Protein AF-0000000074765176 (afdb_homodimer)

Radius of gyration: 28.84 Å; Cα contacts (8 Å, |Δi|>4): 692; chains: 2; bounding box: 67×84×58 Å

Nearest PDB structures (foldseek):
  4tql-assembly1_A  TM=1.916E-01  e=2.208E+00  synthetic construct
  4tql-assembly1_A  TM=1.916E-01  e=2.209E+00  synthetic construct

Organism: Mortierella alpina (NCBI:txid64518)

Sequence (528 aa):
MPLHPTLLKTLNLVTYIVTVSTIAFYRDFITDALEGHPNFLTNSSIGFVIPAVNWLLLAGFTLTQWQDSAHDVVVEAINWRLFVSNLIVAAWVVTWRYNWLIVGQILLVINAVLIWRLYVKMRVFTATNLLDYVFVHISFSLYTGLVWLDVFQNFFAAFTNKEGGAQSWAAIGAAAAIFILLAIGNYHAEFSRDPDSWSGAAIALMILSISVEQGDVPVIQITGLVSFGWMIGALVRRALRNVAVWHERAQDEISVGERRGLLGMPLHPTLLKTLNLVTYIVTVSTIAFYRDFITDALEGHPNFLTNSSIGFVIPAVNWLLLAGFTLTQWQDSAHDVVVEAINWRLFVSNLIVAAWVVTWRYNWLIVGQILLVINAVLIWRLYVKMRVFTATNLLDYVFVHISFSLYTGLVWLDVFQNFFAAFTNKEGGAQSWAAIGAAAAIFILLAIGNYHAEFSRDPDSWSGAAIALMILSISVEQGDVPVIQITGLVSFGWMIGALVRRALRNVAVWHERAQDEISVGERRGLLG

pLDDT: mean 90.87, std 8.49, range [44.67, 98.75]

Foldseek 3Di:
DQPDLVVLLVLLLVLLVLLVVLCVVCVVVVVVLCVVQAALLDFAPLLVVLVVLLSVLLNLCSVCCPPPQNSCLSRPQLGNLNSLLSVLNSVLSVCSVVVVLVVSLVSLVVNLVSLVSSLVRNVVDDQPDDSCCRSPVLSSLSVNLVSLSVNVSSVCSNPHGCPPHLPDPRNVVSLVSLVVLLVVLCCQQPVDPHHDLSNNVSSLSSLCRSLVVNVVRVSSVVSSVVSSVVSVVSNVVSVVVVVVVVVVVVVVVVVVVVVVVVVD/DQPDLVVLLVLLLVLLVLLVVLCVVCVVVVVVLCVVQAALLDFAPLLVVLVVLLSVLLNLCSVCCPPPQNSCLSRPQLGNLNSLLSVLNSVLSVCSVVVVLVVSLVSLVVNLVSLVSSLVRNVVDDDPDDSCCRSPVLSSLSVNLVSLSVNVSSVCSNPHGCPPHLPDPRNVVSLVSLVVLLVVLCCQQPVDPHHDLSNNVSSLSSLCRSLVVNVVRVSSVVSSVVSSVVSVVSNVVSVVVVVVVVVVVVVVVVVVVVVVVVVD

Structure (mmCIF, N/CA/C/O backbone):
data_AF-0000000074765176-model_v1
#
loop_
_entity.id
_entity.type
_entity.pdbx_description
1 polymer 'Uncharacterized protein'
#
loop_
_atom_site.group_PDB
_atom_site.id
_atom_site.type_symbol
_atom_site.label_atom_id
_atom_site.label_alt_id
_atom_site.label_comp_id
_atom_site.label_asym_id
_atom_site.label_entity_id
_atom_site.label_seq_id
_atom_site.pdbx_PDB_ins_code
_atom_site.Cartn_x
_atom_site.Cartn_y
_atom_site.Cartn_z
_atom_site.occupancy
_atom_site.B_iso_or_equiv
_atom_site.auth_seq_id
_atom_site.auth_comp_id
_atom_site.auth_asym_id
_atom_site.auth_atom_id
_atom_site.pdbx_PDB_model_num
ATOM 1 N N . MET A 1 1 ? 19.83 -43.229 -11.782 1 45.7 1 MET A N 1
ATOM 2 C CA . MET A 1 1 ? 20.561 -42.691 -12.926 1 45.7 1 MET A CA 1
ATOM 3 C C . MET A 1 1 ? 19.929 -41.391 -13.413 1 45.7 1 MET A C 1
ATOM 5 O O . MET A 1 1 ? 18.703 -41.277 -13.476 1 45.7 1 MET A O 1
ATOM 9 N N . PRO A 1 2 ? 20.69 -40.358 -13.424 1 67.65 2 PRO A N 1
ATOM 10 C CA . PRO A 1 2 ? 20.111 -39.134 -13.984 1 67.65 2 PRO A CA 1
ATOM 11 C C . PRO A 1 2 ? 19.507 -39.349 -15.371 1 67.65 2 PRO A C 1
ATOM 13 O O . PRO A 1 2 ? 20.009 -40.165 -16.147 1 67.65 2 PRO A O 1
ATOM 16 N N . LEU A 1 3 ? 18.197 -39.069 -15.521 1 73.61 3 LEU A N 1
ATOM 17 C CA . LEU A 1 3 ? 17.526 -39.215 -16.808 1 73.61 3 LEU A CA 1
ATOM 18 C C . LEU A 1 3 ? 18.306 -38.507 -17.911 1 73.61 3 LEU A C 1
ATOM 20 O O . LEU A 1 3 ? 18.923 -37.466 -17.671 1 73.61 3 LEU A O 1
ATOM 24 N N . HIS A 1 4 ? 18.393 -39.225 -18.997 1 85.92 4 HIS A N 1
ATOM 25 C CA . HIS A 1 4 ? 19.034 -38.625 -20.161 1 85.92 4 HIS A CA 1
ATOM 26 C C . HIS A 1 4 ? 18.398 -37.284 -20.511 1 85.92 4 HIS A C 1
ATOM 28 O O . HIS A 1 4 ? 17.176 -37.135 -20.443 1 85.92 4 HIS A O 1
ATOM 34 N N . PRO A 1 5 ? 19.14 -36.32 -20.855 1 87.99 5 PRO A N 1
ATOM 35 C CA . PRO A 1 5 ? 18.631 -34.975 -21.133 1 87.99 5 PRO A CA 1
ATOM 36 C C . PRO A 1 5 ? 17.551 -34.964 -22.212 1 87.99 5 PRO A C 1
ATOM 38 O O . PRO A 1 5 ? 16.572 -34.22 -22.103 1 87.99 5 PRO A O 1
ATOM 41 N N . THR A 1 6 ? 17.712 -35.745 -23.212 1 91.25 6 THR A N 1
ATOM 42 C CA . THR A 1 6 ? 16.718 -35.813 -24.278 1 91.25 6 THR A CA 1
ATOM 43 C C . THR A 1 6 ? 15.395 -36.359 -23.748 1 91.25 6 THR A C 1
ATOM 45 O O . THR A 1 6 ? 14.323 -35.925 -24.176 1 91.25 6 THR A O 1
ATOM 48 N N . LEU A 1 7 ? 15.5 -37.313 -22.91 1 92.85 7 LEU A N 1
ATOM 49 C CA . LEU A 1 7 ? 14.297 -37.87 -22.301 1 92.85 7 LEU A CA 1
ATOM 50 C C . LEU A 1 7 ? 13.585 -36.825 -21.449 1 92.85 7 LEU A C 1
ATOM 52 O O . LEU A 1 7 ? 12.358 -36.711 -21.494 1 92.85 7 LEU A O 1
ATOM 56 N N . LEU A 1 8 ? 14.331 -36.107 -20.71 1 94.21 8 LEU A N 1
ATOM 57 C CA . LEU A 1 8 ? 13.761 -35.064 -19.865 1 94.21 8 LEU A CA 1
ATOM 58 C C . LEU A 1 8 ? 13.019 -34.029 -20.705 1 94.21 8 LEU A C 1
ATOM 60 O O . LEU A 1 8 ? 11.892 -33.651 -20.379 1 94.21 8 LEU A O 1
ATOM 64 N N . LYS A 1 9 ? 13.606 -33.6 -21.778 1 95.25 9 LYS A N 1
ATOM 65 C CA . LYS A 1 9 ? 13.018 -32.6 -22.664 1 95.25 9 LYS A CA 1
ATOM 66 C C . LYS A 1 9 ? 11.756 -33.134 -23.336 1 95.25 9 LYS A C 1
ATOM 68 O O . LYS A 1 9 ? 10.77 -32.409 -23.483 1 95.25 9 LYS A O 1
ATOM 73 N N . THR A 1 10 ? 11.858 -34.392 -23.712 1 95.85 10 THR A N 1
ATOM 74 C CA . THR A 1 10 ? 10.705 -35.023 -24.345 1 95.85 10 THR A CA 1
ATOM 75 C C . THR A 1 10 ? 9.551 -35.159 -23.357 1 95.85 10 THR A C 1
ATOM 77 O O . THR A 1 10 ? 8.402 -34.865 -23.692 1 95.85 10 THR A O 1
ATOM 80 N N . LEU A 1 11 ? 9.853 -35.567 -22.156 1 95.83 11 LEU A N 1
ATOM 81 C CA . LEU A 1 11 ? 8.826 -35.721 -21.131 1 95.83 11 LEU A CA 1
ATOM 82 C C . LEU A 1 11 ? 8.197 -34.375 -20.786 1 95.83 11 LEU A C 1
ATOM 84 O O . LEU A 1 11 ? 6.983 -34.285 -20.589 1 95.83 11 LEU A O 1
ATOM 88 N N . ASN A 1 12 ? 8.992 -33.369 -20.712 1 96.55 12 ASN A N 1
ATOM 89 C CA . ASN A 1 12 ? 8.456 -32.033 -20.478 1 96.55 12 ASN A CA 1
ATOM 90 C C . ASN A 1 12 ? 7.462 -31.628 -21.563 1 96.55 12 ASN A C 1
ATOM 92 O O . ASN A 1 12 ? 6.384 -31.113 -21.263 1 96.55 12 ASN A O 1
ATOM 96 N N . LEU A 1 13 ? 7.851 -31.837 -22.775 1 96.84 13 LEU A N 1
ATOM 97 C CA . LEU A 1 13 ? 7.013 -31.465 -23.91 1 96.84 13 LEU A CA 1
ATOM 98 C C . LEU A 1 13 ? 5.721 -32.276 -23.92 1 96.84 13 LEU A C 1
ATOM 100 O O . LEU A 1 13 ? 4.631 -31.713 -24.045 1 96.84 13 LEU A O 1
ATOM 104 N N . VAL A 1 14 ? 5.836 -33.579 -23.776 1 97.67 14 VAL A N 1
ATOM 105 C CA . VAL A 1 14 ? 4.683 -34.471 -23.84 1 97.67 14 VAL A CA 1
ATOM 106 C C . VAL A 1 14 ? 3.727 -34.164 -22.69 1 97.67 14 VAL A C 1
ATOM 108 O O . VAL A 1 14 ? 2.516 -34.047 -22.895 1 97.67 14 VAL A O 1
ATOM 111 N N . THR A 1 15 ? 4.231 -34.057 -21.511 1 97.99 15 THR A N 1
ATOM 112 C CA . THR A 1 15 ? 3.369 -33.827 -20.356 1 97.99 15 THR A CA 1
ATOM 113 C C . THR A 1 15 ? 2.763 -32.427 -20.405 1 97.99 15 THR A C 1
ATOM 115 O O . THR A 1 15 ? 1.654 -32.208 -19.913 1 97.99 15 THR A O 1
ATOM 118 N N . TYR A 1 16 ? 3.465 -31.483 -20.952 1 97.89 16 TYR A N 1
ATOM 119 C CA . TYR A 1 16 ? 2.874 -30.172 -21.194 1 97.89 16 TYR A CA 1
ATOM 120 C C . TYR A 1 16 ? 1.649 -30.283 -22.094 1 97.89 16 TYR A C 1
ATOM 122 O O . TYR A 1 16 ? 0.594 -29.723 -21.788 1 97.89 16 TYR A O 1
ATOM 130 N N . ILE A 1 17 ? 1.799 -30.997 -23.219 1 97.91 17 ILE A N 1
ATOM 131 C CA . ILE A 1 17 ? 0.705 -31.176 -24.168 1 97.91 17 ILE A CA 1
ATOM 132 C C . ILE A 1 17 ? -0.468 -31.868 -23.479 1 97.91 17 ILE A C 1
ATOM 134 O O . ILE A 1 17 ? -1.621 -31.462 -23.644 1 97.91 17 ILE A O 1
ATOM 138 N N . VAL A 1 18 ? -0.207 -32.864 -22.731 1 97.53 18 VAL A N 1
ATOM 139 C CA . VAL A 1 18 ? -1.239 -33.605 -22.013 1 97.53 18 VAL A CA 1
ATOM 140 C C . VAL A 1 18 ? -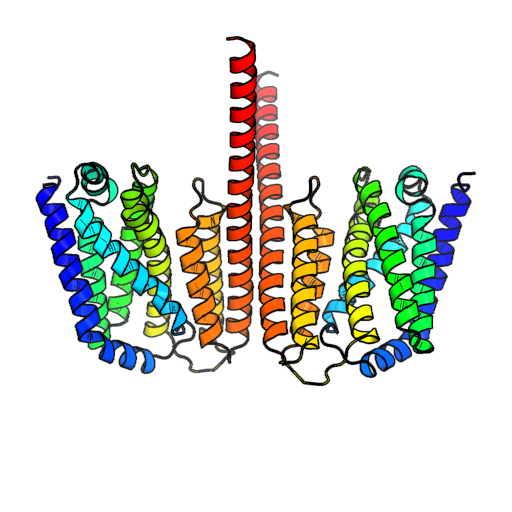1.97 -32.671 -21.05 1 97.53 18 VAL A C 1
ATOM 142 O O . VAL A 1 18 ? -3.201 -32.675 -20.986 1 97.53 18 VAL A O 1
ATOM 145 N N . THR A 1 19 ? -1.249 -31.899 -20.317 1 97.54 19 THR A N 1
ATOM 146 C CA . THR A 1 19 ? -1.832 -31.02 -19.31 1 97.54 19 THR A CA 1
ATOM 147 C C . THR A 1 19 ? -2.711 -29.957 -19.964 1 97.54 19 THR A C 1
ATOM 149 O O . THR A 1 19 ? -3.864 -29.77 -19.571 1 97.54 19 THR A O 1
ATOM 152 N N . VAL A 1 20 ? -2.202 -29.23 -20.956 1 96.64 20 VAL A N 1
ATOM 153 C CA . VAL A 1 20 ? -2.944 -28.163 -21.618 1 96.64 20 VAL A CA 1
ATOM 154 C C . VAL A 1 20 ? -4.183 -28.739 -22.299 1 96.64 20 VAL A C 1
ATOM 156 O O . VAL A 1 20 ? -5.25 -28.121 -22.287 1 96.64 20 VAL A O 1
ATOM 159 N N . SER A 1 21 ? -4.026 -29.947 -22.912 1 96.72 21 SER A N 1
ATOM 160 C CA . SER A 1 21 ? -5.171 -30.61 -23.528 1 96.72 21 SER A CA 1
ATOM 161 C C . SER A 1 21 ? -6.227 -30.97 -22.488 1 96.72 21 SER A C 1
ATOM 163 O O . SER A 1 21 ? -7.426 -30.832 -22.739 1 96.72 21 SER A O 1
ATOM 165 N N . THR A 1 22 ? -5.787 -31.472 -21.361 1 95.84 22 THR A N 1
ATOM 166 C CA . THR A 1 22 ? -6.701 -31.812 -20.275 1 95.84 22 THR A CA 1
ATOM 167 C C . THR A 1 22 ? -7.45 -30.574 -19.792 1 95.84 22 THR A C 1
ATOM 169 O O . THR A 1 22 ? -8.669 -30.611 -19.613 1 95.84 22 THR A O 1
ATOM 172 N N . ILE A 1 23 ? -6.773 -29.463 -19.607 1 93.35 23 ILE A N 1
ATOM 173 C CA . ILE A 1 23 ? -7.377 -28.209 -19.169 1 93.35 23 ILE A CA 1
ATOM 174 C C . ILE A 1 23 ? -8.397 -27.739 -20.205 1 93.35 23 ILE A C 1
ATOM 176 O O . ILE A 1 23 ? -9.515 -27.355 -19.854 1 93.35 23 ILE A O 1
ATOM 180 N N . ALA A 1 24 ? -8.017 -27.781 -21.468 1 91.63 24 ALA A N 1
ATOM 181 C CA . ALA A 1 24 ? -8.889 -27.33 -22.55 1 91.63 24 ALA A CA 1
ATOM 182 C C . ALA A 1 24 ? -10.125 -28.217 -22.663 1 91.63 24 ALA A C 1
ATOM 184 O O . ALA A 1 24 ? -11.238 -27.72 -22.856 1 91.63 24 ALA A O 1
ATOM 185 N N . PHE A 1 25 ? -9.93 -29.511 -22.486 1 91.1 25 PHE A N 1
ATOM 186 C CA . PHE A 1 25 ? -11.011 -30.479 -22.63 1 91.1 25 PHE A CA 1
ATOM 187 C C . PHE A 1 25 ? -12.027 -30.328 -21.504 1 91.1 25 PHE A C 1
ATOM 189 O O . PHE A 1 25 ? -13.233 -30.449 -21.729 1 91.1 25 PHE A O 1
ATOM 196 N N . TYR A 1 26 ? -11.545 -30.016 -20.365 1 87.9 26 TYR A N 1
ATOM 197 C CA . TYR A 1 26 ? -12.427 -29.954 -19.205 1 87.9 26 TYR A CA 1
ATOM 198 C C . TYR A 1 26 ? -12.788 -28.512 -18.87 1 87.9 26 TYR A C 1
ATOM 200 O O . TYR A 1 26 ? -13.324 -28.233 -17.795 1 87.9 26 TYR A O 1
ATOM 208 N N . ARG A 1 27 ? -12.553 -27.544 -19.652 1 83.81 27 ARG A N 1
ATOM 209 C CA . ARG A 1 27 ? -12.698 -26.117 -19.383 1 83.81 27 ARG A CA 1
ATOM 210 C C . ARG A 1 27 ? -14.121 -25.785 -18.947 1 83.81 27 ARG A C 1
ATOM 212 O O . ARG A 1 27 ? -14.325 -25.137 -17.917 1 83.81 27 ARG A O 1
ATOM 219 N N . ASP A 1 28 ? -15.156 -26.165 -19.72 1 84.22 28 ASP A N 1
ATOM 220 C CA . ASP A 1 28 ? -16.554 -25.88 -19.413 1 84.22 28 ASP A CA 1
ATOM 221 C C . ASP A 1 28 ? -16.966 -26.518 -18.088 1 84.22 28 ASP A C 1
ATOM 223 O O . ASP A 1 28 ? -17.654 -25.893 -17.279 1 84.22 28 ASP A O 1
ATOM 227 N N . PHE A 1 29 ? -16.427 -27.635 -17.943 1 80.24 29 PHE A N 1
ATOM 228 C CA . PHE A 1 29 ? -16.742 -28.338 -16.705 1 80.24 29 PHE A CA 1
ATOM 229 C C . PHE A 1 29 ? -16.143 -27.614 -15.505 1 80.24 29 PHE A C 1
ATOM 231 O O . PHE A 1 29 ? -16.802 -27.461 -14.474 1 80.24 29 PHE A O 1
ATOM 238 N N . ILE A 1 30 ? -14.955 -27.244 -15.666 1 79.2 30 ILE A N 1
ATOM 239 C CA . ILE A 1 30 ? -14.255 -26.577 -14.574 1 79.2 30 ILE A CA 1
ATOM 240 C C . ILE A 1 30 ? -14.991 -25.292 -14.199 1 79.2 30 ILE A C 1
ATOM 242 O O . ILE A 1 30 ? -15.161 -24.99 -13.015 1 79.2 30 ILE A O 1
ATOM 246 N N . THR A 1 31 ? -15.372 -24.56 -15.187 1 79.01 31 THR A N 1
ATOM 247 C CA . THR A 1 31 ? -16.122 -23.332 -14.946 1 79.01 31 THR A CA 1
ATOM 248 C C . THR A 1 31 ? -17.398 -23.623 -14.161 1 79.01 31 THR A C 1
ATOM 250 O O . THR A 1 31 ? -17.7 -22.937 -13.182 1 79.01 31 THR A O 1
ATOM 253 N N . ASP A 1 32 ? -18.101 -24.708 -14.495 1 82.25 32 ASP A N 1
ATOM 254 C CA . ASP A 1 32 ? -19.324 -25.121 -13.813 1 82.25 32 ASP A CA 1
ATOM 255 C C . ASP A 1 32 ? -19.027 -25.604 -12.395 1 82.25 32 ASP A C 1
ATOM 257 O O . ASP A 1 32 ? -19.779 -25.311 -11.464 1 82.25 32 ASP A O 1
ATOM 261 N N . ALA A 1 33 ? -17.976 -26.327 -12.34 1 82.03 33 ALA A N 1
ATOM 262 C CA . ALA A 1 33 ? -17.599 -26.894 -11.049 1 82.03 33 ALA A CA 1
ATOM 263 C C . ALA A 1 33 ? -17.229 -25.797 -10.054 1 82.03 33 ALA A C 1
ATOM 265 O O . ALA A 1 33 ? -17.56 -25.887 -8.87 1 82.03 33 ALA A O 1
ATOM 266 N N . LEU A 1 34 ? -16.546 -24.826 -10.528 1 80.18 34 LEU A N 1
ATOM 267 C CA . LEU A 1 34 ? -16.185 -23.693 -9.683 1 80.18 34 LEU A CA 1
ATOM 268 C C . LEU A 1 34 ? -17.43 -22.976 -9.173 1 80.18 34 LEU A C 1
ATOM 270 O O . LEU A 1 34 ? -17.479 -22.556 -8.015 1 80.18 34 LEU A O 1
ATOM 274 N N . GLU A 1 35 ? -18.43 -22.875 -9.983 1 81.85 35 GLU A N 1
ATOM 275 C CA . GLU A 1 35 ? -19.694 -22.259 -9.591 1 81.85 35 GLU A CA 1
ATOM 276 C C . GLU A 1 35 ? -20.42 -23.105 -8.548 1 81.85 35 GLU A C 1
ATOM 278 O O . GLU A 1 35 ? -21.154 -22.574 -7.713 1 81.85 35 GLU A O 1
ATOM 283 N N . GLY A 1 36 ? -20.186 -24.403 -8.606 1 84.27 36 GLY A N 1
ATOM 284 C CA . GLY A 1 36 ? -20.833 -25.326 -7.687 1 84.27 36 GLY A CA 1
ATOM 285 C C . GLY A 1 36 ? -20.169 -25.374 -6.324 1 84.27 36 GLY A C 1
ATOM 286 O O . GLY A 1 36 ? -20.72 -25.945 -5.38 1 84.27 36 GLY A O 1
ATOM 287 N N . HIS A 1 37 ? -18.986 -24.813 -6.179 1 89.08 37 HIS A N 1
ATOM 288 C CA . HIS A 1 37 ? -18.251 -24.778 -4.92 1 89.08 37 HIS A CA 1
ATOM 289 C C . HIS A 1 37 ? -17.834 -23.355 -4.564 1 89.08 37 HIS A C 1
ATOM 291 O O . HIS A 1 37 ? -16.641 -23.055 -4.484 1 89.08 37 HIS A O 1
ATOM 297 N N . PRO A 1 38 ? -18.853 -22.602 -4.352 1 87.73 38 PRO A N 1
ATOM 298 C CA . PRO A 1 38 ? -18.522 -21.206 -4.057 1 87.73 38 PRO A CA 1
ATOM 299 C C . PRO A 1 38 ? -17.705 -21.05 -2.776 1 87.73 38 PRO A C 1
ATOM 301 O O . PRO A 1 38 ? -17.936 -21.771 -1.802 1 87.73 38 PRO A O 1
ATOM 304 N N . ASN A 1 39 ? -16.661 -20.282 -2.833 1 93.94 39 ASN A N 1
ATOM 305 C CA . ASN A 1 39 ? -15.854 -19.99 -1.653 1 93.94 39 ASN A CA 1
ATOM 306 C C . ASN A 1 39 ? -15.302 -18.568 -1.689 1 93.94 39 ASN A C 1
ATOM 308 O O . ASN A 1 39 ? -15.393 -17.887 -2.712 1 93.94 39 ASN A O 1
ATOM 312 N N . PHE A 1 40 ? -14.721 -18.076 -0.691 1 96.04 40 PHE A N 1
ATOM 313 C CA . PHE A 1 40 ? -14.39 -16.667 -0.511 1 96.04 40 PHE A CA 1
ATOM 314 C C . PHE A 1 40 ? -13.034 -16.347 -1.13 1 96.04 40 PHE A C 1
ATOM 316 O O . PHE A 1 40 ? -12.59 -15.197 -1.105 1 96.04 40 PHE A O 1
ATOM 323 N N . LEU A 1 41 ? -12.372 -17.374 -1.792 1 96.07 41 LEU A N 1
ATOM 324 C CA . LEU A 1 41 ? -11.096 -17.121 -2.452 1 96.07 41 LEU A CA 1
ATOM 325 C C . LEU A 1 41 ? -11.223 -17.284 -3.963 1 96.07 41 LEU A C 1
ATOM 327 O O . LEU A 1 41 ? -10.223 -17.243 -4.683 1 96.07 41 LEU A O 1
ATOM 331 N N . THR A 1 42 ? -12.483 -17.403 -4.385 1 92.85 42 THR A N 1
ATOM 332 C CA . THR A 1 42 ? -12.704 -17.455 -5.826 1 92.85 42 THR A CA 1
ATOM 333 C C . THR A 1 42 ? -12.242 -16.162 -6.491 1 92.85 42 THR A C 1
ATOM 335 O O . THR A 1 42 ? -12.495 -15.07 -5.98 1 92.85 42 THR A O 1
ATOM 338 N N . ASN A 1 43 ? -11.491 -16.282 -7.523 1 89.64 43 ASN A N 1
ATOM 339 C CA . ASN A 1 43 ? -10.955 -15.1 -8.19 1 89.64 43 ASN A CA 1
ATOM 340 C C . ASN A 1 43 ? -11.838 -14.667 -9.356 1 89.64 43 ASN A C 1
ATOM 342 O O . ASN A 1 43 ? -12.624 -15.462 -9.875 1 89.64 43 ASN A O 1
ATOM 346 N N . SER A 1 44 ? -11.836 -13.412 -9.684 1 92.22 44 SER A N 1
ATOM 347 C CA . SER A 1 44 ? -12.527 -12.864 -10.847 1 92.22 44 SER A CA 1
ATOM 348 C C . SER A 1 44 ? -11.822 -13.252 -12.142 1 92.22 44 SER A C 1
ATOM 350 O O . SER A 1 44 ? -10.807 -13.95 -12.118 1 92.22 44 SER A O 1
ATOM 352 N N . SER A 1 45 ? -12.31 -12.842 -13.334 1 90.96 45 SER A N 1
ATOM 353 C CA . SER A 1 45 ? -11.751 -13.164 -14.643 1 90.96 45 SER A CA 1
ATOM 354 C C . SER A 1 45 ? -10.338 -12.608 -14.792 1 90.96 45 SER A C 1
ATOM 356 O O . SER A 1 45 ? -9.513 -13.18 -15.507 1 90.96 45 SER A O 1
ATOM 358 N N . ILE A 1 46 ? -10.005 -11.556 -14.025 1 92.09 46 ILE A N 1
ATOM 359 C CA . ILE A 1 46 ? -8.687 -10.935 -14.097 1 92.09 46 ILE A CA 1
ATOM 360 C C . ILE A 1 46 ? -7.627 -11.912 -13.592 1 92.09 46 ILE A C 1
ATOM 362 O O . ILE A 1 46 ? -6.486 -11.897 -14.06 1 92.09 46 ILE A O 1
ATOM 366 N N . GLY A 1 47 ? -8.074 -12.754 -12.705 1 91.05 47 GLY A N 1
ATOM 367 C CA . GLY A 1 47 ? -7.143 -13.708 -12.122 1 91.05 47 GLY A CA 1
ATOM 368 C C . GLY A 1 47 ? -6.689 -14.774 -13.102 1 91.05 47 GLY A C 1
ATOM 369 O O . GLY A 1 47 ? -5.639 -15.391 -12.913 1 91.05 47 GLY A O 1
ATOM 370 N N . PHE A 1 48 ? -7.376 -14.966 -14.226 1 91.06 48 PHE A N 1
ATOM 371 C CA . PHE A 1 48 ? -7.073 -16.028 -15.178 1 91.06 48 PHE A CA 1
ATOM 372 C C . PHE A 1 48 ? -6 -15.581 -16.163 1 91.06 48 PHE A C 1
ATOM 374 O O . PHE A 1 48 ? -5.487 -16.391 -16.939 1 91.06 48 PHE A O 1
ATOM 381 N N . VAL A 1 49 ? -5.581 -14.322 -16.019 1 94.02 49 VAL A N 1
ATOM 382 C CA . VAL A 1 49 ? -4.484 -13.814 -16.835 1 94.02 49 VAL A CA 1
ATOM 383 C C . VAL A 1 49 ? -3.183 -14.513 -16.446 1 94.02 49 VAL A C 1
ATOM 385 O O . VAL A 1 49 ? -2.378 -14.866 -17.311 1 94.02 49 VAL A O 1
ATOM 388 N N . ILE A 1 50 ? -3.023 -14.806 -15.146 1 94.41 50 ILE A N 1
ATOM 389 C CA . ILE A 1 50 ? -1.764 -15.351 -14.65 1 94.41 50 ILE A CA 1
ATOM 390 C C . ILE A 1 50 ? -1.586 -16.781 -15.157 1 94.41 50 ILE A C 1
ATOM 392 O O . ILE A 1 50 ? -0.576 -17.101 -15.788 1 94.41 50 ILE A O 1
ATOM 396 N N . PRO A 1 51 ? -2.565 -17.658 -14.995 1 94.53 51 PRO A N 1
ATOM 397 C CA . PRO A 1 51 ? -2.38 -19.002 -15.549 1 94.53 51 PRO A CA 1
ATOM 398 C C . PRO A 1 51 ? -2.298 -19.005 -17.074 1 94.53 51 PRO A C 1
ATOM 400 O O . PRO A 1 51 ? -1.533 -19.781 -17.653 1 94.53 51 PRO A O 1
ATOM 403 N N . ALA A 1 52 ? -3.02 -18.135 -17.742 1 94.53 52 ALA A N 1
ATOM 404 C CA . ALA A 1 52 ? -2.973 -18.079 -19.201 1 94.53 52 ALA A CA 1
ATOM 405 C C . ALA A 1 52 ? -1.581 -17.689 -19.69 1 94.53 52 ALA A C 1
ATOM 407 O O . ALA A 1 52 ? -1.02 -18.343 -20.572 1 94.53 52 ALA A O 1
ATOM 408 N N . VAL A 1 53 ? -1.039 -16.645 -19.134 1 96.75 53 VAL A N 1
ATOM 409 C CA . VAL A 1 53 ? 0.289 -16.176 -19.513 1 96.75 53 VAL A CA 1
ATOM 410 C C . VAL A 1 53 ? 1.334 -17.227 -19.144 1 96.75 53 VAL A C 1
ATOM 412 O O . VAL A 1 53 ? 2.268 -17.478 -19.909 1 96.75 53 VAL A O 1
ATOM 415 N N . ASN A 1 54 ? 1.136 -17.838 -17.97 1 96.63 54 ASN A N 1
ATOM 416 C CA . ASN A 1 54 ? 2.104 -18.834 -17.523 1 96.63 54 ASN A CA 1
ATOM 417 C C . ASN A 1 54 ? 2.153 -20.032 -18.467 1 96.63 54 ASN A C 1
ATOM 419 O O . ASN A 1 54 ? 3.234 -20.48 -18.851 1 96.63 54 ASN A O 1
ATOM 423 N N . TRP A 1 55 ? 1.034 -20.552 -18.886 1 96.83 55 TRP A N 1
ATOM 424 C CA . TRP A 1 55 ? 1.007 -21.711 -19.771 1 96.83 55 TRP A CA 1
ATOM 425 C C . TRP A 1 55 ? 1.533 -21.35 -21.157 1 96.83 55 TRP A C 1
ATOM 427 O O . TRP A 1 55 ? 2.154 -22.179 -21.827 1 96.83 55 TRP A O 1
ATOM 437 N N . LEU A 1 56 ? 1.305 -20.099 -21.565 1 97.15 56 LEU A N 1
ATOM 438 C CA . LEU A 1 56 ? 1.866 -19.629 -22.827 1 97.15 56 LEU A CA 1
ATOM 439 C C . LEU A 1 56 ? 3.389 -19.572 -22.757 1 97.15 56 LEU A C 1
ATOM 441 O O . LEU A 1 56 ? 4.074 -20.006 -23.686 1 97.15 56 LEU A O 1
ATOM 445 N N . LEU A 1 57 ? 3.886 -19.068 -21.644 1 97.45 57 LEU A N 1
ATOM 446 C CA . LEU A 1 57 ? 5.332 -18.964 -21.475 1 97.45 57 LEU A CA 1
ATOM 447 C C . LEU A 1 57 ? 5.968 -20.345 -21.368 1 97.45 57 LEU A C 1
ATOM 449 O O . LEU A 1 57 ? 7.069 -20.567 -21.877 1 97.45 57 LEU A O 1
ATOM 453 N N . LEU A 1 58 ? 5.273 -21.245 -20.705 1 96.4 58 LEU A N 1
ATOM 454 C CA . LEU A 1 58 ? 5.785 -22.606 -20.599 1 96.4 58 LEU A CA 1
ATOM 455 C C . LEU A 1 58 ? 5.809 -23.287 -21.964 1 96.4 58 LEU A C 1
ATOM 457 O O . LEU A 1 58 ? 6.68 -24.117 -22.233 1 96.4 58 LEU A O 1
ATOM 461 N N . ALA A 1 59 ? 4.868 -22.92 -22.836 1 96.48 59 ALA A N 1
ATOM 462 C CA . ALA A 1 59 ? 4.937 -23.395 -24.215 1 96.48 59 ALA A CA 1
ATOM 463 C C . ALA A 1 59 ? 6.237 -22.956 -24.883 1 96.48 59 ALA A C 1
ATOM 465 O O . ALA A 1 59 ? 6.915 -23.761 -25.525 1 96.48 59 ALA A O 1
ATOM 466 N N . GLY A 1 60 ? 6.512 -21.679 -24.7 1 95.01 60 GLY A N 1
ATOM 467 C CA . GLY A 1 60 ? 7.771 -21.169 -25.22 1 95.01 60 GLY A CA 1
ATOM 468 C C . GLY A 1 60 ? 8.983 -21.89 -24.661 1 95.01 60 GLY A C 1
ATOM 469 O O . GLY A 1 60 ? 9.931 -22.182 -25.393 1 95.01 60 GLY A O 1
ATOM 470 N N . PHE A 1 61 ? 8.909 -22.199 -23.391 1 94.09 61 PHE A N 1
ATOM 471 C CA . PHE A 1 61 ? 10.013 -22.918 -22.766 1 94.09 61 PHE A CA 1
ATOM 472 C C . PHE A 1 61 ? 10.183 -24.298 -23.391 1 94.09 61 PHE A C 1
ATOM 474 O O . PHE A 1 61 ? 11.304 -24.72 -23.681 1 94.09 61 PHE A O 1
ATOM 481 N N . THR A 1 62 ? 9.096 -25.027 -23.568 1 93.64 62 THR A N 1
ATOM 482 C CA . THR A 1 62 ? 9.16 -26.381 -24.108 1 93.64 62 THR A CA 1
ATOM 483 C C . THR A 1 62 ? 9.726 -26.372 -25.525 1 93.64 62 THR A C 1
ATOM 485 O O . THR A 1 62 ? 10.3 -27.366 -25.976 1 93.64 62 THR A O 1
ATOM 488 N N . LEU A 1 63 ? 9.68 -25.237 -26.183 1 91.18 63 LEU A N 1
ATOM 489 C CA . LEU A 1 63 ? 10.225 -25.118 -27.531 1 91.18 63 LEU A CA 1
ATOM 490 C C . LEU A 1 63 ? 11.694 -24.711 -27.489 1 91.18 63 LEU A C 1
ATOM 492 O O . LEU A 1 63 ? 12.508 -25.229 -28.257 1 91.18 63 LEU A O 1
ATOM 496 N N . THR A 1 64 ? 12.025 -23.92 -26.539 1 89.85 64 THR A N 1
ATOM 497 C CA . THR A 1 64 ? 13.371 -23.359 -26.509 1 89.85 64 THR A CA 1
ATOM 498 C C . THR A 1 64 ? 14.32 -24.271 -25.736 1 89.85 64 THR A C 1
ATOM 500 O O . THR A 1 64 ? 15.541 -24.141 -25.845 1 89.85 64 THR A O 1
ATOM 503 N N . GLN A 1 65 ? 13.711 -25.2 -24.97 1 91.82 65 GLN A N 1
ATOM 504 C CA . GLN A 1 65 ? 14.559 -26.061 -24.153 1 91.82 65 GLN A CA 1
ATOM 505 C C . GLN A 1 65 ? 15.451 -26.941 -25.023 1 91.82 65 GLN A C 1
ATOM 507 O O . GLN A 1 65 ? 16.442 -27.496 -24.544 1 91.82 65 GLN A O 1
ATOM 512 N N . TRP A 1 66 ? 15.21 -27.032 -26.424 1 90.71 66 TRP A N 1
ATOM 513 C CA . TRP A 1 66 ? 15.979 -27.875 -27.334 1 90.71 66 TRP A CA 1
ATOM 514 C C . TRP A 1 66 ? 17.24 -27.159 -27.805 1 90.71 66 TRP A C 1
ATOM 516 O O . TRP A 1 66 ? 18.11 -27.769 -28.432 1 90.71 66 TRP A O 1
ATOM 526 N N . GLN A 1 67 ? 17.305 -25.914 -27.369 1 87.04 67 GLN A N 1
ATOM 527 C CA . GLN A 1 67 ? 18.504 -25.146 -27.687 1 87.04 67 GLN A CA 1
ATOM 528 C C . GLN A 1 67 ? 19.635 -25.463 -26.713 1 87.04 67 GLN A C 1
ATOM 530 O O . GLN A 1 67 ? 19.386 -25.805 -25.555 1 87.04 67 GLN A O 1
ATOM 535 N N . ASP A 1 68 ? 20.849 -25.314 -27.172 1 82.45 68 ASP A N 1
ATOM 536 C CA . ASP A 1 68 ? 22.026 -25.625 -26.368 1 82.45 68 ASP A CA 1
ATOM 537 C C . ASP A 1 68 ? 22.106 -24.724 -25.138 1 82.45 68 ASP A C 1
ATOM 539 O O . ASP A 1 68 ? 22.573 -25.149 -24.079 1 82.45 68 ASP A O 1
ATOM 543 N N . SER A 1 69 ? 21.578 -23.613 -25.262 1 79.07 69 SER A N 1
ATOM 544 C CA . SER A 1 69 ? 21.666 -22.649 -24.171 1 79.07 69 SER A CA 1
ATOM 545 C C . SER A 1 69 ? 20.77 -23.05 -23.005 1 79.07 69 SER A C 1
ATOM 547 O O . SER A 1 69 ? 20.989 -22.62 -21.87 1 79.07 69 SER A O 1
ATOM 549 N N . ALA A 1 70 ? 19.869 -23.903 -23.296 1 78.63 70 ALA A N 1
ATOM 550 C CA . ALA A 1 70 ? 18.903 -24.277 -22.265 1 78.63 70 ALA A CA 1
ATOM 551 C C . ALA A 1 70 ? 19.274 -25.611 -21.624 1 78.63 70 ALA A C 1
ATOM 553 O O . ALA A 1 70 ? 18.611 -26.063 -20.687 1 78.63 70 ALA A O 1
ATOM 554 N N . HIS A 1 71 ? 20.35 -26.211 -22.08 1 79.94 71 HIS A N 1
ATOM 555 C CA . HIS A 1 71 ? 20.72 -27.555 -21.651 1 79.94 71 HIS A CA 1
ATOM 556 C C . HIS A 1 71 ? 20.967 -27.605 -20.147 1 79.94 71 HIS A C 1
ATOM 558 O O . HIS A 1 71 ? 20.368 -28.42 -19.442 1 79.94 71 HIS A O 1
ATOM 564 N N . ASP A 1 72 ? 21.703 -26.703 -19.707 1 82.06 72 ASP A N 1
ATOM 565 C CA . ASP A 1 72 ? 22.096 -26.73 -18.301 1 82.06 72 ASP A CA 1
ATOM 566 C C . ASP A 1 72 ? 20.902 -26.447 -17.392 1 82.06 72 ASP A C 1
ATOM 568 O O . ASP A 1 72 ? 20.764 -27.059 -16.331 1 82.06 72 ASP A O 1
ATOM 572 N N . VAL A 1 73 ? 20.109 -25.58 -17.8 1 82.86 73 VAL A N 1
ATOM 573 C CA . VAL A 1 73 ? 18.948 -25.223 -16.991 1 82.86 73 VAL A CA 1
ATOM 574 C C . VAL A 1 73 ? 17.99 -26.409 -16.911 1 82.86 73 VAL A C 1
ATOM 576 O O . VAL A 1 73 ? 17.452 -26.709 -15.843 1 82.86 73 VAL A O 1
ATOM 579 N N . VAL A 1 74 ? 17.78 -27.145 -17.97 1 85.37 74 VAL A N 1
ATOM 580 C CA . VAL A 1 74 ? 16.854 -28.27 -18.038 1 85.37 74 VAL A CA 1
ATOM 581 C C . VAL A 1 74 ? 17.399 -29.439 -17.22 1 85.37 74 VAL A C 1
ATOM 583 O O . VAL A 1 74 ? 16.662 -30.066 -16.455 1 85.37 74 VAL A O 1
ATOM 586 N N . VAL A 1 75 ? 18.642 -29.659 -17.331 1 84.75 75 VAL A N 1
ATOM 587 C CA . VAL A 1 75 ? 19.235 -30.845 -16.72 1 84.75 75 VAL A CA 1
ATOM 588 C C . VAL A 1 75 ? 19.543 -30.57 -15.25 1 84.75 75 VAL A C 1
ATOM 590 O O . VAL A 1 75 ? 19.289 -31.414 -14.387 1 84.75 75 VAL A O 1
ATOM 593 N N . GLU A 1 76 ? 19.921 -29.392 -14.928 1 85.2 76 GLU A N 1
ATOM 594 C CA . GLU A 1 76 ? 20.441 -29.147 -13.586 1 85.2 76 GLU A CA 1
ATOM 595 C C . GLU A 1 76 ? 19.396 -28.468 -12.705 1 85.2 76 GLU A C 1
ATOM 597 O O . GLU A 1 76 ? 19.322 -28.733 -11.504 1 85.2 76 GLU A O 1
ATOM 602 N N . ALA A 1 77 ? 18.593 -27.642 -13.256 1 85.48 77 ALA A N 1
ATOM 603 C CA . ALA A 1 77 ? 17.666 -26.87 -12.433 1 85.48 77 ALA A CA 1
ATOM 604 C C . ALA A 1 77 ? 16.268 -27.481 -12.459 1 85.48 77 ALA A C 1
ATOM 606 O O . ALA A 1 77 ? 15.661 -27.703 -11.409 1 85.48 77 ALA A O 1
ATOM 607 N N . ILE A 1 78 ? 15.778 -27.707 -13.579 1 90.25 78 ILE A N 1
ATOM 608 C CA . ILE A 1 78 ? 14.408 -28.185 -13.732 1 90.25 78 ILE A CA 1
ATOM 609 C C . ILE A 1 78 ? 14.345 -29.678 -13.418 1 90.25 78 ILE A C 1
ATOM 611 O O . ILE A 1 78 ? 13.642 -30.095 -12.493 1 90.25 78 ILE A O 1
ATOM 615 N N . ASN A 1 79 ? 15.301 -30.471 -14.092 1 90.16 79 ASN A N 1
ATOM 616 C CA . ASN A 1 79 ? 15.36 -31.916 -13.904 1 90.16 79 ASN A CA 1
ATOM 617 C C . ASN A 1 79 ? 13.987 -32.56 -14.076 1 90.16 79 ASN A C 1
ATOM 619 O O . ASN A 1 79 ? 13.27 -32.258 -15.031 1 90.16 79 ASN A O 1
ATOM 623 N N . TRP A 1 80 ? 13.553 -33.488 -13.222 1 94.3 80 TRP A N 1
ATOM 624 C CA . TRP A 1 80 ? 12.318 -34.247 -13.388 1 94.3 80 TRP A CA 1
ATOM 625 C C . TRP A 1 80 ? 11.132 -33.494 -12.796 1 94.3 80 TRP A C 1
ATOM 627 O O . TRP A 1 80 ? 9.983 -33.916 -12.947 1 94.3 80 TRP A O 1
ATOM 637 N N . ARG A 1 81 ? 11.229 -32.35 -12.27 1 96.18 81 ARG A N 1
ATOM 638 C CA . ARG A 1 81 ? 10.219 -31.658 -11.476 1 96.18 81 ARG A CA 1
ATOM 639 C C . ARG A 1 81 ? 9.126 -31.077 -12.367 1 96.18 81 ARG A C 1
ATOM 641 O O . ARG A 1 81 ? 7.946 -31.106 -12.01 1 96.18 81 ARG A O 1
ATOM 648 N N . LEU A 1 82 ? 9.537 -30.597 -13.492 1 96.17 82 LEU A N 1
ATOM 649 C CA . LEU A 1 82 ? 8.546 -29.937 -14.336 1 96.17 82 LEU A CA 1
ATOM 650 C C . LEU A 1 82 ? 7.571 -30.951 -14.924 1 96.17 82 LEU A C 1
ATOM 652 O O . LEU A 1 82 ? 6.359 -30.723 -14.93 1 96.17 82 LEU A O 1
ATOM 656 N N . PHE A 1 83 ? 8.071 -32.063 -15.501 1 96.63 83 PHE A N 1
ATOM 657 C CA . PHE A 1 83 ? 7.129 -32.988 -16.121 1 96.63 83 PHE A CA 1
ATOM 658 C C . PHE A 1 83 ? 6.234 -33.634 -15.07 1 96.63 83 PHE A C 1
ATOM 660 O O . PHE A 1 83 ? 5.067 -33.93 -15.338 1 96.63 83 PHE A O 1
ATOM 667 N N . VAL A 1 84 ? 6.724 -33.849 -13.794 1 97.74 84 VAL A N 1
ATOM 668 C CA . VAL A 1 84 ? 5.886 -34.361 -12.716 1 97.74 84 VAL A CA 1
ATOM 669 C C . VAL A 1 84 ? 4.835 -33.319 -12.338 1 97.74 84 VAL A C 1
ATOM 671 O O . VAL A 1 84 ? 3.675 -33.659 -12.095 1 97.74 84 VAL A O 1
ATOM 674 N N . SER A 1 85 ? 5.231 -32.091 -12.253 1 98.18 85 SER A N 1
ATOM 675 C CA . SER A 1 85 ? 4.297 -31.004 -11.979 1 98.18 85 SER A CA 1
ATOM 676 C C . SER A 1 85 ? 3.176 -30.964 -13.013 1 98.18 85 SER A C 1
ATOM 678 O O . SER A 1 85 ? 2.006 -30.805 -12.66 1 98.18 85 SER A O 1
ATOM 680 N N . ASN A 1 86 ? 3.593 -31.08 -14.278 1 98.26 86 ASN A N 1
ATOM 681 C CA . ASN A 1 86 ? 2.587 -31.113 -15.334 1 98.26 86 ASN A CA 1
ATOM 682 C C . ASN A 1 86 ? 1.564 -32.221 -15.1 1 98.26 86 ASN A C 1
ATOM 684 O O . ASN A 1 86 ? 0.359 -31.995 -15.218 1 98.26 86 ASN A O 1
ATOM 688 N N . LEU A 1 87 ? 2.048 -33.343 -14.738 1 98.19 87 LEU A N 1
ATOM 689 C CA . LEU A 1 87 ? 1.167 -34.482 -14.503 1 98.19 87 LEU A CA 1
ATOM 690 C C . LEU A 1 87 ? 0.273 -34.236 -13.292 1 98.19 87 LEU A C 1
ATOM 692 O O . LEU A 1 87 ? -0.896 -34.63 -13.288 1 98.19 87 LEU A O 1
ATOM 696 N N . ILE A 1 88 ? 0.813 -33.629 -12.312 1 98.49 88 ILE A N 1
ATOM 697 C CA . ILE A 1 88 ? 0.041 -33.322 -11.113 1 98.49 88 ILE A CA 1
ATOM 698 C C . ILE A 1 88 ? -1.093 -32.36 -11.46 1 98.49 88 ILE A C 1
ATOM 700 O O . ILE A 1 88 ? -2.225 -32.533 -11.003 1 98.49 88 ILE A O 1
ATOM 704 N N . VAL A 1 89 ? -0.854 -31.374 -12.286 1 97.87 89 VAL A N 1
ATOM 705 C CA . VAL A 1 89 ? -1.87 -30.397 -12.662 1 97.87 89 VAL A CA 1
ATOM 706 C C . VAL A 1 89 ? -2.958 -31.075 -13.491 1 97.87 89 VAL A C 1
ATOM 708 O O . VAL A 1 89 ? -4.149 -30.83 -13.284 1 97.87 89 VAL A O 1
ATOM 711 N N . ALA A 1 90 ? -2.538 -31.931 -14.367 1 97.44 90 ALA A N 1
ATOM 712 C CA . ALA A 1 90 ? -3.519 -32.694 -15.134 1 97.44 90 ALA A CA 1
ATOM 713 C C . ALA A 1 90 ? -4.393 -33.543 -14.215 1 97.44 90 ALA A C 1
ATOM 715 O O . ALA A 1 90 ? -5.617 -33.571 -14.364 1 97.44 90 ALA A O 1
ATOM 716 N N . ALA A 1 91 ? -3.747 -34.224 -13.303 1 97.75 91 ALA A N 1
ATOM 717 C CA . ALA A 1 91 ? -4.477 -35.051 -12.346 1 97.75 91 ALA A CA 1
ATOM 718 C C . ALA A 1 91 ? -5.407 -34.202 -11.485 1 97.75 91 ALA A C 1
ATOM 720 O O . ALA A 1 91 ? -6.522 -34.622 -11.165 1 97.75 91 ALA A O 1
ATOM 721 N N . TRP A 1 92 ? -4.976 -33.079 -11.076 1 97.09 92 TRP A N 1
ATOM 722 C CA . TRP A 1 92 ? -5.788 -32.171 -10.272 1 97.09 92 TRP A CA 1
ATOM 723 C C . TRP A 1 92 ? -7.063 -31.781 -11.012 1 97.09 92 TRP A C 1
ATOM 725 O O . TRP A 1 92 ? -8.147 -31.756 -10.424 1 97.09 92 TRP A O 1
ATOM 735 N N . VAL A 1 93 ? -6.946 -31.48 -12.285 1 95.01 93 VAL A N 1
ATOM 736 C CA . VAL A 1 93 ? -8.104 -31.127 -13.1 1 95.01 93 VAL A CA 1
ATOM 737 C C . VAL A 1 93 ? -9.12 -32.268 -13.076 1 95.01 93 VAL A C 1
ATOM 739 O O . VAL A 1 93 ? -10.32 -32.035 -12.914 1 95.01 93 VAL A O 1
ATOM 742 N N . VAL A 1 94 ? -8.621 -33.475 -13.139 1 94.19 94 VAL A N 1
ATOM 743 C CA . VAL A 1 94 ? -9.479 -34.655 -13.157 1 94.19 94 VAL A CA 1
ATOM 744 C C . VAL A 1 94 ? -10.174 -34.81 -11.806 1 94.19 94 VAL A C 1
ATOM 746 O O . VAL A 1 94 ? -11.325 -35.248 -11.74 1 94.19 94 VAL A O 1
ATOM 749 N N . THR A 1 95 ? -9.476 -34.415 -10.732 1 94.84 95 THR A N 1
ATOM 750 C CA . THR A 1 95 ? -10.084 -34.529 -9.411 1 94.84 95 THR A CA 1
ATOM 751 C C . THR A 1 95 ? -11.325 -33.647 -9.309 1 94.84 95 THR A C 1
ATOM 753 O O . THR A 1 95 ? -12.275 -33.982 -8.598 1 94.84 95 THR A O 1
ATOM 756 N N . TRP A 1 96 ? -11.382 -32.545 -9.958 1 92.49 96 TRP A N 1
ATOM 757 C CA . TRP A 1 96 ? -12.547 -31.668 -9.946 1 92.49 96 TRP A CA 1
ATOM 758 C C . TRP A 1 96 ? -13.723 -32.313 -10.672 1 92.49 96 TRP A C 1
ATOM 760 O O . TRP A 1 96 ? -14.878 -32.129 -10.282 1 92.49 96 TRP A O 1
ATOM 770 N N . ARG A 1 97 ? -13.419 -33.075 -11.705 1 88.37 97 ARG A N 1
ATOM 771 C CA . ARG A 1 97 ? -14.456 -33.765 -12.466 1 88.37 97 ARG A CA 1
ATOM 772 C C . ARG A 1 97 ? -15.191 -34.779 -11.596 1 88.37 97 ARG A C 1
ATOM 774 O O . ARG A 1 97 ? -16.405 -34.95 -11.723 1 88.37 97 ARG A O 1
ATOM 781 N N . TYR A 1 98 ? -14.493 -35.374 -10.716 1 90.92 98 TYR A N 1
ATOM 782 C CA . TYR A 1 98 ? -15.081 -36.44 -9.913 1 90.92 98 TYR A CA 1
ATOM 783 C C . TYR A 1 98 ? -15.361 -35.963 -8.493 1 90.92 98 TYR A C 1
ATOM 785 O O . TYR A 1 98 ? -15.668 -36.767 -7.611 1 90.92 98 TYR A O 1
ATOM 793 N N . ASN A 1 99 ? -15.128 -34.74 -8.152 1 91.45 99 ASN A N 1
ATOM 794 C CA . ASN A 1 99 ? -15.391 -34.101 -6.867 1 91.45 99 ASN A CA 1
ATOM 795 C C . ASN A 1 99 ? -14.48 -34.649 -5.772 1 91.45 99 ASN A C 1
ATOM 797 O O . ASN A 1 99 ? -14.914 -34.841 -4.635 1 91.45 99 ASN A O 1
ATOM 801 N N . TRP A 1 100 ? -13.227 -35.014 -6.206 1 95.45 100 TRP A N 1
ATOM 802 C CA . TRP A 1 100 ? -12.188 -35.426 -5.268 1 95.45 100 TRP A CA 1
ATOM 803 C C . TRP A 1 100 ? -11.332 -34.237 -4.846 1 95.45 100 TRP A C 1
ATOM 805 O O . TRP A 1 100 ? -10.114 -34.241 -5.042 1 95.45 100 TRP A O 1
ATOM 815 N N . LEU A 1 101 ? -11.959 -33.344 -4.168 1 95.92 101 LEU A N 1
ATOM 816 C CA . LEU A 1 101 ? -11.303 -32.067 -3.906 1 95.92 101 LEU A CA 1
ATOM 817 C C . LEU A 1 101 ? -10.188 -32.23 -2.879 1 95.92 101 LEU A C 1
ATOM 819 O O . LEU A 1 101 ? -9.172 -31.534 -2.943 1 95.92 101 LEU A O 1
ATOM 823 N N . ILE A 1 102 ? -10.306 -33.146 -1.908 1 97.84 102 ILE A N 1
ATOM 824 C CA . ILE A 1 102 ? -9.274 -33.369 -0.902 1 97.84 102 ILE A CA 1
ATOM 825 C C . ILE A 1 102 ? -8.033 -33.968 -1.559 1 97.84 102 ILE A C 1
ATOM 827 O O . ILE A 1 102 ? -6.907 -33.57 -1.252 1 97.84 102 ILE A O 1
ATOM 831 N N . VAL A 1 103 ? -8.249 -34.921 -2.467 1 98.12 103 VAL A N 1
ATOM 832 C CA . VAL A 1 103 ? -7.146 -35.496 -3.23 1 98.12 103 VAL A CA 1
ATOM 833 C C . VAL A 1 103 ? -6.455 -34.403 -4.042 1 98.12 103 VAL A C 1
ATOM 835 O O . VAL A 1 103 ? -5.224 -34.347 -4.099 1 98.12 103 VAL A O 1
ATOM 838 N N . GLY A 1 104 ? -7.281 -33.527 -4.64 1 97.94 104 GLY A N 1
ATOM 839 C CA . GLY A 1 104 ? -6.729 -32.393 -5.364 1 97.94 104 GLY A CA 1
ATOM 840 C C . GLY A 1 104 ? -5.859 -31.5 -4.5 1 97.94 104 GLY A C 1
ATOM 841 O O . GLY A 1 104 ? -4.806 -31.037 -4.941 1 97.94 104 GLY A O 1
ATOM 842 N N . GLN A 1 105 ? -6.294 -31.319 -3.272 1 98.35 105 GLN A N 1
ATOM 843 C CA . GLN A 1 105 ? -5.531 -30.496 -2.34 1 98.35 105 GLN A CA 1
ATOM 844 C C . GLN A 1 105 ? -4.155 -31.1 -2.072 1 98.35 105 GLN A C 1
ATOM 846 O O . GLN A 1 105 ? -3.148 -30.389 -2.073 1 98.35 105 GLN A O 1
ATOM 851 N N . ILE A 1 106 ? -4.102 -32.352 -1.812 1 98.68 106 ILE A N 1
ATOM 852 C CA . ILE A 1 106 ? -2.844 -33.043 -1.549 1 98.68 106 ILE A CA 1
ATOM 853 C C . ILE A 1 106 ? -1.919 -32.907 -2.756 1 98.68 106 ILE A C 1
ATOM 855 O O . ILE A 1 106 ? -0.735 -32.595 -2.607 1 98.68 106 ILE A O 1
ATOM 859 N N . LEU A 1 107 ? -2.424 -33.107 -3.972 1 98.66 107 LEU A N 1
ATOM 860 C CA . LEU A 1 107 ? -1.653 -32.994 -5.205 1 98.66 107 LEU A CA 1
ATOM 861 C C . LEU A 1 107 ? -1.08 -31.59 -5.361 1 98.66 107 LEU A C 1
ATOM 863 O O . LEU A 1 107 ? 0.091 -31.429 -5.714 1 98.66 107 LEU A O 1
ATOM 867 N N . LEU A 1 108 ? -1.854 -30.615 -5.019 1 98.55 108 LEU A N 1
ATOM 868 C CA . LEU A 1 108 ? -1.418 -29.235 -5.209 1 98.55 108 LEU A CA 1
ATOM 869 C C . LEU A 1 108 ? -0.344 -28.86 -4.194 1 98.55 108 LEU A C 1
ATOM 871 O O . LEU A 1 108 ? 0.557 -28.075 -4.499 1 98.55 108 LEU A O 1
ATOM 875 N N . VAL A 1 109 ? -0.446 -29.39 -2.962 1 98.64 109 VAL A N 1
ATOM 876 C CA . VAL A 1 109 ? 0.595 -29.132 -1.972 1 98.64 109 VAL A CA 1
ATOM 877 C C . VAL A 1 109 ? 1.914 -29.746 -2.437 1 98.64 109 VAL A C 1
ATOM 879 O O . VAL A 1 109 ? 2.966 -29.109 -2.35 1 98.64 109 VAL A O 1
ATOM 882 N N . ILE A 1 110 ? 1.852 -30.953 -2.98 1 98.58 110 ILE A N 1
ATOM 883 C CA . ILE A 1 110 ? 3.036 -31.599 -3.535 1 98.58 110 ILE A CA 1
ATOM 884 C C . ILE A 1 110 ? 3.591 -30.759 -4.683 1 98.58 110 ILE A C 1
ATOM 886 O O . ILE A 1 110 ? 4.802 -30.543 -4.774 1 98.58 110 ILE A O 1
ATOM 890 N N . ASN A 1 111 ? 2.725 -30.298 -5.525 1 98.6 111 ASN A N 1
ATOM 891 C CA . ASN A 1 111 ? 3.138 -29.486 -6.665 1 98.6 111 ASN A CA 1
ATOM 892 C C . ASN A 1 111 ? 3.821 -28.197 -6.217 1 98.6 111 ASN A C 1
ATOM 894 O O . ASN A 1 111 ? 4.804 -27.768 -6.823 1 98.6 111 ASN A O 1
ATOM 898 N N . ALA A 1 112 ? 3.251 -27.559 -5.179 1 98.07 112 ALA A N 1
ATOM 899 C CA . ALA A 1 112 ? 3.83 -26.322 -4.662 1 98.07 112 ALA A CA 1
ATOM 900 C C . ALA A 1 112 ? 5.259 -26.546 -4.176 1 98.07 112 ALA A C 1
ATOM 902 O O . ALA A 1 112 ? 6.142 -25.72 -4.42 1 98.07 112 ALA A O 1
ATOM 903 N N . VAL A 1 113 ? 5.486 -27.626 -3.506 1 97.31 113 VAL A N 1
ATOM 904 C CA . VAL A 1 113 ? 6.823 -27.95 -3.021 1 97.31 113 VAL A CA 1
ATOM 905 C C . VAL A 1 113 ? 7.762 -28.176 -4.204 1 97.31 113 VAL A C 1
ATOM 907 O O . VAL A 1 113 ? 8.893 -27.684 -4.21 1 97.31 113 VAL A O 1
ATOM 910 N N . LEU A 1 114 ? 7.298 -28.851 -5.26 1 97.28 114 LEU A N 1
ATOM 911 C CA . LEU A 1 114 ? 8.095 -29.141 -6.447 1 97.28 114 LEU A CA 1
ATOM 912 C C . LEU A 1 114 ? 8.494 -27.854 -7.161 1 97.28 114 LEU A C 1
ATOM 914 O O . LEU A 1 114 ? 9.665 -27.66 -7.493 1 97.28 114 LEU A O 1
ATOM 918 N N . ILE A 1 115 ? 7.555 -26.987 -7.346 1 97.15 115 ILE A N 1
ATOM 919 C CA . ILE A 1 115 ? 7.794 -25.753 -8.087 1 97.15 115 ILE A CA 1
ATOM 920 C C . ILE A 1 115 ? 8.675 -24.818 -7.262 1 97.15 115 ILE A C 1
ATOM 922 O O . ILE A 1 115 ? 9.525 -24.112 -7.81 1 97.15 115 ILE A O 1
ATOM 926 N N . TRP A 1 116 ? 8.436 -24.839 -5.956 1 94.46 116 TRP A N 1
ATOM 927 C CA . TRP A 1 116 ? 9.287 -24.028 -5.091 1 94.46 116 TRP A CA 1
ATOM 928 C C . TRP A 1 116 ? 10.742 -24.472 -5.187 1 94.46 116 TRP A C 1
ATOM 930 O O . TRP A 1 116 ? 11.646 -23.64 -5.288 1 94.46 116 TRP A O 1
ATOM 940 N N . ARG A 1 117 ? 11.014 -25.771 -5.136 1 94.26 117 ARG A N 1
ATOM 941 C CA . ARG A 1 117 ? 12.367 -26.306 -5.253 1 94.26 117 ARG A CA 1
ATOM 942 C C . ARG A 1 117 ? 12.977 -25.96 -6.608 1 94.26 117 ARG A C 1
ATOM 944 O O . ARG A 1 117 ? 14.155 -25.608 -6.692 1 94.26 117 ARG A O 1
ATOM 951 N N . LEU A 1 118 ? 12.139 -26.123 -7.598 1 93.9 118 LEU A N 1
ATOM 952 C CA . LEU A 1 118 ? 12.575 -25.755 -8.941 1 93.9 118 LEU A CA 1
ATOM 953 C C . LEU A 1 118 ? 12.925 -24.272 -9.012 1 93.9 118 LEU A C 1
ATOM 955 O O . LEU A 1 118 ? 13.952 -23.899 -9.583 1 93.9 118 LEU A O 1
ATOM 959 N N . TYR A 1 119 ? 12.156 -23.473 -8.415 1 92.23 119 TYR A N 1
ATOM 960 C CA . TYR A 1 119 ? 12.329 -22.025 -8.392 1 92.23 119 TYR A CA 1
ATOM 961 C C . TYR A 1 119 ? 13.632 -21.642 -7.7 1 92.23 119 TYR A C 1
ATOM 963 O O . TYR A 1 119 ? 14.39 -20.812 -8.206 1 92.23 119 TYR A O 1
ATOM 971 N N . VAL A 1 120 ? 13.948 -22.252 -6.612 1 90.74 120 VAL A N 1
ATOM 972 C CA . VAL A 1 120 ? 15.158 -21.957 -5.852 1 90.74 120 VAL A CA 1
ATOM 973 C C . VAL A 1 120 ? 16.389 -22.318 -6.681 1 90.74 120 VAL A C 1
ATOM 975 O O . VAL A 1 120 ? 17.348 -21.545 -6.75 1 90.74 120 VAL A O 1
ATOM 978 N N . LYS A 1 121 ? 16.36 -23.394 -7.352 1 89.81 121 LYS A N 1
ATOM 979 C CA . LYS A 1 121 ? 17.494 -23.851 -8.151 1 89.81 121 LYS A CA 1
ATOM 980 C C . LYS A 1 121 ? 17.675 -22.985 -9.394 1 89.81 121 LYS A C 1
ATOM 982 O O . LYS A 1 121 ? 18.804 -22.689 -9.792 1 89.81 121 LYS A O 1
ATOM 987 N N . MET A 1 122 ? 16.573 -22.642 -9.958 1 86.76 122 MET A N 1
ATOM 988 C CA . MET A 1 122 ? 16.614 -21.867 -11.195 1 86.76 122 MET A CA 1
ATOM 989 C C . M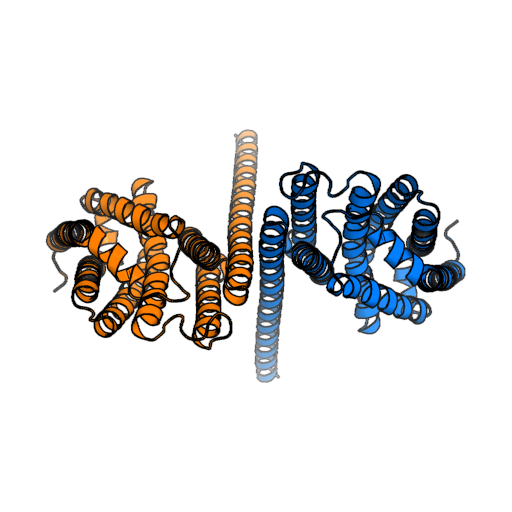ET A 1 122 ? 17.185 -20.475 -10.946 1 86.76 122 MET A C 1
ATOM 991 O O . MET A 1 122 ? 17.786 -19.877 -11.841 1 86.76 122 MET A O 1
ATOM 995 N N . ARG A 1 123 ? 17.077 -19.96 -9.771 1 85 123 ARG A N 1
ATOM 996 C CA . ARG A 1 123 ? 17.496 -18.603 -9.435 1 85 123 ARG A CA 1
ATOM 997 C C . ARG A 1 123 ? 19.016 -18.483 -9.432 1 85 123 ARG A C 1
ATOM 999 O O . ARG A 1 123 ? 19.557 -17.377 -9.491 1 85 123 ARG A O 1
ATOM 1006 N N . VAL A 1 124 ? 19.672 -19.578 -9.436 1 82.72 124 VAL A N 1
ATOM 1007 C CA . VAL A 1 124 ? 21.13 -19.584 -9.486 1 82.72 124 VAL A CA 1
ATOM 1008 C C . VAL A 1 124 ? 21.599 -19.392 -10.927 1 82.72 124 VAL A C 1
ATOM 1010 O O . VAL A 1 124 ? 22.719 -18.937 -11.166 1 82.72 124 VAL A O 1
ATOM 1013 N N . PHE A 1 125 ? 20.663 -19.682 -11.827 1 82.19 125 PHE A N 1
ATOM 1014 C CA . PHE A 1 125 ? 21.025 -19.607 -13.238 1 82.19 125 PHE A CA 1
ATOM 1015 C C . PHE A 1 125 ? 20.763 -18.21 -13.79 1 82.19 125 PHE A C 1
ATOM 1017 O O . PHE A 1 125 ? 19.699 -17.634 -13.557 1 82.19 125 PHE A O 1
ATOM 1024 N N . THR A 1 126 ? 21.748 -17.707 -14.45 1 81.77 126 THR A N 1
ATOM 1025 C CA . THR A 1 126 ? 21.615 -16.396 -15.074 1 81.77 126 THR A CA 1
ATOM 1026 C C . THR A 1 126 ? 21.171 -16.532 -16.528 1 81.77 126 THR A C 1
ATOM 1028 O O . THR A 1 126 ? 21.629 -17.426 -17.242 1 81.77 126 THR A O 1
ATOM 1031 N N . ALA A 1 127 ? 20.309 -15.674 -16.85 1 80.81 127 ALA A N 1
ATOM 1032 C CA . ALA A 1 127 ? 19.824 -15.689 -18.228 1 80.81 127 ALA A CA 1
ATOM 1033 C C . ALA A 1 127 ? 20.918 -15.254 -19.199 1 80.81 127 ALA A C 1
ATOM 1035 O O . ALA A 1 127 ? 21.609 -14.261 -18.961 1 80.81 127 ALA A O 1
ATOM 1036 N N . THR A 1 128 ? 21.077 -16.07 -20.237 1 80.29 128 THR A N 1
ATOM 1037 C CA . THR A 1 128 ? 22.123 -15.793 -21.215 1 80.29 128 THR A CA 1
ATOM 1038 C C . THR A 1 128 ? 21.586 -14.926 -22.351 1 80.29 128 THR A C 1
ATOM 1040 O O . THR A 1 128 ? 22.353 -14.244 -23.034 1 80.29 128 THR A O 1
ATOM 1043 N N . ASN A 1 129 ? 20.27 -15.043 -22.584 1 85.16 129 ASN A N 1
ATOM 1044 C CA . ASN A 1 129 ? 19.611 -14.264 -23.627 1 85.16 129 ASN A CA 1
ATOM 1045 C C . ASN A 1 129 ? 18.175 -13.918 -23.245 1 85.16 129 ASN A C 1
ATOM 1047 O O . ASN A 1 129 ? 17.704 -14.3 -22.173 1 85.16 129 ASN A O 1
ATOM 1051 N N . LEU A 1 130 ? 17.531 -13.156 -24.115 1 86.12 130 LEU A N 1
ATOM 1052 C CA . LEU A 1 130 ? 16.189 -12.663 -23.826 1 86.12 130 LEU A CA 1
ATOM 1053 C C . LEU A 1 130 ? 15.188 -13.812 -23.769 1 86.12 130 LEU A C 1
ATOM 1055 O O . LEU A 1 130 ? 14.263 -13.795 -22.954 1 86.12 130 LEU A O 1
ATOM 1059 N N . LEU A 1 131 ? 15.363 -14.725 -24.616 1 85.38 131 LEU A N 1
ATOM 1060 C CA . LEU A 1 131 ? 14.445 -15.859 -24.647 1 85.38 131 LEU A CA 1
ATOM 1061 C C . LEU A 1 131 ? 14.544 -16.673 -23.361 1 85.38 131 LEU A C 1
ATOM 1063 O O . LEU A 1 131 ? 13.527 -17.113 -22.82 1 85.38 131 LEU A O 1
ATOM 1067 N N . ASP A 1 132 ? 15.755 -16.743 -22.865 1 84.13 132 ASP A N 1
ATOM 1068 C CA . ASP A 1 132 ? 15.976 -17.421 -21.591 1 84.13 132 ASP A CA 1
ATOM 1069 C C . ASP A 1 132 ? 15.314 -16.662 -20.443 1 84.13 132 ASP A C 1
ATOM 1071 O O . ASP A 1 132 ? 14.702 -17.27 -19.562 1 84.13 132 ASP A O 1
ATOM 1075 N N . TYR A 1 133 ? 15.485 -15.471 -20.621 1 89.15 133 TYR A N 1
ATOM 1076 C CA . TYR A 1 133 ? 14.91 -14.655 -19.557 1 89.15 133 TYR A CA 1
ATOM 1077 C C . TYR A 1 133 ? 13.391 -14.774 -19.54 1 89.15 133 TYR A C 1
ATOM 1079 O O . TYR A 1 133 ? 12.791 -14.999 -18.486 1 89.15 133 TYR A O 1
ATOM 1087 N N . VAL A 1 134 ? 12.775 -14.676 -20.612 1 91.91 134 VAL A N 1
ATOM 1088 C CA . VAL A 1 134 ? 11.32 -14.648 -20.72 1 91.91 134 VAL A CA 1
ATOM 1089 C C . VAL A 1 134 ? 10.757 -16.047 -20.477 1 91.91 134 VAL A C 1
ATOM 1091 O O . VAL A 1 134 ? 9.869 -16.23 -19.641 1 91.91 134 VAL A O 1
ATOM 1094 N N . PHE A 1 135 ? 11.307 -17.065 -21.084 1 92.2 135 PHE A N 1
ATOM 1095 C CA . PHE A 1 135 ? 10.684 -18.383 -21.106 1 92.2 135 PHE A CA 1
ATOM 1096 C C . PHE A 1 135 ? 11.16 -19.227 -19.93 1 92.2 135 PHE A C 1
ATOM 1098 O O . PHE A 1 135 ? 10.534 -20.232 -19.586 1 92.2 135 PHE A O 1
ATOM 1105 N N . VAL A 1 136 ? 12.225 -18.795 -19.279 1 89.11 136 VAL A N 1
ATOM 1106 C CA . VAL A 1 136 ? 12.694 -19.557 -18.126 1 89.11 136 VAL A CA 1
ATOM 1107 C C . VAL A 1 136 ? 12.463 -18.754 -16.848 1 89.11 136 VAL A C 1
ATOM 1109 O O . VAL A 1 136 ? 11.595 -19.096 -16.041 1 89.11 136 VAL A O 1
ATOM 1112 N N . HIS A 1 137 ? 13.019 -17.603 -16.796 1 90.66 137 HIS A N 1
ATOM 1113 C CA . HIS A 1 137 ? 12.98 -16.862 -15.54 1 90.66 137 HIS A CA 1
ATOM 1114 C C . HIS A 1 137 ? 11.575 -16.346 -15.248 1 90.66 137 HIS A C 1
ATOM 1116 O O . HIS A 1 137 ? 11.022 -16.61 -14.178 1 90.66 137 HIS A O 1
ATOM 1122 N N . ILE A 1 138 ? 10.963 -15.709 -16.21 1 94.51 138 ILE A N 1
ATOM 1123 C CA . ILE A 1 138 ? 9.642 -15.134 -15.978 1 94.51 138 ILE A CA 1
ATOM 1124 C C . ILE A 1 138 ? 8.614 -16.251 -15.816 1 94.51 138 ILE A C 1
ATOM 1126 O O . ILE A 1 138 ? 7.748 -16.184 -14.94 1 94.51 138 ILE A O 1
ATOM 1130 N N . SER A 1 139 ? 8.734 -17.257 -16.618 1 94.37 139 SER A N 1
ATOM 1131 C CA . SER A 1 139 ? 7.767 -18.35 -16.608 1 94.37 139 SER A CA 1
ATOM 1132 C C . SER A 1 139 ? 7.719 -19.033 -15.246 1 94.37 139 SER A C 1
ATOM 1134 O O . SER A 1 139 ? 6.646 -19.176 -14.655 1 94.37 139 SER A O 1
ATOM 1136 N N . PHE A 1 140 ? 8.855 -19.333 -14.67 1 94.44 140 PHE A N 1
ATOM 1137 C CA . PHE A 1 140 ? 8.873 -20.084 -13.42 1 94.44 140 PHE A CA 1
ATOM 1138 C C . PHE A 1 140 ? 8.636 -19.162 -12.231 1 94.44 140 PHE A C 1
ATOM 1140 O O . PHE A 1 140 ? 8.16 -19.603 -11.182 1 94.44 140 PHE A O 1
ATOM 1147 N N . SER A 1 141 ? 8.891 -17.907 -12.442 1 95.59 141 SER A N 1
ATOM 1148 C CA . SER A 1 141 ? 8.519 -16.938 -11.417 1 95.59 141 SER A CA 1
ATOM 1149 C C . SER A 1 141 ? 7.004 -16.804 -11.305 1 95.59 141 SER A C 1
ATOM 1151 O O . SER A 1 141 ? 6.451 -16.857 -10.205 1 95.59 141 SER A O 1
ATOM 1153 N N . LEU A 1 142 ? 6.381 -16.661 -12.441 1 97.17 142 LEU A N 1
ATOM 1154 C CA . LEU A 1 142 ? 4.925 -16.574 -12.456 1 97.17 142 LEU A CA 1
ATOM 1155 C C . LEU A 1 142 ? 4.298 -17.856 -11.92 1 97.17 142 LEU A C 1
ATOM 1157 O O . LEU A 1 142 ? 3.315 -17.808 -11.177 1 97.17 142 LEU A O 1
ATOM 1161 N N . TYR A 1 143 ? 4.901 -18.975 -12.307 1 97.3 143 TYR A N 1
ATOM 1162 C CA . TYR A 1 143 ? 4.402 -20.279 -11.885 1 97.3 143 TYR A CA 1
ATOM 1163 C C . TYR A 1 143 ? 4.462 -20.421 -10.369 1 97.3 143 TYR A C 1
ATOM 1165 O O . TYR A 1 143 ? 3.556 -20.992 -9.757 1 97.3 143 TYR A O 1
ATOM 1173 N N . THR A 1 144 ? 5.496 -19.914 -9.806 1 95.97 144 THR A N 1
ATOM 1174 C CA . THR A 1 144 ? 5.666 -19.996 -8.359 1 95.97 144 THR A CA 1
ATOM 1175 C C . THR A 1 144 ? 4.577 -19.205 -7.64 1 95.97 144 THR A C 1
ATOM 1177 O O . THR A 1 144 ? 4.033 -19.662 -6.633 1 95.97 144 THR A O 1
ATOM 1180 N N . GLY A 1 145 ? 4.241 -18.055 -8.132 1 95.75 145 GLY A N 1
ATOM 1181 C CA . GLY A 1 145 ? 3.124 -17.316 -7.565 1 95.75 145 GLY A CA 1
ATOM 1182 C C . GLY A 1 145 ? 1.79 -18.013 -7.751 1 95.75 145 GLY A C 1
ATOM 1183 O O . GLY A 1 145 ? 0.988 -18.089 -6.818 1 95.75 145 GLY A O 1
ATOM 1184 N N . LEU A 1 146 ? 1.602 -18.548 -8.903 1 96.5 146 LEU A N 1
ATOM 1185 C CA . LEU A 1 146 ? 0.348 -19.174 -9.305 1 96.5 146 LEU A CA 1
ATOM 1186 C C . LEU A 1 146 ? 0.045 -20.391 -8.438 1 96.5 146 LEU A C 1
ATOM 1188 O O . LEU A 1 146 ? -1.106 -20.618 -8.058 1 96.5 146 LEU A O 1
ATOM 1192 N N . VAL A 1 147 ? 1.055 -21.183 -8.101 1 96.8 147 VAL A N 1
ATOM 1193 C CA . VAL A 1 147 ? 0.826 -22.434 -7.386 1 96.8 147 VAL A CA 1
ATOM 1194 C C . VAL A 1 147 ? 0.291 -22.14 -5.987 1 96.8 147 VAL A C 1
ATOM 1196 O O . VAL A 1 147 ? -0.517 -22.902 -5.452 1 96.8 147 VAL A O 1
ATOM 1199 N N . TRP A 1 148 ? 0.683 -21.031 -5.399 1 95.49 148 TRP A N 1
ATOM 1200 C CA . TRP A 1 148 ? 0.178 -20.678 -4.076 1 95.49 148 TRP A CA 1
ATOM 1201 C C . TRP A 1 148 ? -1.307 -20.338 -4.134 1 95.49 148 TRP A C 1
ATOM 1203 O O . TRP A 1 148 ? -2.072 -20.718 -3.244 1 95.49 148 TRP A O 1
ATOM 1213 N N . LEU A 1 149 ? -1.696 -19.65 -5.131 1 93.51 149 LEU A N 1
ATOM 1214 C CA . LEU A 1 149 ? -3.117 -19.364 -5.296 1 93.51 149 LEU A CA 1
ATOM 1215 C C . LEU A 1 149 ? -3.916 -20.653 -5.448 1 93.51 149 LEU A C 1
ATOM 1217 O O . LEU A 1 149 ? -4.975 -20.808 -4.835 1 93.51 149 LEU A O 1
ATOM 1221 N N . ASP A 1 150 ? -3.376 -21.574 -6.257 1 95.41 150 ASP A N 1
ATOM 1222 C CA . ASP A 1 150 ? -4.063 -22.841 -6.488 1 95.41 150 ASP A CA 1
ATOM 1223 C C . ASP A 1 150 ? -4.255 -23.608 -5.181 1 95.41 150 ASP A C 1
ATOM 1225 O O . ASP A 1 150 ? -5.333 -24.148 -4.925 1 95.41 150 ASP A O 1
ATOM 1229 N N . VAL A 1 151 ? -3.229 -23.613 -4.402 1 97.53 151 VAL A N 1
ATOM 1230 C CA . VAL A 1 151 ? -3.27 -24.341 -3.138 1 97.53 151 VAL A CA 1
ATOM 1231 C C . VAL A 1 151 ? -4.336 -23.736 -2.227 1 97.53 151 VAL A C 1
ATOM 1233 O O . VAL A 1 151 ? -5.167 -24.457 -1.67 1 97.53 151 VAL A O 1
ATOM 1236 N N . PHE A 1 152 ? -4.434 -22.454 -2.112 1 97.09 152 PHE A N 1
ATOM 1237 C CA . PHE A 1 152 ? -5.365 -21.808 -1.194 1 97.09 152 PHE A CA 1
ATOM 1238 C C . PHE A 1 152 ? -6.792 -21.89 -1.722 1 97.09 152 PHE A C 1
ATOM 1240 O O . PHE A 1 152 ? -7.726 -22.155 -0.963 1 97.09 152 PHE A O 1
ATOM 1247 N N . GLN A 1 153 ? -6.949 -21.661 -3.031 1 94.79 153 GLN A N 1
ATOM 1248 C CA . GLN A 1 153 ? -8.287 -21.71 -3.609 1 94.79 153 GLN A CA 1
ATOM 1249 C C . GLN A 1 153 ? -8.88 -23.112 -3.505 1 94.79 153 GLN A C 1
ATOM 1251 O O . GLN A 1 153 ? -10.053 -23.272 -3.162 1 94.79 153 GLN A O 1
ATOM 1256 N N . ASN A 1 154 ? -8.043 -24.123 -3.826 1 96.33 154 ASN A N 1
ATOM 1257 C CA . ASN A 1 154 ? -8.527 -25.495 -3.717 1 96.33 154 ASN A CA 1
ATOM 1258 C C . ASN A 1 154 ? -8.823 -25.872 -2.268 1 96.33 154 ASN A C 1
ATOM 1260 O O . ASN A 1 154 ? -9.768 -26.614 -1.996 1 96.33 154 ASN A O 1
ATOM 1264 N N . PHE A 1 155 ? -8.022 -25.384 -1.333 1 97.49 155 PHE A N 1
ATOM 1265 C CA . PHE A 1 155 ? -8.26 -25.629 0.085 1 97.49 155 PHE A CA 1
ATOM 1266 C C . PHE A 1 155 ? -9.633 -25.115 0.5 1 97.49 155 PHE A C 1
ATOM 1268 O O . PHE A 1 155 ? -10.401 -25.832 1.147 1 97.49 155 PHE A O 1
ATOM 1275 N N . PHE A 1 156 ? -10.021 -23.967 0.086 1 96.65 156 PHE A N 1
ATOM 1276 C CA . PHE A 1 156 ? -11.289 -23.367 0.486 1 96.65 156 PHE A CA 1
ATOM 1277 C C . PHE A 1 156 ? -12.454 -24.025 -0.244 1 96.65 156 PHE A C 1
ATOM 1279 O O . PHE A 1 156 ? -13.549 -24.148 0.308 1 96.65 156 PHE A O 1
ATOM 1286 N N . ALA A 1 157 ? -12.201 -24.427 -1.46 1 94.52 157 ALA A N 1
ATOM 1287 C CA . ALA A 1 157 ? -13.242 -25.158 -2.176 1 94.52 157 ALA A CA 1
ATOM 1288 C C . ALA A 1 157 ? -13.527 -26.501 -1.51 1 94.52 157 ALA A C 1
ATOM 1290 O O . ALA A 1 157 ? -14.679 -26.936 -1.443 1 94.52 157 ALA A O 1
ATOM 1291 N N . ALA A 1 158 ? -12.456 -27.141 -0.994 1 95.32 158 ALA A N 1
ATOM 1292 C CA . ALA A 1 158 ? -12.579 -28.488 -0.442 1 95.32 158 ALA A CA 1
ATOM 1293 C C . ALA A 1 158 ? -13.146 -28.45 0.974 1 95.32 158 ALA A C 1
ATOM 1295 O O . ALA A 1 158 ? -13.87 -29.36 1.384 1 95.32 158 ALA A O 1
ATOM 1296 N N . PHE A 1 159 ? -12.832 -27.329 1.731 1 95.43 159 PHE A N 1
ATOM 1297 C CA . PHE A 1 159 ? -13.073 -27.45 3.164 1 95.43 159 PHE A CA 1
ATOM 1298 C C . PHE A 1 159 ? -14.009 -26.35 3.65 1 95.43 159 PHE A C 1
ATOM 1300 O O . PHE A 1 159 ? -14.396 -26.329 4.82 1 95.43 159 PHE A O 1
ATOM 1307 N N . THR A 1 160 ? -14.404 -25.409 2.766 1 94.02 160 THR A N 1
ATOM 1308 C CA . THR A 1 160 ? -15.256 -24.317 3.222 1 94.02 160 THR A CA 1
ATOM 1309 C C . THR A 1 160 ? -16.357 -24.028 2.205 1 94.02 160 THR A C 1
ATOM 1311 O O . THR A 1 160 ? -16.385 -24.625 1.127 1 94.02 160 THR A O 1
ATOM 1314 N N . ASN A 1 161 ? -17.308 -23.197 2.532 1 91.12 161 ASN A N 1
ATOM 1315 C CA . ASN A 1 161 ? -18.353 -22.646 1.676 1 91.12 161 ASN A CA 1
ATOM 1316 C C . ASN A 1 161 ? -18.734 -21.23 2.099 1 91.12 161 ASN A C 1
ATOM 1318 O O . ASN A 1 161 ? -18.09 -20.642 2.97 1 91.12 161 ASN A O 1
ATOM 1322 N N . LYS A 1 162 ? -19.634 -20.673 1.444 1 92.53 162 LYS A N 1
ATOM 1323 C CA . LYS A 1 162 ? -20.007 -19.293 1.741 1 92.53 162 LYS A CA 1
ATOM 1324 C C . LYS A 1 162 ? -21.205 -19.238 2.683 1 92.53 162 LYS A C 1
ATOM 1326 O O . LYS A 1 162 ? -21.852 -18.197 2.814 1 92.53 162 LYS A O 1
ATOM 1331 N N . GLU A 1 163 ? -21.325 -20.431 3.331 1 88.34 163 GLU A N 1
ATOM 1332 C CA . GLU A 1 163 ? -22.409 -20.449 4.309 1 88.34 163 GLU A CA 1
ATOM 1333 C C . GLU A 1 163 ? -22.084 -19.569 5.512 1 88.34 163 GLU A C 1
ATOM 1335 O O . GLU A 1 163 ? -20.939 -19.53 5.967 1 88.34 163 GLU A O 1
ATOM 1340 N N . GLY A 1 164 ? -22.96 -18.747 6.019 1 90.02 164 GLY A N 1
ATOM 1341 C CA . GLY A 1 164 ? -22.757 -17.872 7.162 1 90.02 164 GLY A CA 1
ATOM 1342 C C . GLY A 1 164 ? -22.508 -16.428 6.771 1 90.02 164 GLY A C 1
ATOM 1343 O O . GLY A 1 164 ? -22.497 -15.54 7.627 1 90.02 164 GLY A O 1
ATOM 1344 N N . GLY A 1 165 ? -22.079 -16.333 5.563 1 89.99 165 GLY A N 1
ATOM 1345 C CA . GLY A 1 165 ? -22.036 -14.97 5.057 1 89.99 165 GLY A CA 1
ATOM 1346 C C . GLY A 1 165 ? -20.711 -14.279 5.319 1 89.99 165 GLY A C 1
ATOM 1347 O O . GLY A 1 165 ? -19.695 -14.938 5.546 1 89.99 165 GLY A O 1
ATOM 1348 N N . ALA A 1 166 ? -20.686 -12.979 5.287 1 88.5 166 ALA A N 1
ATOM 1349 C CA . ALA A 1 166 ? -19.502 -12.124 5.331 1 88.5 166 ALA A CA 1
ATOM 1350 C C . ALA A 1 166 ? -18.847 -12.166 6.709 1 88.5 166 ALA A C 1
ATOM 1352 O O . ALA A 1 166 ? -17.677 -11.806 6.858 1 88.5 166 ALA A O 1
ATOM 1353 N N . GLN A 1 167 ? -19.527 -12.546 7.689 1 89.59 167 GLN A N 1
ATOM 1354 C CA . GLN A 1 167 ? -18.989 -12.572 9.044 1 89.59 167 GLN A CA 1
ATOM 1355 C C . GLN A 1 167 ? -18.636 -13.995 9.468 1 89.59 167 GLN A C 1
ATOM 1357 O O . GLN A 1 167 ? -18.289 -14.235 10.627 1 89.59 167 GLN A O 1
ATOM 1362 N N . SER A 1 168 ? -18.642 -14.926 8.54 1 92.9 168 SER A N 1
ATOM 1363 C CA . SER A 1 168 ? -18.379 -16.332 8.83 1 92.9 168 SER A CA 1
ATOM 1364 C C . SER A 1 168 ? -16.891 -16.581 9.054 1 92.9 168 SER A C 1
ATOM 1366 O O . SER A 1 168 ? -16.056 -15.745 8.701 1 92.9 168 SER A O 1
ATOM 1368 N N . TRP A 1 169 ? -16.664 -17.674 9.703 1 94.11 169 TRP A N 1
ATOM 1369 C CA . TRP A 1 169 ? -15.28 -18.084 9.919 1 94.11 169 TRP A CA 1
ATOM 1370 C C . TRP A 1 169 ? -14.566 -18.311 8.591 1 94.11 169 TRP A C 1
ATOM 1372 O O . TRP A 1 169 ? -13.361 -18.073 8.479 1 94.11 169 TRP A O 1
ATOM 1382 N N . ALA A 1 170 ? -15.276 -18.774 7.547 1 96.07 170 ALA A N 1
ATOM 1383 C CA . ALA A 1 170 ? -14.701 -18.97 6.219 1 96.07 170 ALA A CA 1
ATOM 1384 C C . ALA A 1 170 ? -14.243 -17.645 5.618 1 96.07 170 ALA A C 1
ATOM 1386 O O . ALA A 1 170 ? -13.2 -17.581 4.963 1 96.07 170 ALA A O 1
ATOM 1387 N N . ALA A 1 171 ? -15.013 -16.635 5.89 1 96.72 171 ALA A N 1
ATOM 1388 C CA . ALA A 1 171 ? -14.652 -15.311 5.389 1 96.72 171 ALA A CA 1
ATOM 1389 C C . ALA A 1 171 ? -13.407 -14.779 6.092 1 96.72 171 ALA A C 1
ATOM 1391 O O . ALA A 1 171 ? -12.509 -14.232 5.448 1 96.72 171 ALA A O 1
ATOM 1392 N N . ILE A 1 172 ? -13.367 -14.957 7.35 1 96.29 172 ILE A N 1
ATOM 1393 C CA . ILE A 1 172 ? -12.205 -14.539 8.127 1 96.29 172 ILE A CA 1
ATOM 1394 C C . ILE A 1 172 ? -10.978 -15.334 7.688 1 96.29 172 ILE A C 1
ATOM 1396 O O . ILE A 1 172 ? -9.885 -14.778 7.553 1 96.29 172 ILE A O 1
ATOM 1400 N N . GLY A 1 173 ? -11.176 -16.638 7.561 1 97.32 173 GLY A N 1
ATOM 1401 C CA . GLY A 1 173 ? -10.103 -17.487 7.068 1 97.32 173 GLY A CA 1
ATOM 1402 C C . GLY A 1 173 ? -9.577 -17.055 5.712 1 97.32 173 GLY A C 1
ATOM 1403 O O . GLY A 1 173 ? -8.372 -17.113 5.46 1 97.32 173 GLY A O 1
ATOM 1404 N N . ALA A 1 174 ? -10.491 -16.651 4.802 1 97.71 174 ALA A N 1
ATOM 1405 C CA . ALA A 1 174 ? -10.089 -16.177 3.48 1 97.71 174 ALA A CA 1
ATOM 1406 C C . ALA A 1 174 ? -9.246 -14.909 3.585 1 97.71 174 ALA A C 1
ATOM 1408 O O . ALA A 1 174 ? -8.262 -14.749 2.859 1 97.71 174 ALA A O 1
ATOM 1409 N N . ALA A 1 175 ? -9.654 -13.997 4.486 1 97.8 175 ALA A N 1
ATOM 1410 C CA . ALA A 1 175 ? -8.856 -12.798 4.731 1 97.8 175 ALA A CA 1
ATOM 1411 C C . ALA A 1 175 ? -7.458 -13.16 5.224 1 97.8 175 ALA A C 1
ATOM 1413 O O . ALA A 1 175 ? -6.467 -12.575 4.782 1 97.8 175 ALA A O 1
ATOM 1414 N N . ALA A 1 176 ? -7.386 -14.113 6.098 1 98.06 176 ALA A N 1
ATOM 1415 C CA . ALA A 1 176 ? -6.101 -14.589 6.602 1 98.06 176 ALA A CA 1
ATOM 1416 C C . ALA A 1 176 ? -5.254 -15.177 5.476 1 98.06 176 ALA A C 1
ATOM 1418 O O . ALA A 1 176 ? -4.041 -14.962 5.426 1 98.06 176 ALA A O 1
ATOM 1419 N N . ALA A 1 177 ? -5.874 -15.926 4.587 1 98.31 177 ALA A N 1
ATOM 1420 C CA . ALA A 1 177 ? -5.172 -16.509 3.447 1 98.31 177 ALA A CA 1
ATOM 1421 C C . ALA A 1 177 ? -4.583 -15.423 2.551 1 98.31 177 ALA A C 1
ATOM 1423 O O . ALA A 1 177 ? -3.476 -15.574 2.027 1 98.31 177 ALA A O 1
ATOM 1424 N N . ILE A 1 178 ? -5.322 -14.316 2.387 1 98.46 178 ILE A N 1
ATOM 1425 C CA . ILE A 1 178 ? -4.832 -13.187 1.604 1 98.46 178 ILE A CA 1
ATOM 1426 C C . ILE A 1 178 ? -3.606 -12.581 2.283 1 98.46 178 ILE A C 1
ATOM 1428 O O . ILE A 1 178 ? -2.631 -12.227 1.617 1 98.46 178 ILE A O 1
ATOM 1432 N N . PHE A 1 179 ? -3.595 -12.516 3.572 1 97.9 179 PHE A N 1
ATOM 1433 C CA . PHE A 1 179 ? -2.446 -11.993 4.301 1 97.9 179 PHE A CA 1
ATOM 1434 C C . PHE A 1 179 ? -1.236 -12.905 4.13 1 97.9 179 PHE A C 1
ATOM 1436 O O . PHE A 1 179 ? -0.102 -12.43 4.043 1 97.9 179 PHE A O 1
ATOM 1443 N N . ILE A 1 180 ? -1.453 -14.209 4.117 1 98.37 180 ILE A N 1
ATOM 1444 C CA . ILE A 1 180 ? -0.364 -15.155 3.897 1 98.37 180 ILE A CA 1
ATOM 1445 C C . ILE A 1 180 ? 0.198 -14.977 2.489 1 98.37 180 ILE A C 1
ATOM 1447 O O . ILE A 1 180 ? 1.416 -14.979 2.295 1 98.37 180 ILE A O 1
ATOM 1451 N N . LEU A 1 181 ? -0.692 -14.794 1.491 1 98.13 181 LEU A N 1
ATOM 1452 C CA . LEU A 1 181 ? -0.251 -14.523 0.127 1 98.13 181 LEU A CA 1
ATOM 1453 C C . LEU A 1 181 ? 0.565 -13.235 0.065 1 98.13 181 LEU A C 1
ATOM 1455 O O . LEU A 1 181 ? 1.586 -13.174 -0.623 1 98.13 181 LEU A O 1
ATOM 1459 N N . LEU A 1 182 ? 0.072 -12.218 0.795 1 98.28 182 LEU A N 1
ATOM 1460 C CA . LEU A 1 182 ? 0.805 -10.96 0.885 1 98.28 182 LEU A CA 1
ATOM 1461 C C . LEU A 1 182 ? 2.209 -11.187 1.436 1 98.28 182 LEU A C 1
ATOM 1463 O O . LEU A 1 182 ? 3.184 -10.657 0.899 1 98.28 182 LEU A O 1
ATOM 1467 N N . ALA A 1 183 ? 2.318 -11.954 2.507 1 97.05 183 ALA A N 1
ATOM 1468 C CA . ALA A 1 183 ? 3.61 -12.238 3.127 1 97.05 183 ALA A CA 1
ATOM 1469 C C . ALA A 1 183 ? 4.54 -12.954 2.153 1 97.05 183 ALA A C 1
ATOM 1471 O O . ALA A 1 183 ? 5.721 -12.614 2.049 1 97.05 183 ALA A O 1
ATOM 1472 N N . ILE A 1 184 ? 4.025 -13.902 1.405 1 96.74 184 ILE A N 1
ATOM 1473 C CA . ILE A 1 184 ? 4.804 -14.651 0.424 1 96.74 184 ILE A CA 1
ATOM 1474 C C . ILE A 1 184 ? 5.247 -13.72 -0.702 1 96.74 184 ILE A C 1
ATOM 1476 O O . ILE A 1 184 ? 6.41 -13.741 -1.112 1 96.74 184 ILE A O 1
ATOM 1480 N N . GLY A 1 185 ? 4.297 -12.916 -1.2 1 96.73 185 GLY A N 1
ATOM 1481 C CA . GLY A 1 185 ? 4.619 -11.968 -2.255 1 96.73 185 GLY A CA 1
ATOM 1482 C C . GLY A 1 185 ? 5.69 -10.971 -1.855 1 96.73 185 GLY A C 1
ATOM 1483 O O . GLY A 1 185 ? 6.603 -10.687 -2.633 1 96.73 185 GLY A O 1
ATOM 1484 N N . ASN A 1 186 ? 5.569 -10.441 -0.64 1 94.87 186 ASN A N 1
ATOM 1485 C CA . ASN A 1 186 ? 6.563 -9.492 -0.151 1 94.87 186 ASN A CA 1
ATOM 1486 C C . ASN A 1 186 ? 7.925 -10.154 0.037 1 94.87 186 ASN A C 1
ATOM 1488 O O . ASN A 1 186 ? 8.961 -9.532 -0.205 1 94.87 186 ASN A O 1
ATOM 1492 N N . TYR A 1 187 ? 7.91 -11.375 0.532 1 93.02 187 TYR A N 1
ATOM 1493 C CA . TYR A 1 187 ? 9.162 -12.114 0.647 1 93.02 187 TYR A CA 1
ATOM 1494 C C . TYR A 1 187 ? 9.864 -12.21 -0.703 1 93.02 187 TYR A C 1
ATOM 1496 O O . TYR A 1 187 ? 11.062 -11.936 -0.807 1 93.02 187 TYR A O 1
ATOM 1504 N N . HIS A 1 188 ? 9.126 -12.497 -1.749 1 92.78 188 HIS A N 1
ATOM 1505 C CA . HIS A 1 188 ? 9.691 -12.633 -3.087 1 92.78 188 HIS A CA 1
ATOM 1506 C C . HIS A 1 188 ? 10.138 -11.282 -3.636 1 92.78 188 HIS A C 1
ATOM 1508 O O . HIS A 1 188 ? 11.213 -11.174 -4.23 1 92.78 188 HIS A O 1
ATOM 1514 N N . ALA A 1 189 ? 9.39 -10.291 -3.358 1 91.67 189 ALA A N 1
ATOM 1515 C CA . ALA A 1 189 ? 9.61 -9.001 -4.006 1 91.67 189 ALA A CA 1
ATOM 1516 C C . ALA A 1 189 ? 10.693 -8.203 -3.286 1 91.67 189 ALA A C 1
ATOM 1518 O O . ALA A 1 189 ? 11.391 -7.395 -3.904 1 91.67 189 ALA A O 1
ATOM 1519 N N . GLU A 1 190 ? 10.83 -8.431 -1.947 1 87.76 190 GLU A N 1
ATOM 1520 C CA . GLU A 1 190 ? 11.632 -7.426 -1.257 1 87.76 190 GLU A CA 1
ATOM 1521 C C . GLU A 1 190 ? 12.531 -8.066 -0.203 1 87.76 190 GLU A C 1
ATOM 1523 O O . GLU A 1 190 ? 13.612 -7.553 0.093 1 87.76 190 GLU A O 1
ATOM 1528 N N . PHE A 1 191 ? 12.21 -9.111 0.407 1 86.07 191 PHE A N 1
ATOM 1529 C CA . PHE A 1 191 ? 12.888 -9.52 1.631 1 86.07 191 PHE A CA 1
ATOM 1530 C C . PHE A 1 191 ? 13.802 -10.713 1.371 1 86.07 191 PHE A C 1
ATOM 1532 O O . PHE A 1 191 ? 14.655 -11.04 2.198 1 86.07 191 PHE A O 1
ATOM 1539 N N . SER A 1 192 ? 13.606 -11.224 0.167 1 84.03 192 SER A N 1
ATOM 1540 C CA . SER A 1 192 ? 14.508 -12.321 -0.166 1 84.03 192 SER A CA 1
ATOM 1541 C C . SER A 1 192 ? 15.89 -11.803 -0.551 1 84.03 192 SER A C 1
ATOM 1543 O O . SER A 1 192 ? 16.056 -10.615 -0.837 1 84.03 192 SER A O 1
ATOM 1545 N N . ARG A 1 193 ? 16.94 -12.611 -0.626 1 84.07 193 ARG A N 1
ATOM 1546 C CA . ARG A 1 193 ? 18.307 -12.274 -1.011 1 84.07 193 ARG A CA 1
ATOM 1547 C C . ARG A 1 193 ? 18.383 -11.899 -2.488 1 84.07 193 ARG A C 1
ATOM 1549 O O . ARG A 1 193 ? 19.211 -11.077 -2.883 1 84.07 193 ARG A O 1
ATOM 1556 N N . ASP A 1 194 ? 17.49 -12.513 -3.24 1 86.91 194 ASP A N 1
ATOM 1557 C CA . ASP A 1 194 ? 17.375 -12.226 -4.666 1 86.91 194 ASP A CA 1
ATOM 1558 C C . ASP A 1 194 ? 15.933 -11.893 -5.045 1 86.91 194 ASP A C 1
ATOM 1560 O O . ASP A 1 194 ? 15.186 -12.765 -5.492 1 86.91 194 ASP A O 1
ATOM 1564 N N . PRO A 1 195 ? 15.56 -10.718 -4.824 1 90.02 195 PRO A N 1
ATOM 1565 C CA . PRO A 1 195 ? 14.162 -10.333 -5.031 1 90.02 195 PRO A CA 1
ATOM 1566 C C . PRO A 1 195 ? 13.681 -10.599 -6.455 1 90.02 195 PRO A C 1
ATOM 1568 O O . PRO A 1 195 ? 14.436 -10.407 -7.412 1 90.02 195 PRO A O 1
ATOM 1571 N N . ASP A 1 196 ? 12.453 -11.016 -6.556 1 93.52 196 ASP A N 1
ATOM 1572 C CA . ASP A 1 196 ? 11.816 -11.419 -7.806 1 93.52 196 ASP A CA 1
ATOM 1573 C C . ASP A 1 196 ? 10.523 -10.642 -8.039 1 93.52 196 ASP A C 1
ATOM 1575 O O . ASP A 1 196 ? 9.479 -10.981 -7.478 1 93.52 196 ASP A O 1
ATOM 1579 N N . SER A 1 197 ? 10.476 -9.717 -8.945 1 94.2 197 SER A N 1
ATOM 1580 C CA . SER A 1 197 ? 9.339 -8.836 -9.187 1 94.2 197 SER A CA 1
ATOM 1581 C C . SER A 1 197 ? 8.215 -9.57 -9.911 1 94.2 197 SER A C 1
ATOM 1583 O O . SER A 1 197 ? 7.04 -9.236 -9.744 1 94.2 197 SER A O 1
ATOM 1585 N N . TRP A 1 198 ? 8.563 -10.592 -10.673 1 95.6 198 TRP A N 1
ATOM 1586 C CA . TRP A 1 198 ? 7.556 -11.279 -11.474 1 95.6 198 TRP A CA 1
ATOM 1587 C C . TRP A 1 198 ? 6.677 -12.168 -10.6 1 95.6 198 TRP A C 1
ATOM 1589 O O . TRP A 1 198 ? 5.458 -12.213 -10.777 1 95.6 198 TRP A O 1
ATOM 1599 N N . SER A 1 199 ? 7.311 -12.872 -9.691 1 96.07 199 SER A N 1
ATOM 1600 C CA . SER A 1 199 ? 6.522 -13.645 -8.737 1 96.07 199 SER A CA 1
ATOM 1601 C C . SER A 1 199 ? 5.64 -12.739 -7.886 1 96.07 199 SER A C 1
ATOM 1603 O O . SER A 1 199 ? 4.469 -13.046 -7.652 1 96.07 199 SER A O 1
ATOM 1605 N N . GLY A 1 200 ? 6.162 -11.629 -7.487 1 96.69 200 GLY A N 1
ATOM 1606 C CA . GLY A 1 200 ? 5.386 -10.652 -6.74 1 96.69 200 GLY A CA 1
ATOM 1607 C C . GLY A 1 200 ? 4.215 -10.092 -7.527 1 96.69 200 GLY A C 1
ATOM 1608 O O . GLY A 1 200 ? 3.119 -9.929 -6.987 1 96.69 200 GLY A O 1
ATOM 1609 N N . ALA A 1 201 ? 4.455 -9.779 -8.762 1 97.26 201 ALA A N 1
ATOM 1610 C CA . ALA A 1 201 ? 3.409 -9.236 -9.625 1 97.26 201 ALA A CA 1
ATOM 1611 C C . ALA A 1 201 ? 2.277 -10.242 -9.813 1 97.26 201 ALA A C 1
ATOM 1613 O O . ALA A 1 201 ? 1.102 -9.866 -9.844 1 97.26 201 ALA A O 1
ATOM 1614 N N . ALA A 1 202 ? 2.636 -11.5 -9.961 1 97.56 202 ALA A N 1
ATOM 1615 C CA . ALA A 1 202 ? 1.626 -12.547 -10.086 1 97.56 202 ALA A CA 1
ATOM 1616 C C . ALA A 1 202 ? 0.734 -12.599 -8.849 1 97.56 202 ALA A C 1
ATOM 1618 O O . ALA A 1 202 ? -0.494 -12.624 -8.962 1 97.56 202 ALA A O 1
ATOM 1619 N N . ILE A 1 203 ? 1.36 -12.559 -7.695 1 97.88 203 ILE A N 1
ATOM 1620 C CA . ILE A 1 203 ? 0.616 -12.643 -6.443 1 97.88 203 ILE A CA 1
ATOM 1621 C C . ILE A 1 203 ? -0.235 -11.388 -6.264 1 97.88 203 ILE A C 1
ATOM 1623 O O . ILE A 1 203 ? -1.381 -11.466 -5.815 1 97.88 203 ILE A O 1
ATOM 1627 N N . ALA A 1 204 ? 0.267 -10.241 -6.65 1 97.99 204 ALA A N 1
ATOM 1628 C CA . ALA A 1 204 ? -0.491 -8.995 -6.571 1 97.99 204 ALA A CA 1
ATOM 1629 C C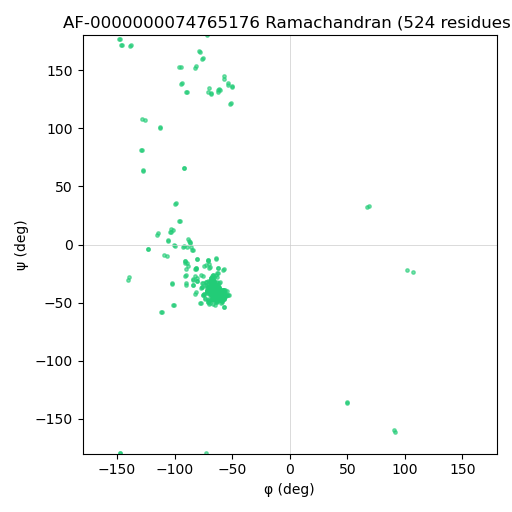 . ALA A 1 204 ? -1.763 -9.073 -7.411 1 97.99 204 ALA A C 1
ATOM 1631 O O . ALA A 1 204 ? -2.843 -8.698 -6.949 1 97.99 204 ALA A O 1
ATOM 1632 N N . LEU A 1 205 ? -1.597 -9.573 -8.621 1 97.82 205 LEU A N 1
ATOM 1633 C CA . LEU A 1 205 ? -2.743 -9.672 -9.519 1 97.82 205 LEU A CA 1
ATOM 1634 C C . LEU A 1 205 ? -3.766 -10.669 -8.987 1 97.82 205 LEU A C 1
ATOM 1636 O O . LEU A 1 205 ? -4.972 -10.48 -9.162 1 97.82 205 LEU A O 1
ATOM 1640 N N . MET A 1 206 ? -3.294 -11.688 -8.357 1 97.22 206 MET A N 1
ATOM 1641 C CA . MET A 1 206 ? -4.194 -12.679 -7.775 1 97.22 206 MET A CA 1
ATOM 1642 C C . MET A 1 206 ? -4.984 -12.083 -6.614 1 97.22 206 MET A C 1
ATOM 1644 O O . MET A 1 206 ? -6.194 -12.288 -6.511 1 97.22 206 MET A O 1
ATOM 1648 N N . ILE A 1 207 ? -4.35 -11.323 -5.806 1 98.19 207 ILE A N 1
ATOM 1649 C CA . ILE A 1 207 ? -5.01 -10.674 -4.678 1 98.19 207 ILE A CA 1
ATOM 1650 C C . ILE A 1 207 ? -6.062 -9.693 -5.191 1 98.19 207 ILE A C 1
ATOM 1652 O O . ILE A 1 207 ? -7.185 -9.657 -4.684 1 98.19 207 ILE A O 1
ATOM 1656 N N . LEU A 1 208 ? -5.684 -8.955 -6.213 1 97.89 208 LEU A N 1
ATOM 1657 C CA . LEU A 1 208 ? -6.63 -8.02 -6.81 1 97.89 208 LEU A CA 1
ATOM 1658 C C . LEU A 1 208 ? -7.854 -8.753 -7.347 1 97.89 208 LEU A C 1
ATOM 1660 O O . LEU A 1 208 ? -8.987 -8.309 -7.148 1 97.89 208 LEU A O 1
ATOM 1664 N N . SER A 1 209 ? -7.609 -9.861 -8.004 1 97.13 209 SER A N 1
ATOM 1665 C CA . SER A 1 209 ? -8.683 -10.637 -8.616 1 97.13 209 SER A CA 1
ATOM 1666 C C . SER A 1 209 ? -9.666 -11.144 -7.567 1 97.13 209 SER A C 1
ATOM 1668 O O . SER A 1 209 ? -10.879 -11.129 -7.787 1 97.13 209 SER A O 1
ATOM 1670 N N . ILE A 1 210 ? -9.174 -11.605 -6.423 1 97.04 210 ILE A N 1
ATOM 1671 C CA . ILE A 1 210 ? -10.017 -12.068 -5.326 1 97.04 210 ILE A CA 1
ATOM 1672 C C . ILE A 1 210 ? -10.84 -10.904 -4.781 1 97.04 210 ILE A C 1
ATOM 1674 O O . ILE A 1 210 ? -12.044 -11.04 -4.552 1 97.04 210 ILE A O 1
ATOM 1678 N N . SER A 1 211 ? -10.18 -9.787 -4.596 1 96.63 211 SER A N 1
ATOM 1679 C CA . SER A 1 211 ? -10.83 -8.605 -4.037 1 96.63 211 SER A CA 1
ATOM 1680 C C . SER A 1 211 ? -11.972 -8.13 -4.929 1 96.63 211 SER A C 1
ATOM 1682 O O . SER A 1 211 ? -13.032 -7.739 -4.434 1 96.63 211 SER A O 1
ATOM 1684 N N . VAL A 1 212 ? -11.744 -8.182 -6.22 1 94.77 212 VAL A N 1
ATOM 1685 C CA . VAL A 1 212 ? -12.748 -7.746 -7.185 1 94.77 212 VAL A CA 1
ATOM 1686 C C . VAL A 1 212 ? -13.932 -8.71 -7.171 1 94.77 212 VAL A C 1
ATOM 1688 O O . VAL A 1 212 ? -15.089 -8.283 -7.155 1 94.77 212 VAL A O 1
ATOM 1691 N N . GLU A 1 213 ? -13.679 -9.969 -7.087 1 94.71 213 GLU A N 1
ATOM 1692 C CA . GLU A 1 213 ? -14.729 -10.982 -7.111 1 94.71 213 GLU A CA 1
ATOM 1693 C C . GLU A 1 213 ? -15.583 -10.922 -5.848 1 94.71 213 GLU A C 1
ATOM 1695 O O . GLU A 1 213 ? -16.803 -11.09 -5.908 1 94.71 213 GLU A O 1
ATOM 1700 N N . GLN A 1 214 ? -14.89 -10.641 -4.714 1 95.47 214 GLN A N 1
ATOM 1701 C CA . GLN A 1 214 ? -15.58 -10.623 -3.429 1 95.47 214 GLN A CA 1
ATOM 1702 C C . GLN A 1 214 ? -15.936 -9.198 -3.016 1 95.47 214 GLN A C 1
ATOM 1704 O O . GLN A 1 214 ? -15.829 -8.842 -1.84 1 95.47 214 GLN A O 1
ATOM 1709 N N . GLY A 1 215 ? -16.282 -8.37 -3.933 1 92.01 215 GLY A N 1
ATOM 1710 C CA . GLY A 1 215 ? -16.574 -6.967 -3.691 1 92.01 215 GLY A CA 1
ATOM 1711 C C . GLY A 1 215 ? -17.697 -6.755 -2.693 1 92.01 215 GLY A C 1
ATOM 1712 O O . GLY A 1 215 ? -17.777 -5.703 -2.055 1 92.01 215 GLY A O 1
ATOM 1713 N N . ASP A 1 216 ? -18.579 -7.781 -2.491 1 91.8 216 ASP A N 1
ATOM 1714 C CA . ASP A 1 216 ? -19.736 -7.653 -1.611 1 91.8 216 ASP A CA 1
ATOM 1715 C C . ASP A 1 216 ? -19.401 -8.11 -0.193 1 91.8 216 ASP A C 1
ATOM 1717 O O . ASP A 1 216 ? -20.254 -8.07 0.696 1 91.8 216 ASP A O 1
ATOM 1721 N N . VAL A 1 217 ? -18.186 -8.565 0.026 1 95.06 217 VAL A N 1
ATOM 1722 C CA . VAL A 1 217 ? -17.712 -8.997 1.337 1 95.06 217 VAL A CA 1
ATOM 1723 C C . VAL A 1 217 ? -16.633 -8.041 1.838 1 95.06 217 VAL A C 1
ATOM 1725 O O . VAL A 1 217 ? -15.458 -8.186 1.494 1 95.06 217 VAL A O 1
ATOM 1728 N N . PRO A 1 218 ? -17.011 -7.131 2.721 1 93.08 218 PRO A N 1
ATOM 1729 C CA . PRO A 1 218 ? -16.125 -6.023 3.084 1 93.08 218 PRO A CA 1
ATOM 1730 C C . PRO A 1 218 ? -14.781 -6.497 3.633 1 93.08 218 PRO A C 1
ATOM 1732 O O . PRO A 1 218 ? -13.735 -5.949 3.275 1 93.08 218 PRO A O 1
ATOM 1735 N N . VAL A 1 219 ? -14.756 -7.51 4.448 1 95.51 219 VAL A N 1
ATOM 1736 C CA . VAL A 1 219 ? -13.519 -7.957 5.08 1 95.51 219 VAL A CA 1
ATOM 1737 C C . VAL A 1 219 ? -12.54 -8.441 4.013 1 95.51 219 VAL A C 1
ATOM 1739 O O . VAL A 1 219 ? -11.335 -8.194 4.108 1 95.51 219 VAL A O 1
ATOM 1742 N N . ILE A 1 220 ? -12.981 -9.07 2.967 1 97.2 220 ILE A N 1
ATOM 1743 C CA . ILE A 1 220 ? -12.125 -9.606 1.915 1 97.2 220 ILE A CA 1
ATOM 1744 C C . ILE A 1 220 ? -11.758 -8.496 0.932 1 97.2 220 ILE A C 1
ATOM 1746 O O . ILE A 1 220 ? -10.608 -8.397 0.499 1 97.2 220 ILE A O 1
ATOM 1750 N N . GLN A 1 221 ? -12.743 -7.671 0.592 1 95.86 221 GLN A N 1
ATOM 1751 C CA . GLN A 1 221 ? -12.483 -6.579 -0.34 1 95.86 221 GLN A CA 1
ATOM 1752 C C . GLN A 1 221 ? -11.431 -5.623 0.213 1 95.86 221 GLN A C 1
ATOM 1754 O O . GLN A 1 221 ? -10.475 -5.273 -0.483 1 95.86 221 GLN A O 1
ATOM 1759 N N . ILE A 1 222 ? -11.544 -5.206 1.47 1 96.08 222 ILE A N 1
ATOM 1760 C CA . ILE A 1 222 ? -10.636 -4.257 2.105 1 96.08 222 ILE A CA 1
ATOM 1761 C C . ILE A 1 222 ? -9.255 -4.89 2.262 1 96.08 222 ILE A C 1
ATOM 1763 O O . ILE A 1 222 ? -8.244 -4.288 1.893 1 96.08 222 ILE A O 1
ATOM 1767 N N . THR A 1 223 ? -9.262 -6.129 2.767 1 97.72 223 THR A N 1
ATOM 1768 C CA . THR A 1 223 ? -7.993 -6.828 2.939 1 97.72 223 THR A CA 1
ATOM 1769 C C . THR A 1 223 ? -7.282 -6.994 1.599 1 97.72 223 THR A C 1
ATOM 1771 O O . THR A 1 223 ? -6.066 -6.811 1.509 1 97.72 223 THR A O 1
ATOM 1774 N N . GLY A 1 224 ? -8.045 -7.333 0.555 1 98.24 224 GLY A N 1
ATOM 1775 C CA . GLY A 1 224 ? -7.486 -7.513 -0.775 1 98.24 224 GLY A CA 1
ATOM 1776 C C . GLY A 1 224 ? -6.913 -6.236 -1.359 1 98.24 224 GLY A C 1
ATOM 1777 O O . GLY A 1 224 ? -5.788 -6.228 -1.863 1 98.24 224 GLY A O 1
ATOM 1778 N N . LEU A 1 225 ? -7.62 -5.141 -1.261 1 97.98 225 LEU A N 1
ATOM 1779 C CA . LEU A 1 225 ? -7.19 -3.878 -1.852 1 97.98 225 LEU A CA 1
ATOM 1780 C C . LEU A 1 225 ? -5.99 -3.308 -1.103 1 97.98 225 LEU A C 1
ATOM 1782 O O . LEU A 1 225 ? -5.053 -2.796 -1.721 1 97.98 225 LEU A O 1
ATOM 1786 N N . VAL A 1 226 ? -5.992 -3.401 0.194 1 98.37 226 VAL A N 1
ATOM 1787 C CA . VAL A 1 226 ? -4.87 -2.94 1.004 1 98.37 226 VAL A CA 1
ATOM 1788 C C . VAL A 1 226 ? -3.627 -3.769 0.685 1 98.37 226 VAL A C 1
ATOM 1790 O O . VAL A 1 226 ? -2.541 -3.22 0.49 1 98.37 226 VAL A O 1
ATOM 1793 N N . SER A 1 227 ? -3.792 -5.068 0.601 1 98.74 227 SER A N 1
ATOM 1794 C CA . SER A 1 227 ? -2.681 -5.962 0.291 1 98.74 227 SER A CA 1
ATOM 1795 C C . SER A 1 227 ? -2.152 -5.718 -1.118 1 98.74 227 SER A C 1
ATOM 1797 O O . SER A 1 227 ? -0.942 -5.764 -1.349 1 98.74 227 SER A O 1
ATOM 1799 N N . PHE A 1 228 ? -3.083 -5.52 -2.057 1 98.57 228 PHE A N 1
ATOM 1800 C CA . PHE A 1 228 ? -2.691 -5.192 -3.423 1 98.57 228 PHE A CA 1
ATOM 1801 C C . PHE A 1 228 ? -1.87 -3.909 -3.458 1 98.57 228 PHE A C 1
ATOM 1803 O O . PHE A 1 228 ? -0.822 -3.854 -4.104 1 98.57 228 PHE A O 1
ATOM 1810 N N . GLY A 1 229 ? -2.324 -2.875 -2.777 1 98.51 229 GLY A N 1
ATOM 1811 C CA . GLY A 1 229 ? -1.568 -1.636 -2.683 1 98.51 229 GLY A CA 1
ATOM 1812 C C . GLY A 1 229 ? -0.178 -1.828 -2.107 1 98.51 229 GLY A C 1
ATOM 1813 O O . GLY A 1 229 ? 0.791 -1.251 -2.605 1 98.51 229 GLY A O 1
ATOM 1814 N N . TRP A 1 230 ? -0.131 -2.583 -1.015 1 98.11 230 TRP A N 1
ATOM 1815 C CA . TRP A 1 230 ? 1.138 -2.921 -0.379 1 98.11 230 TRP A CA 1
ATOM 1816 C C . TRP A 1 230 ? 2.101 -3.545 -1.383 1 98.11 230 TRP A C 1
ATOM 1818 O O . TRP A 1 230 ? 3.254 -3.122 -1.492 1 98.11 230 TRP A O 1
ATOM 1828 N N . MET A 1 231 ? 1.593 -4.447 -2.198 1 98.21 231 MET A N 1
ATOM 1829 C CA . MET A 1 231 ? 2.413 -5.146 -3.183 1 98.21 231 MET A CA 1
ATOM 1830 C C . MET A 1 231 ? 2.859 -4.198 -4.291 1 98.21 231 MET A C 1
ATOM 1832 O O . MET A 1 231 ? 4.007 -4.253 -4.736 1 98.21 231 MET A O 1
ATOM 1836 N N . ILE A 1 232 ? 1.987 -3.338 -4.755 1 97.23 232 ILE A N 1
ATOM 1837 C CA . ILE A 1 232 ? 2.33 -2.385 -5.804 1 97.23 232 ILE A CA 1
ATOM 1838 C C . ILE A 1 232 ? 3.432 -1.45 -5.311 1 97.23 232 ILE A C 1
ATOM 1840 O O . ILE A 1 232 ? 4.364 -1.132 -6.055 1 97.23 232 ILE A O 1
ATOM 1844 N N . GLY A 1 233 ? 3.295 -1.036 -4.059 1 95.65 233 GLY A N 1
ATOM 1845 C CA . GLY A 1 233 ? 4.347 -0.211 -3.485 1 95.65 233 GLY A CA 1
ATOM 1846 C C . GLY A 1 233 ? 5.706 -0.885 -3.494 1 95.65 233 GLY A C 1
ATOM 1847 O O . GLY A 1 233 ? 6.711 -0.263 -3.842 1 95.65 233 GLY A O 1
ATOM 1848 N N . ALA A 1 234 ? 5.722 -2.097 -3.089 1 94.6 234 ALA A N 1
ATOM 1849 C CA . ALA A 1 234 ? 6.964 -2.866 -3.068 1 94.6 234 ALA A CA 1
ATOM 1850 C C . ALA A 1 234 ? 7.554 -2.994 -4.469 1 94.6 234 ALA A C 1
ATOM 1852 O O . ALA A 1 234 ? 8.762 -2.836 -4.658 1 94.6 234 ALA A O 1
ATOM 1853 N N . LEU A 1 235 ? 6.696 -3.221 -5.477 1 95.66 235 LEU A N 1
ATOM 1854 C CA . LEU A 1 235 ? 7.141 -3.433 -6.85 1 95.66 235 LEU A CA 1
ATOM 1855 C C . LEU A 1 235 ? 7.642 -2.131 -7.466 1 95.66 235 LEU A C 1
ATOM 1857 O O . LEU A 1 235 ? 8.643 -2.125 -8.186 1 95.66 235 LEU A O 1
ATOM 1861 N N . VAL A 1 236 ? 6.986 -1.063 -7.199 1 93.05 236 VAL A N 1
ATOM 1862 C CA . VAL A 1 236 ? 7.389 0.241 -7.716 1 93.05 236 VAL A CA 1
ATOM 1863 C C . VAL A 1 236 ? 8.723 0.653 -7.098 1 93.05 236 VAL A C 1
ATOM 1865 O O . VAL A 1 236 ? 9.6 1.174 -7.79 1 93.05 236 VAL A O 1
ATOM 1868 N N . ARG A 1 237 ? 8.816 0.445 -5.83 1 89.89 237 ARG A N 1
ATOM 1869 C CA . ARG A 1 237 ? 10.07 0.771 -5.159 1 89.89 237 ARG A CA 1
ATOM 1870 C C . ARG A 1 237 ? 11.236 0.002 -5.772 1 89.89 237 ARG A C 1
ATOM 1872 O O . ARG A 1 237 ? 12.311 0.564 -5.991 1 89.89 237 ARG A O 1
ATOM 1879 N N . ARG A 1 238 ? 10.991 -1.198 -5.982 1 89.25 238 ARG A N 1
ATOM 1880 C CA . ARG A 1 238 ? 12.026 -2.025 -6.594 1 89.25 238 ARG A CA 1
ATOM 1881 C C . ARG A 1 238 ? 12.36 -1.534 -7.999 1 89.25 238 ARG A C 1
ATOM 1883 O O . ARG A 1 238 ? 13.531 -1.474 -8.379 1 89.25 238 ARG A O 1
ATOM 1890 N N . ALA A 1 239 ? 11.364 -1.226 -8.74 1 89.77 239 ALA A N 1
ATOM 1891 C CA . ALA A 1 239 ? 11.567 -0.711 -10.091 1 89.77 239 ALA A CA 1
ATOM 1892 C C . ALA A 1 239 ? 12.37 0.587 -10.069 1 89.77 239 ALA A C 1
ATOM 1894 O O . ALA A 1 239 ? 13.289 0.769 -10.871 1 89.77 239 ALA A O 1
ATOM 1895 N N . LEU A 1 240 ? 12.101 1.443 -9.106 1 87.17 240 LEU A N 1
ATOM 1896 C CA . LEU A 1 240 ? 12.784 2.728 -9.004 1 87.17 240 LEU A CA 1
ATOM 1897 C C . LEU A 1 240 ? 14.231 2.54 -8.561 1 87.17 240 LEU A C 1
ATOM 1899 O O . LEU A 1 240 ? 15.125 3.249 -9.03 1 87.17 240 LEU A O 1
ATOM 1903 N N . ARG A 1 241 ? 14.41 1.625 -7.68 1 82.39 241 ARG A N 1
ATOM 1904 C CA . ARG A 1 241 ? 15.772 1.333 -7.246 1 82.39 241 ARG A CA 1
ATOM 1905 C C . ARG A 1 241 ? 16.612 0.799 -8.402 1 82.39 241 ARG A C 1
ATOM 1907 O O . ARG A 1 241 ? 17.785 1.151 -8.538 1 82.39 241 ARG A O 1
ATOM 1914 N N . ASN A 1 242 ? 16.019 0.029 -9.209 1 81.32 242 ASN A N 1
ATOM 1915 C CA . ASN A 1 242 ? 16.723 -0.505 -10.369 1 81.32 242 ASN A CA 1
ATOM 1916 C C . ASN A 1 242 ? 17.059 0.591 -11.376 1 81.32 242 ASN A C 1
ATOM 1918 O O . ASN A 1 242 ? 18.14 0.587 -11.967 1 81.32 242 ASN A O 1
ATOM 1922 N N . VAL A 1 243 ? 16.141 1.508 -11.512 1 80.14 243 VAL A N 1
ATOM 1923 C CA . VAL A 1 243 ? 16.364 2.633 -12.413 1 80.14 243 VAL A CA 1
ATOM 1924 C C . VAL A 1 243 ? 17.475 3.524 -11.862 1 80.14 243 VAL A C 1
ATOM 1926 O O . VAL A 1 243 ? 18.337 3.988 -12.613 1 80.14 243 VAL A O 1
ATOM 1929 N N . ALA A 1 244 ? 17.512 3.706 -10.603 1 76.56 244 ALA A N 1
ATOM 1930 C CA . ALA A 1 244 ? 18.533 4.534 -9.966 1 76.56 244 ALA A CA 1
ATOM 1931 C C . ALA A 1 244 ? 19.917 3.909 -10.116 1 76.56 244 ALA A C 1
ATOM 1933 O O . ALA A 1 244 ? 20.892 4.607 -10.407 1 76.56 244 ALA A O 1
ATOM 1934 N N . VAL A 1 245 ? 19.981 2.651 -9.894 1 73.36 245 VAL A N 1
ATOM 1935 C CA . VAL A 1 245 ? 21.248 1.939 -10.025 1 73.36 245 VAL A CA 1
ATOM 1936 C C . VAL A 1 245 ? 21.712 1.972 -11.479 1 73.36 245 VAL A C 1
ATOM 1938 O O . VAL A 1 245 ? 22.896 2.178 -11.755 1 73.36 245 VAL A O 1
ATOM 1941 N N . TRP A 1 246 ? 20.735 1.818 -12.348 1 72.04 246 TRP A N 1
ATOM 1942 C CA . TRP A 1 246 ? 21.051 1.882 -13.771 1 72.04 246 TRP A CA 1
ATOM 1943 C C . TRP A 1 246 ? 21.593 3.257 -14.147 1 72.04 246 TRP A C 1
ATOM 1945 O O . TRP A 1 246 ? 22.587 3.363 -14.869 1 72.04 246 TRP A O 1
ATOM 1955 N N . HIS A 1 247 ? 21.011 4.308 -13.602 1 72.14 247 HIS A N 1
ATOM 1956 C CA . HIS A 1 247 ? 21.425 5.677 -13.889 1 72.14 247 HIS A CA 1
ATOM 1957 C C . HIS A 1 247 ? 22.806 5.967 -13.309 1 72.14 247 HIS A C 1
ATOM 1959 O O . HIS A 1 247 ? 23.629 6.622 -13.953 1 72.14 247 HIS A O 1
ATOM 1965 N N . GLU A 1 248 ? 23.027 5.428 -12.187 1 72.66 248 GLU A N 1
ATOM 1966 C CA . GLU A 1 248 ? 24.334 5.614 -11.563 1 72.66 248 GLU A CA 1
ATOM 1967 C C . GLU A 1 248 ? 25.426 4.885 -12.342 1 72.66 248 GLU A C 1
ATOM 1969 O O . GLU A 1 248 ? 26.508 5.433 -12.565 1 72.66 248 GLU A O 1
ATOM 1974 N N . ARG A 1 249 ? 25.095 3.684 -12.748 1 67.55 249 ARG A N 1
ATOM 1975 C CA . ARG A 1 249 ? 26.056 2.909 -13.526 1 67.55 249 ARG A CA 1
ATOM 1976 C C . ARG A 1 249 ? 26.327 3.568 -14.874 1 67.55 249 ARG A C 1
ATOM 1978 O O . ARG A 1 249 ? 27.468 3.596 -15.339 1 67.55 249 ARG A O 1
ATOM 1985 N N . ALA A 1 250 ? 25.244 4.159 -15.431 1 73 250 ALA A N 1
ATOM 1986 C CA . ALA A 1 250 ? 25.377 4.832 -16.721 1 73 250 ALA A CA 1
ATOM 1987 C C . ALA A 1 250 ? 26.223 6.096 -16.596 1 73 250 ALA A C 1
ATOM 1989 O O . ALA A 1 250 ? 27.053 6.382 -17.461 1 73 250 ALA A O 1
ATOM 1990 N N . GLN A 1 251 ? 26.193 6.813 -15.482 1 73.02 251 GLN A N 1
ATOM 1991 C CA . GLN A 1 251 ? 26.962 8.03 -15.246 1 73.02 251 GLN A CA 1
ATOM 1992 C C . GLN A 1 251 ? 28.425 7.708 -14.955 1 73.02 251 GLN A C 1
ATOM 1994 O O . GLN A 1 251 ? 29.324 8.426 -15.398 1 73.02 251 GLN A O 1
ATOM 1999 N N . ASP A 1 252 ? 28.59 6.603 -14.249 1 75.22 252 ASP A N 1
ATOM 2000 C CA . ASP A 1 252 ? 29.952 6.155 -13.978 1 75.22 252 ASP A CA 1
ATOM 2001 C C . ASP A 1 252 ? 30.659 5.734 -15.264 1 75.22 252 ASP A C 1
ATOM 2003 O O . ASP A 1 252 ? 31.84 6.028 -15.455 1 75.22 252 ASP A O 1
ATOM 2007 N N . GLU A 1 253 ? 30.012 5.064 -16.083 1 72.07 253 GLU A N 1
ATOM 2008 C CA . GLU A 1 253 ? 30.576 4.622 -17.354 1 72.07 253 GLU A CA 1
ATOM 2009 C C . GLU A 1 253 ? 30.904 5.809 -18.255 1 72.07 253 GLU A C 1
ATOM 2011 O O . GLU A 1 253 ? 31.927 5.808 -18.944 1 72.07 253 GLU A O 1
ATOM 2016 N N . ILE A 1 254 ? 29.986 6.83 -18.221 1 75.58 254 ILE A N 1
ATOM 2017 C CA . ILE A 1 254 ? 30.215 8.05 -18.988 1 75.58 254 ILE A CA 1
ATOM 2018 C C . ILE A 1 254 ? 31.428 8.791 -18.429 1 75.58 254 ILE A C 1
ATOM 2020 O O . ILE A 1 254 ? 32.264 9.287 -19.189 1 75.58 254 ILE A O 1
ATOM 2024 N N . SER A 1 255 ? 31.541 8.821 -17.16 1 74.91 255 SER A N 1
ATOM 2025 C CA . SER A 1 255 ? 32.664 9.509 -16.531 1 74.91 255 SER A CA 1
ATOM 2026 C C . SER A 1 255 ? 33.981 8.795 -16.818 1 74.91 255 SER A C 1
ATOM 2028 O O . SER A 1 255 ? 34.999 9.441 -17.075 1 74.91 255 SER A O 1
ATOM 2030 N N . VAL A 1 256 ? 33.958 7.464 -16.752 1 72.66 256 VAL A N 1
ATOM 2031 C CA . VAL A 1 256 ? 35.144 6.675 -17.066 1 72.66 256 VAL A CA 1
ATOM 2032 C C . VAL A 1 256 ? 35.481 6.816 -18.549 1 72.66 256 VAL A C 1
ATOM 2034 O O . VAL A 1 256 ? 36.651 6.939 -18.918 1 72.66 256 VAL A O 1
ATOM 2037 N N . GLY A 1 257 ? 34.429 6.785 -19.257 1 70.54 257 GLY A N 1
ATOM 2038 C CA . GLY A 1 257 ? 34.655 6.982 -20.68 1 70.54 257 GLY A CA 1
ATOM 2039 C C . GLY A 1 257 ? 35.233 8.346 -21.009 1 70.54 257 GLY A C 1
ATOM 2040 O O . GLY A 1 257 ? 36.144 8.458 -21.831 1 70.54 257 GLY A O 1
ATOM 2041 N N . GLU A 1 258 ? 34.747 9.335 -20.295 1 72.64 258 GLU A N 1
ATOM 2042 C CA . GLU A 1 258 ? 35.264 10.687 -20.487 1 72.64 258 GLU A CA 1
ATOM 2043 C C . GLU A 1 258 ? 36.712 10.796 -20.018 1 72.64 258 GLU A C 1
ATOM 2045 O O . GLU A 1 258 ? 37.529 11.459 -20.66 1 72.64 258 GLU A O 1
ATOM 2050 N N . ARG A 1 259 ? 37.046 10.278 -19.017 1 70.47 259 ARG A N 1
ATOM 2051 C CA . ARG A 1 259 ? 38.416 10.275 -18.514 1 70.47 259 ARG A CA 1
ATOM 2052 C C . ARG A 1 259 ? 39.349 9.54 -19.47 1 70.47 259 ARG A C 1
ATOM 2054 O O . ARG A 1 259 ? 40.478 9.977 -19.703 1 70.47 259 ARG A O 1
ATOM 2061 N N . ARG A 1 260 ? 38.977 8.4 -20.017 1 72.26 260 ARG A N 1
ATOM 2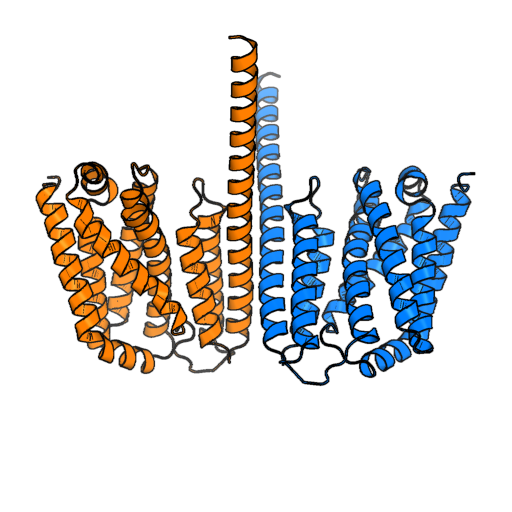062 C CA . ARG A 1 260 ? 39.77 7.638 -20.975 1 72.26 260 ARG A CA 1
ATOM 2063 C C . ARG A 1 260 ? 39.963 8.419 -22.271 1 72.26 260 ARG A C 1
ATOM 2065 O O . ARG A 1 260 ? 41.028 8.354 -22.888 1 72.26 260 ARG A O 1
ATOM 2072 N N . GLY A 1 261 ? 38.972 9.091 -22.572 1 70.66 261 GLY A N 1
ATOM 2073 C CA . GLY A 1 261 ? 39.089 9.941 -23.747 1 70.66 261 GLY A CA 1
ATOM 2074 C C . GLY A 1 261 ? 40.061 11.09 -23.557 1 70.66 261 GLY A C 1
ATOM 2075 O O . GLY A 1 261 ? 40.695 11.538 -24.515 1 70.66 261 GLY A O 1
ATOM 2076 N N . LEU A 1 262 ? 40.235 11.506 -22.393 1 72.29 262 LEU A N 1
ATOM 2077 C CA . LEU A 1 262 ? 41.169 12.59 -22.11 1 72.29 262 LEU A CA 1
ATOM 2078 C C . LEU A 1 262 ? 42.597 12.063 -22.004 1 72.29 262 LEU A C 1
ATOM 2080 O O . LEU A 1 262 ? 43.556 12.811 -22.209 1 72.29 262 LEU A O 1
ATOM 2084 N N . LEU A 1 263 ? 42.737 10.815 -21.62 1 73.24 263 LEU A N 1
ATOM 2085 C CA . LEU A 1 263 ? 44.061 10.231 -21.433 1 73.24 263 LEU A CA 1
ATOM 2086 C C . LEU A 1 263 ? 44.559 9.588 -22.722 1 73.24 263 LEU A C 1
ATOM 2088 O O . LEU A 1 263 ? 45.725 9.198 -22.816 1 73.24 263 LEU A O 1
ATOM 2092 N N . GLY A 1 264 ? 43.714 9.273 -23.602 1 54.7 264 GLY A N 1
ATOM 2093 C CA . GLY A 1 264 ? 44.162 8.765 -24.889 1 54.7 264 GLY A CA 1
ATOM 2094 C C . GLY A 1 264 ? 44.335 9.852 -25.933 1 54.7 264 GLY A C 1
ATOM 2095 O O . GLY A 1 264 ? 43.848 10.971 -25.757 1 54.7 264 GLY A O 1
ATOM 2096 N N . MET B 1 1 ? 16.163 42.28 13.51 1 44.67 1 MET B N 1
ATOM 2097 C CA . MET B 1 1 ? 16.761 41.768 14.74 1 44.67 1 MET B CA 1
ATOM 2098 C C . MET B 1 1 ? 16.131 40.436 15.137 1 44.67 1 MET B C 1
ATOM 2100 O O . MET B 1 1 ? 14.914 40.267 15.042 1 44.67 1 MET B O 1
ATOM 2104 N N . PRO B 1 2 ? 16.926 39.434 15.247 1 67.07 2 PRO B N 1
ATOM 2105 C CA . PRO B 1 2 ? 16.338 38.181 15.726 1 67.07 2 PRO B CA 1
ATOM 2106 C C . PRO B 1 2 ? 15.54 38.358 17.016 1 67.07 2 PRO B C 1
ATOM 2108 O O . PRO B 1 2 ? 15.887 39.198 17.85 1 67.07 2 PRO B O 1
ATOM 2111 N N . LEU B 1 3 ? 14.235 37.996 16.968 1 72.68 3 LEU B N 1
ATOM 2112 C CA . LEU B 1 3 ? 13.391 38.106 18.153 1 72.68 3 LEU B CA 1
ATOM 2113 C C . LEU B 1 3 ? 14.054 37.443 19.356 1 72.68 3 LEU B C 1
ATOM 2115 O O . LEU B 1 3 ? 14.754 36.438 19.209 1 72.68 3 LEU B O 1
ATOM 2119 N N . HIS B 1 4 ? 13.954 38.203 20.473 1 85.89 4 HIS B N 1
ATOM 2120 C CA . HIS B 1 4 ? 14.46 37.637 21.718 1 85.89 4 HIS B CA 1
ATOM 2121 C C . HIS B 1 4 ? 13.845 36.268 21.991 1 85.89 4 HIS B C 1
ATOM 2123 O O . HIS B 1 4 ? 12.653 36.06 21.755 1 85.89 4 HIS B O 1
ATOM 2129 N N . PRO B 1 5 ? 14.59 35.315 22.422 1 87.59 5 PRO B N 1
ATOM 2130 C CA . PRO B 1 5 ? 14.115 33.948 22.648 1 87.59 5 PRO B CA 1
ATOM 2131 C C . PRO B 1 5 ? 12.899 33.891 23.57 1 87.59 5 PRO B C 1
ATOM 2133 O O . PRO B 1 5 ? 11.982 33.099 23.34 1 87.59 5 PRO B O 1
ATOM 2136 N N . THR B 1 6 ? 12.884 34.664 24.572 1 90.99 6 THR B N 1
ATOM 2137 C CA . THR B 1 6 ? 11.754 34.689 25.494 1 90.99 6 THR B CA 1
ATOM 2138 C C . THR B 1 6 ? 10.49 35.17 24.787 1 90.99 6 THR B C 1
ATOM 2140 O O . THR B 1 6 ? 9.39 34.698 25.08 1 90.99 6 THR B O 1
ATOM 2143 N N . LEU B 1 7 ? 10.653 36.146 23.953 1 92.71 7 LEU B N 1
ATOM 2144 C CA . LEU B 1 7 ? 9.521 36.646 23.181 1 92.71 7 LEU B CA 1
ATOM 2145 C C . LEU B 1 7 ? 8.978 35.566 22.252 1 92.71 7 LEU B C 1
ATOM 2147 O O . LEU B 1 7 ? 7.762 35.409 22.119 1 92.71 7 LEU B O 1
ATOM 2151 N N . LEU B 1 8 ? 9.858 34.86 21.632 1 93.87 8 LEU B N 1
ATOM 2152 C CA . LEU B 1 8 ? 9.456 33.788 20.727 1 93.87 8 LEU B CA 1
ATOM 2153 C C . LEU B 1 8 ? 8.656 32.723 21.468 1 93.87 8 LEU B C 1
ATOM 2155 O O . LEU B 1 8 ? 7.603 32.289 20.994 1 93.87 8 LEU B O 1
ATOM 2159 N N . LYS B 1 9 ? 9.106 32.323 22.631 1 94.95 9 LYS B N 1
ATOM 2160 C CA . LYS B 1 9 ? 8.452 31.299 23.44 1 94.95 9 LYS B CA 1
ATOM 2161 C C . LYS B 1 9 ? 7.088 31.774 23.931 1 94.95 9 LYS B C 1
ATOM 2163 O O . LYS B 1 9 ? 6.126 31.003 23.951 1 94.95 9 LYS B O 1
ATOM 2168 N N . THR B 1 10 ? 7.064 33.066 24.288 1 95.75 10 THR B N 1
ATOM 2169 C CA . THR B 1 10 ? 5.81 33.649 24.753 1 95.75 10 THR B CA 1
ATOM 2170 C C . THR B 1 10 ? 4.794 33.725 23.617 1 95.75 10 THR B C 1
ATOM 2172 O O . THR B 1 10 ? 3.621 33.393 23.803 1 95.75 10 THR B O 1
ATOM 2175 N N . LEU B 1 11 ? 5.26 34.109 22.47 1 95.66 11 LEU B N 1
ATOM 2176 C CA . LEU B 1 11 ? 4.378 34.213 21.313 1 95.66 11 LEU B CA 1
ATOM 2177 C C . LEU B 1 11 ? 3.861 32.839 20.899 1 95.66 11 LEU B C 1
ATOM 2179 O O . LEU B 1 11 ? 2.69 32.694 20.54 1 95.66 11 LEU B O 1
ATOM 2183 N N . ASN B 1 12 ? 4.675 31.892 20.943 1 96.34 12 ASN B N 1
ATOM 2184 C CA . ASN B 1 12 ? 4.24 30.531 20.65 1 96.34 12 ASN B CA 1
ATOM 2185 C C . ASN B 1 12 ? 3.13 30.081 21.596 1 96.34 12 ASN B C 1
ATOM 2187 O O . ASN B 1 12 ? 2.13 29.509 21.159 1 96.34 12 ASN B O 1
ATOM 2191 N N . LEU B 1 13 ? 3.367 30.299 22.853 1 96.66 13 LEU B N 1
ATOM 2192 C CA . LEU B 1 13 ? 2.403 29.892 23.87 1 96.66 13 LEU B CA 1
ATOM 2193 C C . LEU B 1 13 ? 1.085 30.639 23.699 1 96.66 13 LEU B C 1
ATOM 2195 O O . LEU B 1 13 ? 0.015 30.026 23.694 1 96.66 13 LEU B O 1
ATOM 2199 N N . VAL B 1 14 ? 1.129 31.967 23.552 1 97.62 14 VAL B N 1
ATOM 2200 C CA . VAL B 1 14 ? -0.061 32.805 23.451 1 97.62 14 VAL B CA 1
ATOM 2201 C C . VAL B 1 14 ? -0.84 32.447 22.188 1 97.62 14 VAL B C 1
ATOM 2203 O O . VAL B 1 14 ? -2.06 32.276 22.231 1 97.62 14 VAL B O 1
ATOM 2206 N N . THR B 1 15 ? -0.159 32.327 21.081 1 97.94 15 THR B N 1
ATOM 2207 C CA . THR B 1 15 ? -0.843 32.056 19.821 1 97.94 15 THR B CA 1
ATOM 2208 C C . THR B 1 15 ? -1.389 30.631 19.798 1 97.94 15 THR B C 1
ATOM 2210 O O . THR B 1 15 ? -2.412 30.362 19.166 1 97.94 15 THR B O 1
ATOM 2213 N N . TYR B 1 16 ? -0.73 29.736 20.45 1 97.74 16 TYR B N 1
ATOM 2214 C CA . TYR B 1 16 ? -1.287 28.399 20.622 1 97.74 16 TYR B CA 1
ATOM 2215 C C . TYR B 1 16 ? -2.625 28.454 21.35 1 97.74 16 TYR B C 1
ATOM 2217 O O . TYR B 1 16 ? -3.604 27.847 20.909 1 97.74 16 TYR B O 1
ATOM 2225 N N . ILE B 1 17 ? -2.661 29.166 22.492 1 97.84 17 ILE B N 1
ATOM 2226 C CA . ILE B 1 17 ? -3.877 29.298 23.286 1 97.84 17 ILE B CA 1
ATOM 2227 C C . ILE B 1 17 ? -4.979 29.934 22.441 1 97.84 17 ILE B C 1
ATOM 2229 O O . ILE B 1 17 ? -6.124 29.475 22.455 1 97.84 17 ILE B O 1
ATOM 2233 N N . VAL B 1 18 ? -4.672 30.959 21.698 1 97.46 18 VAL B N 1
ATOM 2234 C CA . VAL B 1 18 ? -5.631 31.651 20.843 1 97.46 18 VAL B CA 1
ATOM 2235 C C . VAL B 1 18 ? -6.183 30.685 19.797 1 97.46 18 VAL B C 1
ATOM 2237 O O . VAL B 1 18 ? -7.394 30.633 19.57 1 97.46 18 VAL B O 1
ATOM 2240 N N . THR B 1 19 ? -5.33 29.921 19.188 1 97.37 19 THR B N 1
ATOM 2241 C CA . THR B 1 19 ? -5.732 29.015 18.118 1 97.37 19 THR B CA 1
ATOM 2242 C C . THR B 1 19 ? -6.64 27.912 18.655 1 97.37 19 THR B C 1
ATOM 2244 O O . THR B 1 19 ? -7.72 27.671 18.113 1 97.37 19 THR B O 1
ATOM 2247 N N . VAL B 1 20 ? -6.243 27.221 19.711 1 96.42 20 VAL B N 1
ATOM 2248 C CA . VAL B 1 20 ? -7.016 26.121 20.279 1 96.42 20 VAL B CA 1
ATOM 2249 C C . VAL B 1 20 ? -8.36 26.64 20.784 1 96.42 20 VAL B C 1
ATOM 2251 O O . VAL B 1 20 ? -9.386 25.973 20.634 1 96.42 20 VAL B O 1
ATOM 2254 N N . SER B 1 21 ? -8.338 27.86 21.412 1 96.56 21 SER B N 1
ATOM 2255 C CA . SER B 1 21 ? -9.582 28.473 21.865 1 96.56 21 SER B CA 1
ATOM 2256 C C . SER B 1 21 ? -10.506 28.78 20.691 1 96.56 21 SER B C 1
ATOM 2258 O O . SER B 1 21 ? -11.72 28.588 20.783 1 96.56 21 SER B O 1
ATOM 2260 N N . THR B 1 22 ? -9.951 29.294 19.608 1 95.58 22 THR B N 1
ATOM 2261 C CA . THR B 1 22 ? -10.727 29.59 18.408 1 95.58 22 THR B CA 1
ATOM 2262 C C . THR B 1 22 ? -11.35 28.319 17.838 1 95.58 22 THR B C 1
ATOM 2264 O O . THR B 1 22 ? -12.535 28.299 17.5 1 95.58 22 THR B O 1
ATOM 2267 N N . ILE B 1 23 ? -10.596 27.242 17.757 1 93.02 23 ILE B N 1
ATOM 2268 C CA . ILE B 1 23 ? -11.079 25.961 17.251 1 93.02 23 ILE B CA 1
ATOM 2269 C C . ILE B 1 23 ? -12.201 25.442 18.147 1 93.02 23 ILE B C 1
ATOM 2271 O O . ILE B 1 23 ? -13.243 25.003 17.655 1 93.02 23 ILE B O 1
ATOM 2275 N N . ALA B 1 24 ? -12.001 25.492 19.459 1 91.14 24 ALA B N 1
ATOM 2276 C CA . ALA B 1 24 ? -12.982 24.999 20.423 1 91.14 24 ALA B CA 1
ATOM 2277 C C . ALA B 1 24 ? -14.263 25.827 20.374 1 91.14 24 ALA B C 1
ATOM 2279 O O . ALA B 1 24 ? -15.366 25.279 20.429 1 91.14 24 ALA B O 1
ATOM 2280 N N . PHE B 1 25 ? -14.1 27.164 20.215 1 90.63 25 PHE B N 1
ATOM 2281 C CA . PHE B 1 25 ? -15.234 28.081 20.214 1 90.63 25 PHE B CA 1
ATOM 2282 C C . PHE B 1 25 ? -16.088 27.884 18.967 1 90.63 25 PHE B C 1
ATOM 2284 O O . PHE B 1 25 ? -17.317 27.954 19.033 1 90.63 25 PHE B O 1
ATOM 2291 N N . TYR B 1 26 ? -15.456 27.565 17.888 1 87.4 26 TYR B N 1
ATOM 2292 C CA . TYR B 1 26 ? -16.176 27.463 16.624 1 87.4 26 TYR B CA 1
ATOM 2293 C C . TYR B 1 26 ? -16.414 26.005 16.248 1 87.4 26 TYR B C 1
ATOM 2295 O O . TYR B 1 26 ? -16.768 25.702 15.106 1 87.4 26 TYR B O 1
ATOM 2303 N N . ARG B 1 27 ? -16.247 25.055 17.073 1 82.88 27 ARG B N 1
ATOM 2304 C CA . ARG B 1 27 ? -16.286 23.624 16.793 1 82.88 27 ARG B CA 1
ATOM 2305 C C . ARG B 1 27 ? -17.616 23.225 16.163 1 82.88 27 ARG B C 1
ATOM 2307 O O . ARG B 1 27 ? -17.643 22.569 15.119 1 82.88 27 ARG B O 1
ATOM 2314 N N . ASP B 1 28 ? -18.764 23.548 16.784 1 82.89 28 ASP B N 1
ATOM 2315 C CA . ASP B 1 28 ? -20.09 23.196 16.288 1 82.89 28 ASP B CA 1
ATOM 2316 C C . ASP B 1 28 ? -20.348 23.82 14.918 1 82.89 28 ASP B C 1
ATOM 2318 O O . ASP B 1 28 ? -20.902 23.17 14.029 1 82.89 28 ASP B O 1
ATOM 2322 N N . PHE B 1 29 ? -19.824 24.992 14.808 1 79.16 29 PHE B N 1
ATOM 2323 C CA . PHE B 1 29 ? -19.998 25.684 13.536 1 79.16 29 PHE B CA 1
ATOM 2324 C C . PHE B 1 29 ? -19.208 24.993 12.431 1 79.16 29 PHE B C 1
ATOM 2326 O O . PHE B 1 29 ? -19.709 24.819 11.319 1 79.16 29 PHE B O 1
ATOM 2333 N N . ILE B 1 30 ? -18.049 24.616 12.784 1 78.56 30 ILE B N 1
ATOM 2334 C CA . ILE B 1 30 ? -17.176 23.984 11.801 1 78.56 30 ILE B CA 1
ATOM 2335 C C . ILE B 1 30 ? -17.796 22.671 11.328 1 78.56 30 ILE B C 1
ATOM 2337 O O . ILE B 1 30 ? -17.79 22.37 10.132 1 78.56 30 ILE B O 1
ATOM 2341 N N . THR B 1 31 ? -18.285 21.951 12.232 1 78.35 31 THR B N 1
ATOM 2342 C CA . THR B 1 31 ? -18.94 20.692 11.894 1 78.35 31 THR B CA 1
ATOM 2343 C C . THR B 1 31 ? -20.111 20.929 10.945 1 78.35 31 THR B C 1
ATOM 2345 O O . THR B 1 31 ? -20.253 20.232 9.938 1 78.35 31 THR B O 1
ATOM 2348 N N . ASP B 1 32 ? -20.905 21.969 11.191 1 80.87 32 ASP B N 1
ATOM 2349 C CA . ASP B 1 32 ? -22.045 22.333 10.355 1 80.87 32 ASP B CA 1
ATOM 2350 C C . ASP B 1 32 ? -21.585 22.837 8.989 1 80.87 32 ASP B C 1
ATOM 2352 O O . ASP B 1 32 ? -22.2 22.525 7.967 1 80.87 32 ASP B O 1
ATOM 2356 N N . ALA B 1 33 ? -20.558 23.618 9.061 1 80.32 33 ALA B N 1
ATOM 2357 C CA . ALA B 1 33 ? -20.039 24.209 7.831 1 80.32 33 ALA B CA 1
ATOM 2358 C C . ALA B 1 33 ? -19.493 23.135 6.894 1 80.32 33 ALA B C 1
ATOM 2360 O O . ALA B 1 33 ? -19.66 23.221 5.675 1 80.32 33 ALA B O 1
ATOM 2361 N N . LEU B 1 34 ? -18.85 22.172 7.446 1 79.81 34 LEU B N 1
ATOM 2362 C CA . LEU B 1 34 ? -18.332 21.061 6.655 1 79.81 34 LEU B CA 1
ATOM 2363 C C . LEU B 1 34 ? -19.467 20.299 5.979 1 79.81 34 LEU B C 1
ATOM 2365 O O . LEU B 1 34 ? -19.339 19.882 4.825 1 79.81 34 LEU B O 1
ATOM 2369 N N . GLU B 1 35 ? -20.559 20.175 6.656 1 81.64 35 GLU B N 1
ATOM 2370 C CA . GLU B 1 35 ? -21.733 19.513 6.095 1 81.64 35 GLU B CA 1
ATOM 2371 C C . GLU B 1 35 ? -22.345 20.336 4.965 1 81.64 35 GLU B C 1
ATOM 2373 O O . GLU B 1 35 ? -22.945 19.783 4.041 1 81.64 35 GLU B O 1
ATOM 2378 N N . GLY B 1 36 ? -22.163 21.638 5.05 1 84.07 36 GLY B N 1
ATOM 2379 C CA . GLY B 1 36 ? -22.717 22.542 4.055 1 84.07 36 GLY B CA 1
ATOM 2380 C C . GLY B 1 36 ? -21.881 22.622 2.791 1 84.07 36 GLY B C 1
ATOM 2381 O O . GLY B 1 36 ? -22.321 23.181 1.784 1 84.07 36 GLY B O 1
ATOM 2382 N N . HIS B 1 37 ? -20.659 22.1 2.779 1 89.08 37 HIS B N 1
ATOM 2383 C CA . HIS B 1 37 ? -19.763 22.098 1.628 1 89.08 37 HIS B CA 1
ATOM 2384 C C . HIS B 1 37 ? -19.245 20.693 1.336 1 89.08 37 HIS B C 1
ATOM 2386 O O . HIS B 1 37 ? -18.04 20.443 1.415 1 89.08 37 HIS B O 1
ATOM 2392 N N . PRO B 1 38 ? -20.219 19.891 1.012 1 87.79 38 PRO B N 1
ATOM 2393 C CA . PRO B 1 38 ? -19.8 18.508 0.769 1 87.79 38 PRO B CA 1
ATOM 2394 C C . PRO B 1 38 ? -18.807 18.387 -0.385 1 87.79 38 PRO B C 1
ATOM 2396 O O . PRO B 1 38 ? -18.927 19.099 -1.385 1 87.79 38 PRO B O 1
ATOM 2399 N N . ASN B 1 39 ? -17.751 17.653 -0.202 1 93.96 39 ASN B N 1
ATOM 2400 C CA . ASN B 1 39 ? -16.775 17.398 -1.256 1 93.96 39 ASN B CA 1
ATOM 2401 C C . ASN B 1 39 ? -16.171 16.001 -1.135 1 93.96 39 ASN B C 1
ATOM 2403 O O . ASN B 1 39 ? -16.375 15.318 -0.13 1 93.96 39 ASN B O 1
ATOM 2407 N N . PHE B 1 40 ? -15.426 15.537 -2.045 1 96.13 40 PHE B N 1
ATOM 2408 C CA . PHE B 1 40 ? -15.009 14.145 -2.169 1 96.13 40 PHE B CA 1
ATOM 2409 C C . PHE B 1 40 ? -13.734 13.888 -1.374 1 96.13 40 PHE B C 1
ATOM 2411 O O . PHE B 1 40 ? -13.234 12.762 -1.34 1 96.13 40 PHE B O 1
ATOM 2418 N N . LEU B 1 41 ? -13.236 14.918 -0.615 1 96.09 41 LEU B N 1
ATOM 2419 C CA . LEU B 1 41 ? -12.047 14.726 0.208 1 96.09 41 LEU B CA 1
ATOM 2420 C C . LEU B 1 41 ? -12.381 14.875 1.689 1 96.09 41 LEU B C 1
ATOM 2422 O O . LEU B 1 41 ? -11.484 14.88 2.535 1 96.09 41 LEU B O 1
ATOM 2426 N N . THR B 1 42 ? -13.666 14.966 1.926 1 92.87 42 THR B N 1
ATOM 2427 C CA . THR B 1 42 ? -14.078 15.003 3.325 1 92.87 42 THR B CA 1
ATOM 2428 C C . THR B 1 42 ? -13.652 13.728 4.048 1 92.87 42 THR B C 1
ATOM 2430 O O . THR B 1 42 ? -13.785 12.628 3.508 1 92.87 42 THR B O 1
ATOM 2433 N N . ASN B 1 43 ? -13.066 13.849 5.2 1 89.46 43 ASN B N 1
ATOM 2434 C CA . ASN B 1 43 ? -12.572 12.693 5.94 1 89.46 43 ASN B CA 1
ATOM 2435 C C . ASN B 1 43 ? -13.584 12.217 6.977 1 89.46 43 ASN B C 1
ATOM 2437 O O . ASN B 1 43 ? -14.472 12.972 7.378 1 89.46 43 ASN B O 1
ATOM 2441 N N . SER B 1 44 ? -13.555 10.984 7.299 1 92.2 44 SER B N 1
ATOM 2442 C CA . SER B 1 44 ? -14.37 10.4 8.36 1 92.2 44 SER B CA 1
ATOM 2443 C C . SER B 1 44 ? -13.868 10.82 9.737 1 92.2 44 SER B C 1
ATOM 2445 O O . SER B 1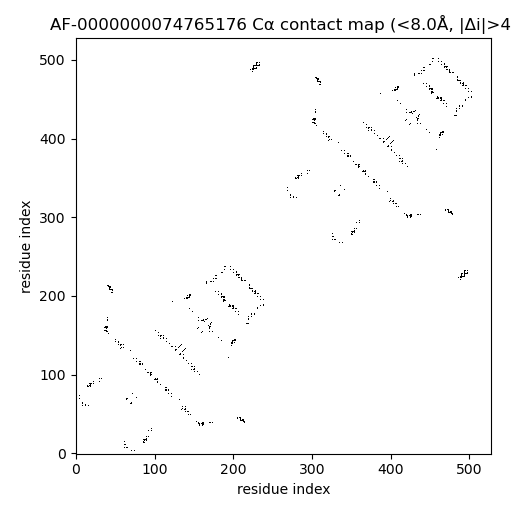 44 ? -12.899 11.574 9.848 1 92.2 44 SER B O 1
ATOM 2447 N N . SER B 1 45 ? -14.496 10.368 10.85 1 90.94 45 SER B N 1
ATOM 2448 C CA . SER B 1 45 ? -14.136 10.717 12.221 1 90.94 45 SER B CA 1
ATOM 2449 C C . SER B 1 45 ? -12.733 10.23 12.565 1 90.94 45 SER B C 1
ATOM 2451 O O . SER B 1 45 ? -12.04 10.841 13.381 1 90.94 45 SER B O 1
ATOM 2453 N N . ILE B 1 46 ? -12.24 9.179 11.872 1 91.95 46 ILE B N 1
ATOM 2454 C CA . ILE B 1 46 ? -10.917 8.619 12.122 1 91.95 46 ILE B CA 1
ATOM 2455 C C . ILE B 1 46 ? -9.845 9.644 11.758 1 91.95 46 ILE B C 1
ATOM 2457 O O . ILE B 1 46 ? -8.776 9.677 12.371 1 91.95 46 ILE B O 1
ATOM 2461 N N . GLY B 1 47 ? -10.212 10.512 10.799 1 90.81 47 GLY B N 1
ATOM 2462 C CA . GLY B 1 47 ? -9.259 11.51 10.339 1 90.81 47 GLY B CA 1
ATOM 2463 C C . GLY B 1 47 ? -8.992 12.596 11.363 1 90.81 47 GLY B C 1
ATOM 2464 O O . GLY B 1 47 ? -7.961 13.27 11.306 1 90.81 47 GLY B O 1
ATOM 2465 N N . PHE B 1 48 ? -9.814 12.699 12.416 1 90.88 48 PHE B N 1
ATOM 2466 C CA . PHE B 1 48 ? -9.689 13.773 13.394 1 90.88 48 PHE B CA 1
ATOM 2467 C C . PHE B 1 48 ? -8.738 13.376 14.517 1 90.88 48 PHE B C 1
ATOM 2469 O O . PHE B 1 48 ? -8.367 14.208 15.347 1 90.88 48 PHE B O 1
ATOM 2476 N N . VAL B 1 49 ? -8.254 12.144 14.418 1 93.8 49 VAL B N 1
ATOM 2477 C CA . VAL B 1 49 ? -7.254 11.683 15.376 1 93.8 49 VAL B CA 1
ATOM 2478 C C . VAL B 1 49 ? -5.946 12.441 15.163 1 93.8 49 VAL B C 1
ATOM 2480 O O . VAL B 1 49 ? -5.282 12.829 16.128 1 93.8 49 VAL B O 1
ATOM 2483 N N . ILE B 1 50 ? -5.612 12.743 13.902 1 94.21 50 ILE B N 1
ATOM 2484 C CA . ILE B 1 50 ? -4.324 13.347 13.58 1 94.21 50 ILE B CA 1
ATOM 2485 C C . ILE B 1 50 ? -4.282 14.782 14.102 1 94.21 50 ILE B C 1
ATOM 2487 O O . ILE B 1 50 ? -3.379 15.148 14.857 1 94.21 50 ILE B O 1
ATOM 2491 N N . PRO B 1 51 ? -5.294 15.604 13.808 1 94.4 51 PRO B N 1
ATOM 2492 C CA . PRO B 1 51 ? -5.243 16.954 14.374 1 94.4 51 PRO B CA 1
ATOM 2493 C C . PRO B 1 51 ? -5.362 16.961 15.896 1 94.4 51 PRO B C 1
ATOM 2495 O O . PRO B 1 51 ? -4.714 17.769 16.566 1 94.4 51 PRO B O 1
ATOM 2498 N N . ALA B 1 52 ? -6.118 16.083 16.472 1 94.34 52 ALA B N 1
ATOM 2499 C CA . ALA B 1 52 ? -6.264 16.026 17.924 1 94.34 52 ALA B CA 1
ATOM 2500 C C . ALA B 1 52 ? -4.934 15.697 18.596 1 94.34 52 ALA B C 1
ATOM 2502 O O . ALA B 1 52 ? -4.525 16.376 19.541 1 94.34 52 ALA B O 1
ATOM 2503 N N . VAL B 1 53 ? -4.279 14.674 18.124 1 96.64 53 VAL B N 1
ATOM 2504 C CA . VAL B 1 53 ? -2.992 14.264 18.677 1 96.64 53 VAL B CA 1
ATOM 2505 C C . VAL B 1 53 ? -1.957 15.363 18.448 1 96.64 53 VAL B C 1
ATOM 2507 O O . VAL B 1 53 ? -1.138 15.646 19.326 1 96.64 53 VAL B O 1
ATOM 2510 N N . ASN B 1 54 ? -2.006 15.968 17.254 1 96.61 54 ASN B N 1
ATOM 2511 C CA . ASN B 1 54 ? -1.032 17.007 16.937 1 96.61 54 ASN B CA 1
ATOM 2512 C C . ASN B 1 54 ? -1.167 18.205 17.873 1 96.61 54 ASN B C 1
ATOM 2514 O O . ASN B 1 54 ? -0.169 18.706 18.395 1 96.61 54 ASN B O 1
ATOM 2518 N N . TRP B 1 55 ? -2.381 18.664 18.146 1 96.71 55 TRP B N 1
ATOM 2519 C CA . TRP B 1 55 ? -2.581 19.82 19.015 1 96.71 55 TRP B CA 1
ATOM 2520 C C . TRP B 1 55 ? -2.221 19.484 20.458 1 96.71 55 TRP B C 1
ATOM 2522 O O . TRP B 1 55 ? -1.733 20.342 21.198 1 96.71 55 TRP B O 1
ATOM 2532 N N . LEU B 1 56 ? -2.432 18.235 20.836 1 97.04 56 LEU B N 1
ATOM 2533 C CA . LEU B 1 56 ? -2.022 17.789 22.163 1 97.04 56 LEU B CA 1
ATOM 2534 C C . LEU B 1 56 ? -0.503 17.802 22.296 1 97.04 56 LEU B C 1
ATOM 2536 O O . LEU B 1 56 ? 0.032 18.251 23.312 1 97.04 56 LEU B O 1
ATOM 2540 N N . LEU B 1 57 ? 0.157 17.317 21.264 1 97.33 57 LEU B N 1
ATOM 2541 C CA . LEU B 1 57 ? 1.615 17.28 21.286 1 97.33 57 LEU B CA 1
ATOM 2542 C C . LEU B 1 57 ? 2.196 18.689 21.254 1 97.33 57 LEU B C 1
ATOM 2544 O O . LEU B 1 57 ? 3.215 18.96 21.894 1 97.33 57 LEU B O 1
ATOM 2548 N N . LEU B 1 58 ? 1.572 19.569 20.502 1 96.23 58 LEU B N 1
ATOM 2549 C CA . LEU B 1 58 ? 2.03 20.953 20.454 1 96.23 58 LEU B CA 1
ATOM 2550 C C . LEU B 1 58 ? 1.844 21.634 21.806 1 96.23 58 LEU B C 1
ATOM 2552 O O . LEU B 1 58 ? 2.632 22.506 22.18 1 96.23 58 LEU B O 1
ATOM 2556 N N . ALA B 1 59 ? 0.799 21.214 22.562 1 96.34 59 ALA B N 1
ATOM 2557 C CA . ALA B 1 59 ? 0.662 21.695 23.934 1 96.34 59 ALA B CA 1
ATOM 2558 C C . ALA B 1 59 ? 1.88 21.319 24.772 1 96.34 59 ALA B C 1
ATOM 2560 O O . ALA B 1 59 ? 2.414 22.15 25.51 1 96.34 59 ALA B O 1
ATOM 2561 N N . GLY B 1 60 ? 2.249 20.07 24.63 1 94.91 60 GLY B N 1
ATOM 2562 C CA . GLY B 1 60 ? 3.451 19.621 25.314 1 94.91 60 GLY B CA 1
ATOM 2563 C C . GLY B 1 60 ? 4.69 20.4 24.916 1 94.91 60 GLY B C 1
ATOM 2564 O O . GLY B 1 60 ? 5.519 20.735 25.765 1 94.91 60 GLY B O 1
ATOM 2565 N N . PHE B 1 61 ? 4.795 20.704 23.646 1 93.87 61 PHE B N 1
ATOM 2566 C CA . PHE B 1 61 ? 5.934 21.479 23.168 1 93.87 61 PHE B CA 1
ATOM 2567 C C . PHE B 1 61 ? 5.949 22.865 23.802 1 93.87 61 PHE B C 1
ATOM 2569 O O . PHE B 1 61 ? 7.001 23.347 24.227 1 93.87 61 PHE B O 1
ATOM 2576 N N . THR B 1 62 ? 4.78 23.543 23.83 1 93.4 62 THR B N 1
ATOM 2577 C CA . THR B 1 62 ? 4.696 24.898 24.364 1 93.4 62 THR B CA 1
ATOM 2578 C C . THR B 1 62 ? 5.075 24.921 25.842 1 93.4 62 THR B C 1
ATOM 2580 O O . THR B 1 62 ? 5.542 25.941 26.352 1 93.4 62 THR B O 1
ATOM 2583 N N . LEU B 1 63 ? 5.007 23.757 26.508 1 91.06 63 LEU B N 1
ATOM 2584 C CA . LEU B 1 63 ? 5.376 23.666 27.917 1 91.06 63 LEU B CA 1
ATOM 2585 C C . LEU B 1 63 ? 6.858 23.337 28.07 1 91.06 63 LEU B C 1
ATOM 2587 O O . LEU B 1 63 ? 7.536 23.896 28.935 1 91.06 63 LEU B O 1
ATOM 2591 N N . THR B 1 64 ? 7.362 22.592 27.168 1 89.71 64 THR B N 1
ATOM 2592 C CA . THR B 1 64 ? 8.727 22.099 27.317 1 89.71 64 THR B CA 1
ATOM 2593 C C . THR B 1 64 ? 9.722 23.058 26.672 1 89.71 64 THR B C 1
ATOM 2595 O O . THR B 1 64 ? 10.923 22.991 26.943 1 89.71 64 THR B O 1
ATOM 2598 N N . GLN B 1 65 ? 9.176 23.941 25.84 1 91.61 65 GLN B N 1
ATOM 2599 C CA . GLN B 1 65 ? 10.078 24.847 25.137 1 91.61 65 GLN B CA 1
ATOM 2600 C C . GLN B 1 65 ? 10.806 25.765 26.115 1 91.61 65 GLN B C 1
ATOM 2602 O O . GLN B 1 65 ? 11.823 26.369 25.768 1 91.61 65 GLN B O 1
ATOM 2607 N N . TRP B 1 66 ? 10.378 25.862 27.467 1 90.52 66 TRP B N 1
ATOM 2608 C CA . TRP B 1 66 ? 10.977 26.739 28.467 1 90.52 66 TRP B CA 1
ATOM 2609 C C . TRP B 1 66 ? 12.196 26.083 29.107 1 90.52 66 TRP B C 1
ATOM 2611 O O . TRP B 1 66 ? 12.949 26.735 29.834 1 90.52 66 TRP B O 1
ATOM 2621 N N . GLN B 1 67 ? 12.391 24.827 28.697 1 86.92 67 GLN B N 1
ATOM 2622 C CA . GLN B 1 67 ? 13.571 24.113 29.174 1 86.92 67 GLN B CA 1
ATOM 2623 C C . GLN B 1 67 ? 14.807 24.487 28.361 1 86.92 67 GLN B C 1
ATOM 2625 O O . GLN B 1 67 ? 14.701 24.825 27.18 1 86.92 67 GLN B O 1
ATOM 2630 N N . ASP B 1 68 ? 15.949 24.361 28.968 1 82.54 68 ASP B N 1
ATOM 2631 C CA . ASP B 1 68 ? 17.212 24.723 28.332 1 82.54 68 ASP B CA 1
ATOM 2632 C C . ASP B 1 68 ? 17.496 23.83 27.127 1 82.54 68 ASP B C 1
ATOM 2634 O O . ASP B 1 68 ? 18.09 24.276 26.143 1 82.54 68 ASP B O 1
ATOM 2638 N N . SER B 1 69 ? 16.984 22.73 27.182 1 79.21 69 SER B N 1
ATOM 2639 C CA . SER B 1 69 ? 17.258 21.771 26.117 1 79.21 69 SER B CA 1
ATOM 2640 C C . SER B 1 69 ? 16.508 22.134 24.84 1 79.21 69 SER B C 1
ATOM 2642 O O . SER B 1 69 ? 16.899 21.722 23.746 1 79.21 69 SER B O 1
ATOM 2644 N N . ALA B 1 70 ? 15.551 22.921 25.009 1 78.45 70 ALA B N 1
ATOM 2645 C CA . ALA B 1 70 ? 14.713 23.253 23.859 1 78.45 70 ALA B CA 1
ATOM 2646 C C . ALA B 1 70 ? 15.103 24.604 23.268 1 78.45 70 ALA B C 1
ATOM 2648 O O . ALA B 1 70 ? 14.554 25.024 22.247 1 78.45 70 ALA B O 1
ATOM 2649 N N . HIS B 1 71 ? 16.069 25.261 23.868 1 80.14 71 HIS B N 1
ATOM 2650 C CA . HIS B 1 71 ? 16.429 26.624 23.492 1 80.14 71 HIS B CA 1
ATOM 2651 C C . HIS B 1 71 ? 16.879 26.693 22.037 1 80.14 71 HIS B C 1
ATOM 2653 O O . HIS B 1 71 ? 16.345 27.483 21.255 1 80.14 71 HIS B O 1
ATOM 2659 N N . ASP B 1 72 ? 17.72 25.808 21.679 1 81.76 72 ASP B N 1
ATOM 2660 C CA . ASP B 1 72 ? 18.296 25.855 20.338 1 81.76 72 ASP B CA 1
ATOM 2661 C C . ASP B 1 72 ? 17.249 25.517 19.279 1 81.76 72 ASP B C 1
ATOM 2663 O O . ASP B 1 72 ? 17.23 26.119 18.203 1 81.76 72 ASP B O 1
ATOM 2667 N N . VAL B 1 73 ? 16.428 24.624 19.607 1 82.48 73 VAL B N 1
ATOM 2668 C CA . VAL B 1 73 ? 15.4 24.209 18.658 1 82.48 73 VAL B CA 1
ATOM 2669 C C . VAL B 1 73 ? 14.409 25.35 18.437 1 82.48 73 VAL B C 1
ATOM 2671 O O . VAL B 1 73 ? 14.003 25.616 17.303 1 82.48 73 VAL B O 1
ATOM 2674 N N . VAL B 1 74 ? 14.055 26.076 19.433 1 84.83 74 VAL B N 1
ATOM 2675 C CA . VAL B 1 74 ? 13.075 27.156 19.369 1 84.83 74 VAL B CA 1
ATOM 2676 C C . VAL B 1 74 ? 13.671 28.35 18.626 1 84.83 74 VAL B C 1
ATOM 2678 O O . VAL B 1 74 ? 13.017 28.942 17.765 1 84.83 74 VAL B O 1
ATOM 2681 N N . VAL B 1 75 ? 14.869 28.622 18.9 1 84.02 75 VAL B N 1
ATOM 2682 C CA . VAL B 1 75 ? 15.485 29.834 18.369 1 84.02 75 VAL B CA 1
ATOM 2683 C C . VAL B 1 75 ? 15.997 29.575 16.954 1 84.02 75 VAL B C 1
ATOM 2685 O O . VAL B 1 75 ? 15.823 30.408 16.062 1 84.02 75 VAL B O 1
ATOM 2688 N N . GLU B 1 76 ? 16.482 28.39 16.682 1 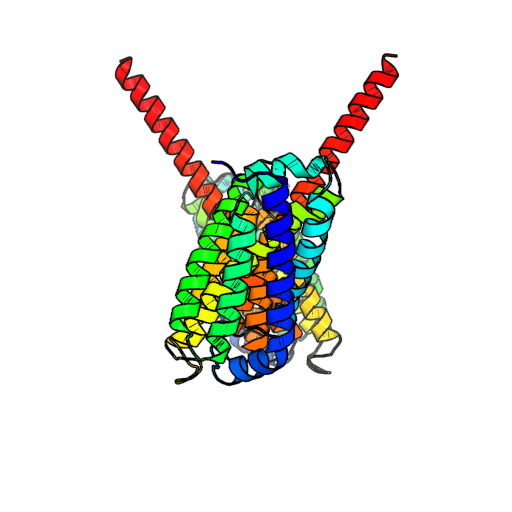84.7 76 GLU B N 1
ATOM 2689 C CA . GLU B 1 76 ? 17.188 28.169 15.423 1 84.7 76 GLU B CA 1
ATOM 2690 C C . GLU B 1 76 ? 16.304 27.44 14.415 1 84.7 76 GLU B C 1
ATOM 2692 O O . GLU B 1 76 ? 16.39 27.69 13.211 1 84.7 76 GLU B O 1
ATOM 2697 N N . ALA B 1 77 ? 15.453 26.59 14.873 1 85.07 77 ALA B N 1
ATOM 2698 C CA . ALA B 1 77 ? 14.685 25.77 13.941 1 85.07 77 ALA B CA 1
ATOM 2699 C C . ALA B 1 77 ? 13.27 26.314 13.769 1 85.07 77 ALA B C 1
ATOM 2701 O O . ALA B 1 77 ? 12.803 26.504 12.643 1 85.07 77 ALA B O 1
ATOM 2702 N N . ILE B 1 78 ? 12.623 26.515 14.801 1 89.95 78 ILE B N 1
ATOM 2703 C CA . ILE B 1 78 ? 11.224 26.927 14.765 1 89.95 78 ILE B CA 1
ATOM 2704 C C . ILE B 1 78 ? 11.133 28.413 14.428 1 89.95 78 ILE B C 1
ATOM 2706 O O . ILE B 1 78 ? 10.543 28.791 13.413 1 89.95 78 ILE B O 1
ATOM 2710 N N . ASN B 1 79 ? 11.956 29.271 15.219 1 89.78 79 ASN B N 1
ATOM 2711 C CA . ASN B 1 79 ? 11.971 30.717 15.026 1 89.78 79 ASN B CA 1
ATOM 2712 C C . ASN B 1 79 ? 10.559 31.295 15.008 1 89.78 79 ASN B C 1
ATOM 2714 O O . ASN B 1 79 ? 9.732 30.951 15.854 1 89.78 79 ASN B O 1
ATOM 2718 N N . TRP B 1 80 ? 10.19 32.202 14.106 1 94.08 80 TRP B N 1
ATOM 2719 C CA . TRP B 1 80 ? 8.912 32.907 14.096 1 94.08 80 TRP B CA 1
ATOM 2720 C C . TRP B 1 80 ? 7.85 32.099 13.357 1 94.08 80 TRP B C 1
ATOM 2722 O O . TRP B 1 80 ? 6.673 32.467 13.353 1 94.08 80 TRP B O 1
ATOM 2732 N N . ARG B 1 81 ? 8.08 30.942 12.848 1 96.07 81 ARG B N 1
ATOM 2733 C CA . ARG B 1 81 ? 7.219 30.204 11.93 1 96.07 81 ARG B CA 1
ATOM 2734 C C . ARG B 1 81 ? 6.043 29.574 12.669 1 96.07 81 ARG B C 1
ATOM 2736 O O . ARG B 1 81 ? 4.922 29.55 12.156 1 96.07 81 ARG B O 1
ATOM 2743 N N . LEU B 1 82 ? 6.31 29.124 13.856 1 96.02 82 LEU B N 1
ATOM 2744 C CA . LEU B 1 82 ? 5.249 28.419 14.567 1 96.02 82 LEU B CA 1
ATOM 2745 C C . LEU B 1 82 ? 4.159 29.387 15.015 1 96.02 82 LEU B C 1
ATOM 2747 O O . LEU B 1 82 ? 2.969 29.103 14.86 1 96.02 82 LEU B O 1
ATOM 2751 N N . PHE B 1 83 ? 4.527 30.521 15.633 1 96.54 83 PHE B N 1
ATOM 2752 C CA . PHE B 1 83 ? 3.475 31.407 16.116 1 96.54 83 PHE B CA 1
ATOM 2753 C C . PHE B 1 83 ? 2.697 32.009 14.952 1 96.54 83 PHE B C 1
ATOM 2755 O O . PHE B 1 83 ? 1.493 32.25 15.061 1 96.54 83 PHE B O 1
ATOM 2762 N N . VAL B 1 84 ? 3.346 32.235 13.74 1 97.7 84 VAL B N 1
ATOM 2763 C CA . VAL B 1 84 ? 2.636 32.709 12.556 1 97.7 84 VAL B CA 1
ATOM 2764 C C . VAL B 1 84 ? 1.692 31.621 12.049 1 97.7 84 VAL B C 1
ATOM 2766 O O . VAL B 1 84 ? 0.562 31.909 11.649 1 97.7 84 VAL B O 1
ATOM 2769 N N . SER B 1 85 ? 2.146 30.424 12.037 1 98.16 85 SER B N 1
ATOM 2770 C CA . SER B 1 85 ? 1.31 29.293 11.647 1 98.16 85 SER B CA 1
ATOM 2771 C C . SER B 1 85 ? 0.064 29.201 12.522 1 98.16 85 SER B C 1
ATOM 2773 O O . SER B 1 85 ? -1.041 28.988 12.017 1 98.16 85 SER B O 1
ATOM 2775 N N . ASN B 1 86 ? 0.298 29.323 13.845 1 98.22 86 ASN B N 1
ATOM 2776 C CA . ASN B 1 86 ? -0.839 29.311 14.76 1 98.22 86 ASN B CA 1
ATOM 2777 C C . ASN B 1 86 ? -1.87 30.373 14.387 1 98.22 86 ASN B C 1
ATOM 2779 O O . ASN B 1 86 ? -3.069 30.092 14.345 1 98.22 86 ASN B O 1
ATOM 2783 N N . LEU B 1 87 ? -1.398 31.535 14.068 1 98.17 87 LEU B N 1
ATOM 2784 C CA . LEU B 1 87 ? -2.289 32.634 13.711 1 98.17 87 LEU B CA 1
ATOM 2785 C C . LEU B 1 87 ? -3.003 32.349 12.394 1 98.17 87 LEU B C 1
ATOM 2787 O O . LEU B 1 87 ? -4.174 32.698 12.23 1 98.17 87 LEU B O 1
ATOM 2791 N N . ILE B 1 88 ? -2.297 31.744 11.478 1 98.47 88 ILE B N 1
ATOM 2792 C CA . ILE B 1 88 ? -2.887 31.403 10.189 1 98.47 88 ILE B CA 1
ATOM 2793 C C . ILE B 1 88 ? -4.014 30.391 10.388 1 98.47 88 ILE B C 1
ATOM 2795 O O . ILE B 1 88 ? -5.08 30.513 9.78 1 98.47 88 ILE B O 1
ATOM 2799 N N . VAL B 1 89 ? -3.868 29.425 11.283 1 97.84 89 VAL B N 1
ATOM 2800 C CA . VAL B 1 89 ? -4.878 28.4 11.528 1 97.84 89 VAL B CA 1
ATOM 2801 C C . VAL B 1 89 ? -6.098 29.026 12.2 1 97.84 89 VAL B C 1
ATOM 2803 O O . VAL B 1 89 ? -7.237 28.725 11.837 1 97.84 89 VAL B O 1
ATOM 2806 N N . ALA B 1 90 ? -5.819 29.919 13.103 1 97.35 90 ALA B N 1
ATOM 2807 C CA . ALA B 1 90 ? -6.926 30.638 13.728 1 97.35 90 ALA B CA 1
ATOM 2808 C C . ALA B 1 90 ? -7.707 31.447 12.696 1 97.35 90 ALA B C 1
ATOM 2810 O O . ALA B 1 90 ? -8.94 31.42 12.681 1 97.35 90 ALA B O 1
ATOM 2811 N N . ALA B 1 91 ? -6.98 32.147 11.877 1 97.66 91 ALA B N 1
ATOM 2812 C CA . ALA B 1 91 ? -7.608 32.941 10.825 1 97.66 91 ALA B CA 1
ATOM 2813 C C . ALA B 1 91 ? -8.378 32.053 9.853 1 97.66 91 ALA B C 1
ATOM 2815 O O . ALA B 1 91 ? -9.454 32.426 9.379 1 97.66 91 ALA B O 1
ATOM 2816 N N . TRP B 1 92 ? -7.852 30.953 9.516 1 96.99 92 TRP B N 1
ATOM 2817 C CA . TRP B 1 92 ? -8.509 30.013 8.614 1 96.99 92 TRP B CA 1
ATOM 2818 C C . TRP B 1 92 ? -9.853 29.565 9.178 1 96.99 92 TRP B C 1
ATOM 2820 O O . TRP B 1 92 ? -10.844 29.484 8.449 1 96.99 92 TRP B O 1
ATOM 2830 N N . VAL B 1 93 ? -9.905 29.256 10.467 1 94.83 93 VAL B N 1
ATOM 2831 C CA . VAL B 1 93 ? -11.145 28.852 11.123 1 94.83 93 VAL B CA 1
ATOM 2832 C C . VAL B 1 93 ? -12.196 29.947 10.961 1 94.83 93 VAL B C 1
ATOM 2834 O O . VAL B 1 93 ? -13.353 29.663 10.644 1 94.83 93 VAL B O 1
ATOM 2837 N N . VAL B 1 94 ? -11.749 31.198 11.072 1 94 94 VAL B N 1
ATOM 2838 C CA . VAL B 1 94 ? -12.649 32.341 10.966 1 94 94 VAL B CA 1
ATOM 2839 C C . VAL B 1 94 ? -13.164 32.464 9.534 1 94 94 VAL B C 1
ATOM 2841 O O . VAL B 1 94 ? -14.313 32.851 9.311 1 94 94 VAL B O 1
ATOM 2844 N N . THR B 1 95 ? -12.319 32.096 8.557 1 94.65 95 THR B N 1
ATOM 2845 C CA . THR B 1 95 ? -12.746 32.182 7.165 1 94.65 95 THR B CA 1
ATOM 2846 C C . THR B 1 95 ? -13.921 31.245 6.901 1 94.65 95 THR B C 1
ATOM 2848 O O . THR B 1 95 ? -14.781 31.539 6.068 1 94.65 95 THR B O 1
ATOM 2851 N N . TRP B 1 96 ? -14.012 30.136 7.537 1 92.22 96 TRP B N 1
ATOM 2852 C CA . TRP B 1 96 ? -15.123 29.204 7.375 1 92.22 96 TRP B CA 1
ATOM 2853 C C . TRP B 1 96 ? -16.412 29.79 7.94 1 92.22 96 TRP B C 1
ATOM 2855 O O . TRP B 1 96 ? -17.496 29.558 7.399 1 92.22 96 TRP B O 1
ATOM 2865 N N . ARG B 1 97 ? -16.276 30.549 9.023 1 87.91 97 ARG B N 1
ATOM 2866 C CA . ARG B 1 97 ? -17.433 31.189 9.641 1 87.91 97 ARG B CA 1
ATOM 2867 C C . ARG B 1 97 ? -18.091 32.175 8.682 1 87.91 97 ARG B C 1
ATOM 2869 O O . ARG B 1 97 ? -19.318 32.286 8.643 1 87.91 97 ARG B O 1
ATOM 2876 N N . TYR B 1 98 ? -17.298 32.837 7.875 1 90.55 98 TYR B N 1
ATOM 2877 C CA . TYR B 1 98 ? -17.821 33.882 7.002 1 90.55 98 TYR B CA 1
ATOM 2878 C C . TYR B 1 98 ? -17.887 33.403 5.557 1 90.55 98 TYR B C 1
ATOM 2880 O O . TYR B 1 98 ? -18.106 34.2 4.641 1 90.55 98 TYR B O 1
ATOM 2888 N N . ASN B 1 99 ? -17.571 32.164 5.259 1 91.37 99 ASN B N 1
ATOM 2889 C CA . ASN B 1 99 ? -17.636 31.522 3.951 1 91.37 99 ASN B CA 1
ATOM 2890 C C . ASN B 1 99 ? -16.616 32.115 2.984 1 91.37 99 ASN B C 1
ATOM 2892 O O . ASN B 1 99 ? -16.907 32.292 1.799 1 91.37 99 ASN B O 1
ATOM 2896 N N . TRP B 1 100 ? -15.45 32.547 3.563 1 95.4 100 TRP B N 1
ATOM 2897 C CA . TRP B 1 100 ? -14.317 33.011 2.77 1 95.4 100 TRP B CA 1
ATOM 2898 C C . TRP B 1 100 ? -13.357 31.865 2.468 1 95.4 100 TRP B C 1
ATOM 2900 O O . TRP B 1 100 ? -12.182 31.917 2.837 1 95.4 100 TRP B O 1
ATOM 2910 N N . LEU B 1 101 ? -13.832 30.931 1.71 1 95.9 101 LEU B N 1
ATOM 2911 C CA . LEU B 1 101 ? -13.092 29.685 1.542 1 95.9 101 LEU B CA 1
ATOM 2912 C C . LEU B 1 101 ? -11.858 29.899 0.672 1 95.9 101 LEU B C 1
ATOM 2914 O O . LEU B 1 101 ? -10.831 29.247 0.873 1 95.9 101 LEU B O 1
ATOM 2918 N N . ILE B 1 102 ? -11.902 30.822 -0.308 1 97.86 102 ILE B N 1
ATOM 2919 C CA . ILE B 1 102 ? -10.756 31.097 -1.168 1 97.86 102 ILE B CA 1
ATOM 2920 C C . ILE B 1 102 ? -9.642 31.747 -0.352 1 97.86 102 ILE B C 1
ATOM 2922 O O . ILE B 1 102 ? -8.468 31.402 -0.507 1 97.86 102 ILE B O 1
ATOM 2926 N N . VAL B 1 103 ? -10.021 32.68 0.511 1 98.14 103 VAL B N 1
ATOM 2927 C CA . VAL B 1 103 ? -9.057 33.301 1.413 1 98.14 103 VAL B CA 1
ATOM 2928 C C . VAL B 1 103 ? -8.431 32.237 2.312 1 98.14 103 VAL B C 1
ATOM 2930 O O . VAL B 1 103 ? -7.217 32.237 2.531 1 98.14 103 VAL B O 1
ATOM 2933 N N . GLY B 1 104 ? -9.286 31.32 2.809 1 97.93 104 GLY B N 1
ATOM 2934 C CA . GLY B 1 104 ? -8.786 30.207 3.6 1 97.93 104 GLY B CA 1
ATOM 2935 C C . GLY B 1 104 ? -7.767 29.36 2.861 1 97.93 104 GLY B C 1
ATOM 2936 O O . GLY B 1 104 ? -6.761 28.943 3.439 1 97.93 104 GLY B O 1
ATOM 2937 N N . GLN B 1 105 ? -8.023 29.157 1.567 1 98.37 105 GLN B N 1
ATOM 2938 C CA . GLN B 1 105 ? -7.107 28.371 0.747 1 98.37 105 GLN B CA 1
ATOM 2939 C C . GLN B 1 105 ? -5.737 29.036 0.661 1 98.37 105 GLN B C 1
ATOM 2941 O O . GLN B 1 105 ? -4.708 28.37 0.795 1 98.37 105 GLN B O 1
ATOM 2946 N N . ILE B 1 106 ? -5.711 30.299 0.426 1 98.69 106 ILE B N 1
ATOM 2947 C CA . ILE B 1 106 ? -4.463 31.048 0.333 1 98.69 106 ILE B CA 1
ATOM 2948 C C . ILE B 1 106 ? -3.7 30.948 1.652 1 98.69 106 ILE B C 1
ATOM 2950 O O . ILE B 1 106 ? -2.494 30.69 1.661 1 98.69 106 ILE B O 1
ATOM 2954 N N . LEU B 1 107 ? -4.375 31.104 2.781 1 98.67 107 LEU B N 1
ATOM 2955 C CA . LEU B 1 107 ? -3.773 31.022 4.108 1 98.67 107 LEU B CA 1
ATOM 2956 C C . LEU B 1 107 ? -3.163 29.645 4.344 1 98.67 107 LEU B C 1
ATOM 2958 O O . LEU B 1 107 ? -2.044 29.536 4.85 1 98.67 107 LEU B O 1
ATOM 2962 N N . LEU B 1 108 ? -3.832 28.639 3.911 1 98.56 108 LEU B N 1
ATOM 2963 C CA . LEU B 1 108 ? -3.364 27.28 4.161 1 98.56 108 LEU B CA 1
ATOM 2964 C C . LEU B 1 108 ? -2.148 26.956 3.3 1 98.56 108 LEU B C 1
ATOM 2966 O O . LEU B 1 108 ? -1.262 26.211 3.725 1 98.56 108 LEU B O 1
ATOM 2970 N N . VAL B 1 109 ? -2.107 27.474 2.052 1 98.65 109 VAL B N 1
ATOM 2971 C CA . VAL B 1 109 ? -0.934 27.271 1.209 1 98.65 109 VAL B CA 1
ATOM 2972 C C . VAL B 1 109 ? 0.282 27.94 1.846 1 98.65 109 VAL B C 1
ATOM 2974 O O . VAL B 1 109 ? 1.366 27.354 1.897 1 98.65 109 VAL B O 1
ATOM 2977 N N . ILE B 1 110 ? 0.098 29.161 2.382 1 98.6 110 ILE B N 1
ATOM 2978 C CA . ILE B 1 110 ? 1.168 29.859 3.087 1 98.6 110 ILE B CA 1
ATOM 2979 C C . ILE B 1 110 ? 1.602 29.044 4.303 1 98.6 110 ILE B C 1
ATOM 2981 O O . ILE B 1 110 ? 2.799 28.883 4.555 1 98.6 110 ILE B O 1
ATOM 2985 N N . ASN B 1 111 ? 0.653 28.528 5.02 1 98.59 111 ASN B N 1
ATOM 2986 C CA . ASN B 1 111 ? 0.944 27.733 6.208 1 98.59 111 ASN B CA 1
ATOM 2987 C C . ASN B 1 111 ? 1.74 26.478 5.863 1 98.59 111 ASN B C 1
ATOM 2989 O O . ASN B 1 111 ? 2.651 26.094 6.598 1 98.59 111 ASN B O 1
ATOM 2993 N N . ALA B 1 112 ? 1.337 25.819 4.768 1 98.05 112 ALA B N 1
ATOM 2994 C CA . ALA B 1 112 ? 2.034 24.61 4.338 1 98.05 112 ALA B CA 1
ATOM 2995 C C . ALA B 1 112 ? 3.503 24.899 4.044 1 98.05 112 ALA B C 1
ATOM 2997 O O . ALA B 1 112 ? 4.382 24.113 4.407 1 98.05 112 ALA B O 1
ATOM 2998 N N . VAL B 1 113 ? 3.773 25.987 3.396 1 97.29 113 VAL B N 1
ATOM 2999 C CA . VAL B 1 113 ? 5.146 26.378 3.092 1 97.29 113 VAL B CA 1
ATOM 3000 C C . VAL B 1 113 ? 5.908 26.639 4.389 1 97.29 113 VAL B C 1
ATOM 3002 O O . VAL B 1 113 ? 7.05 26.2 4.545 1 97.29 113 VAL B O 1
ATOM 3005 N N . LEU B 1 114 ? 5.277 27.289 5.378 1 97.27 114 LEU B N 1
ATOM 3006 C CA . LEU B 1 114 ? 5.897 27.611 6.659 1 97.27 114 LEU B CA 1
ATOM 3007 C C . LEU B 1 114 ? 6.254 26.341 7.424 1 97.27 114 LEU B C 1
ATOM 3009 O O . LEU B 1 114 ? 7.379 26.2 7.909 1 97.27 114 LEU B O 1
ATOM 3013 N N . ILE B 1 115 ? 5.352 25.435 7.503 1 97.09 115 ILE B N 1
ATOM 3014 C CA . ILE B 1 115 ? 5.542 24.212 8.275 1 97.09 115 ILE B CA 1
ATOM 3015 C C . ILE B 1 115 ? 6.567 23.318 7.58 1 97.09 115 ILE B C 1
ATOM 3017 O O . ILE B 1 115 ? 7.364 22.649 8.241 1 97.09 115 ILE B O 1
ATOM 3021 N N . TRP B 1 116 ? 6.502 23.308 6.223 1 94.38 116 TRP B N 1
ATOM 3022 C CA . TRP B 1 116 ? 7.494 22.537 5.481 1 94.38 116 TRP B CA 1
ATOM 3023 C C . TRP B 1 116 ? 8.903 23.044 5.769 1 94.38 116 TRP B C 1
ATOM 3025 O O . TRP B 1 116 ? 9.824 22.252 5.982 1 94.38 116 TRP B O 1
ATOM 3035 N N . ARG B 1 117 ? 9.119 24.371 5.769 1 94.19 117 ARG B N 1
ATOM 3036 C CA . ARG B 1 117 ? 10.419 24.965 6.064 1 94.19 117 ARG B CA 1
ATOM 3037 C C . ARG B 1 117 ? 10.859 24.643 7.488 1 94.19 117 ARG B C 1
ATOM 3039 O O . ARG B 1 117 ? 12.031 24.346 7.729 1 94.19 117 ARG B O 1
ATOM 3046 N N . LEU B 1 118 ? 9.876 24.762 8.357 1 93.74 118 LEU B N 1
ATOM 3047 C CA . LEU B 1 118 ? 10.143 24.41 9.747 1 93.74 118 LEU B CA 1
ATOM 3048 C C . LEU B 1 118 ? 10.547 22.945 9.869 1 93.74 118 LEU B C 1
ATOM 3050 O O . LEU B 1 118 ? 11.505 22.617 10.573 1 93.74 118 LEU B O 1
ATOM 3054 N N . TYR B 1 119 ? 9.913 22.115 9.194 1 92.02 119 TYR B N 1
ATOM 3055 C CA . TYR B 1 119 ? 10.151 20.676 9.2 1 92.02 119 TYR B CA 1
ATOM 3056 C C . TYR B 1 119 ? 11.551 20.353 8.691 1 92.02 119 TYR B C 1
ATOM 3058 O O . TYR B 1 119 ? 12.268 19.552 9.295 1 92.02 119 TYR B O 1
ATOM 3066 N N . VAL B 1 120 ? 11.984 20.974 7.627 1 90.56 120 VAL B N 1
ATOM 3067 C CA . VAL B 1 120 ? 13.299 20.74 7.038 1 90.56 120 VAL B CA 1
ATOM 3068 C C . VAL B 1 120 ? 14.388 21.16 8.021 1 90.56 120 VAL B C 1
ATOM 3070 O O . VAL B 1 120 ? 15.365 20.435 8.222 1 90.56 120 VAL B O 1
ATOM 3073 N N . LYS B 1 121 ? 14.216 22.247 8.689 1 89.53 121 LYS B N 1
ATOM 3074 C CA . LYS B 1 121 ? 15.211 22.76 9.626 1 89.53 121 LYS B CA 1
ATOM 3075 C C . LYS B 1 121 ? 15.271 21.904 10.888 1 89.53 121 LYS B C 1
ATOM 3077 O O . LYS B 1 121 ? 16.351 21.672 11.435 1 89.53 121 LYS B O 1
ATOM 3082 N N . MET B 1 122 ? 14.134 21.505 11.313 1 86.27 122 MET B N 1
ATOM 3083 C CA . MET B 1 122 ? 14.05 20.734 12.55 1 86.27 122 MET B CA 1
ATOM 3084 C C . MET B 1 122 ? 14.711 19.37 12.388 1 86.27 122 MET B C 1
ATOM 3086 O O . MET B 1 122 ? 15.19 18.787 13.362 1 86.27 122 MET B O 1
ATOM 3090 N N . ARG B 1 123 ? 14.782 18.848 11.208 1 84.69 123 ARG B N 1
ATOM 3091 C CA . ARG B 1 123 ? 15.304 17.512 10.937 1 84.69 123 ARG B CA 1
ATOM 3092 C C . ARG B 1 123 ? 16.814 17.462 11.142 1 84.69 123 ARG B C 1
ATOM 3094 O O . ARG B 1 123 ? 17.392 16.381 11.276 1 84.69 123 ARG B O 1
ATOM 3101 N N . VAL B 1 124 ? 17.416 18.59 11.239 1 82.4 124 VAL B N 1
ATOM 3102 C CA . VAL B 1 124 ? 18.853 18.663 11.486 1 82.4 124 VAL B CA 1
ATOM 3103 C C . VAL B 1 124 ? 19.131 18.491 12.978 1 82.4 124 VAL B C 1
ATOM 3105 O O . VAL B 1 124 ? 20.23 18.093 13.369 1 82.4 124 VAL B O 1
ATOM 3108 N N . PHE B 1 125 ? 18.073 18.748 13.748 1 81.86 125 PHE B N 1
ATOM 3109 C CA . PHE B 1 125 ? 18.241 18.687 15.195 1 81.86 125 PHE B CA 1
ATOM 3110 C C . PHE B 1 125 ? 17.97 17.28 15.713 1 81.86 125 PHE B C 1
ATOM 3112 O O . PHE B 1 125 ? 16.978 16.654 15.336 1 81.86 125 PHE B O 1
ATOM 3119 N N . THR B 1 126 ? 18.879 16.806 16.527 1 81.35 126 THR B N 1
ATOM 3120 C CA . THR B 1 126 ? 18.723 15.489 17.134 1 81.35 126 THR B CA 1
ATOM 3121 C C . THR B 1 126 ? 18.088 15.602 18.517 1 81.35 126 THR B C 1
ATOM 3123 O O . THR B 1 126 ? 18.408 16.515 19.28 1 81.35 126 THR B O 1
ATOM 3126 N N . ALA B 1 127 ? 17.221 14.711 18.734 1 80.41 127 ALA B N 1
ATOM 3127 C CA . ALA B 1 127 ? 16.559 14.702 20.036 1 80.41 127 ALA B CA 1
ATOM 3128 C C . ALA B 1 127 ? 17.533 14.31 21.143 1 80.41 127 ALA B C 1
ATOM 3130 O O . ALA B 1 127 ? 18.292 13.348 20.999 1 80.41 127 ALA B O 1
ATOM 3131 N N . THR B 1 128 ? 17.53 15.16 22.191 1 79.74 128 THR B N 1
ATOM 3132 C CA . THR B 1 128 ? 18.447 14.922 23.3 1 79.74 128 THR B CA 1
ATOM 3133 C C . THR B 1 128 ? 17.799 14.033 24.357 1 79.74 128 THR B C 1
ATOM 3135 O O . THR B 1 128 ? 18.494 13.378 25.136 1 79.74 128 THR B O 1
ATOM 3138 N N . ASN B 1 129 ? 16.451 14.071 24.412 1 84.9 129 ASN B N 1
ATOM 3139 C CA . ASN B 1 129 ? 15.687 13.267 25.36 1 84.9 129 ASN B CA 1
ATOM 3140 C C . ASN B 1 129 ? 14.334 12.857 24.786 1 84.9 129 ASN B C 1
ATOM 3142 O O . ASN B 1 129 ? 14.003 13.21 23.652 1 84.9 129 ASN B O 1
ATOM 3146 N N . LEU B 1 130 ? 13.631 12.077 25.555 1 86.25 130 LEU B N 1
ATOM 3147 C CA . LEU B 1 130 ? 12.363 11.522 25.095 1 86.25 130 LEU B CA 1
ATOM 3148 C C . LEU B 1 130 ? 11.326 12.623 24.901 1 86.25 130 LEU B C 1
ATOM 3150 O O . LEU B 1 130 ? 10.509 12.557 23.979 1 86.25 130 LEU B O 1
ATOM 3154 N N . LEU B 1 131 ? 11.334 13.525 25.766 1 85.51 131 LEU B N 1
ATOM 3155 C CA . LEU B 1 131 ? 10.369 14.615 25.673 1 85.51 131 LEU B CA 1
ATOM 3156 C C . LEU B 1 131 ? 10.597 15.436 24.409 1 85.51 131 LEU B C 1
ATOM 3158 O O . LEU B 1 131 ? 9.64 15.834 23.741 1 85.51 131 LEU B O 1
ATOM 3162 N N . ASP B 1 132 ? 11.867 15.584 24.056 1 83.79 132 ASP B N 1
ATOM 3163 C CA . ASP B 1 132 ? 12.219 16.276 22.82 1 83.79 132 ASP B CA 1
ATOM 3164 C C . ASP B 1 132 ? 11.755 15.488 21.598 1 83.79 132 ASP B C 1
ATOM 3166 O O . ASP B 1 132 ? 11.244 16.066 20.636 1 83.79 132 ASP B O 1
ATOM 3170 N N . TYR B 1 133 ? 11.938 14.285 21.814 1 89.05 133 TYR B N 1
ATOM 3171 C CA . TYR B 1 133 ? 11.552 13.444 20.687 1 89.05 133 TYR B CA 1
ATOM 3172 C C . TYR B 1 133 ? 10.044 13.488 20.466 1 89.05 133 TYR B C 1
ATOM 3174 O O . TYR B 1 133 ? 9.581 13.686 19.341 1 89.05 133 TYR B O 1
ATOM 3182 N N . VAL B 1 134 ? 9.303 13.36 21.449 1 91.83 134 VAL B N 1
ATOM 3183 C CA . VAL B 1 134 ? 7.849 13.261 21.363 1 91.83 134 VAL B CA 1
ATOM 3184 C C . VAL B 1 134 ? 7.256 14.629 21.037 1 91.83 134 VAL B C 1
ATOM 3186 O O . VAL B 1 134 ? 6.48 14.766 20.088 1 91.83 134 VAL B O 1
ATOM 3189 N N . PHE B 1 135 ? 7.683 15.671 21.705 1 91.99 135 PHE B N 1
ATOM 3190 C CA . PHE B 1 135 ? 7.001 16.958 21.636 1 91.99 135 PHE B CA 1
ATOM 3191 C C . PHE B 1 135 ? 7.586 17.822 20.525 1 91.99 135 PHE B C 1
ATOM 3193 O O . PHE B 1 135 ? 6.959 18.79 20.089 1 91.99 135 PHE B O 1
ATOM 3200 N N . VAL B 1 136 ? 8.742 17.438 20.018 1 88.8 136 VAL B N 1
ATOM 3201 C CA . VAL B 1 136 ? 9.324 18.223 18.934 1 88.8 136 VAL B CA 1
ATOM 3202 C C . VAL B 1 136 ? 9.304 17.413 17.64 1 88.8 136 VAL B C 1
ATOM 3204 O O . VAL B 1 136 ? 8.534 17.713 16.725 1 88.8 136 VAL B O 1
ATOM 3207 N N . HIS B 1 137 ? 9.911 16.293 17.667 1 90.55 137 HIS B N 1
ATOM 3208 C CA . HIS B 1 137 ? 10.076 15.554 16.421 1 90.55 137 HIS B CA 1
ATOM 3209 C C . HIS B 1 137 ? 8.75 14.973 15.945 1 90.55 137 HIS B C 1
ATOM 3211 O O . HIS B 1 137 ? 8.333 15.214 14.809 1 90.55 137 HIS B O 1
ATOM 3217 N N . ILE B 1 138 ? 8.029 14.305 16.828 1 94.4 138 ILE B N 1
ATOM 3218 C CA . ILE B 1 138 ? 6.78 13.667 16.425 1 94.4 138 ILE B CA 1
ATOM 3219 C C . ILE B 1 138 ? 5.732 14.734 16.116 1 94.4 138 ILE B C 1
ATOM 3221 O O . ILE B 1 138 ? 4.999 14.625 15.13 1 94.4 138 ILE B O 1
ATOM 3225 N N . SER B 1 139 ? 5.707 15.743 16.912 1 94.29 139 SER B N 1
ATOM 3226 C CA . SER B 1 139 ? 4.698 16.786 16.764 1 94.29 139 SER B CA 1
ATOM 3227 C C . SER B 1 139 ? 4.805 17.47 15.405 1 94.29 139 SER B C 1
ATOM 3229 O O . SER B 1 139 ? 3.813 17.585 14.682 1 94.29 139 SER B O 1
ATOM 3231 N N . PHE B 1 140 ? 5.996 17.839 14.973 1 94.33 140 PHE B N 1
ATOM 3232 C CA . PHE B 1 140 ? 6.152 18.592 13.734 1 94.33 140 PHE B CA 1
ATOM 3233 C C . PHE B 1 140 ? 6.116 17.661 12.528 1 94.33 140 PHE B C 1
ATOM 3235 O O . PHE B 1 140 ? 5.76 18.08 11.424 1 94.33 140 PHE B O 1
ATOM 3242 N N . SER B 1 141 ? 6.387 16.395 12.791 1 95.52 141 SER B N 1
ATOM 3243 C CA . SER B 1 141 ? 6.204 15.411 11.729 1 95.52 141 SER B CA 1
ATOM 3244 C C . SER B 1 141 ? 4.726 15.206 11.414 1 95.52 141 SER B C 1
ATOM 3246 O O . SER B 1 141 ? 4.324 15.234 10.249 1 95.52 141 SER B O 1
ATOM 3248 N N . LEU B 1 142 ? 3.955 15.05 12.454 1 97.15 142 LEU B N 1
ATOM 3249 C CA . LEU B 1 142 ? 2.515 14.896 12.276 1 97.15 142 LEU B CA 1
ATOM 3250 C C . LEU B 1 142 ? 1.907 16.148 11.653 1 97.15 142 LEU B C 1
ATOM 3252 O O . LEU B 1 142 ? 1.034 16.054 10.787 1 97.15 142 LEU B O 1
ATOM 3256 N N . TYR B 1 143 ? 2.407 17.301 12.103 1 97.27 143 TYR B N 1
ATOM 3257 C CA . TYR B 1 143 ? 1.912 18.583 11.612 1 97.27 143 TYR B CA 1
ATOM 3258 C C . TYR B 1 143 ? 2.167 18.729 10.117 1 97.27 143 TYR B C 1
ATOM 3260 O O . TYR B 1 143 ? 1.331 19.269 9.388 1 97.27 143 TYR B O 1
ATOM 3268 N N . THR B 1 144 ? 3.285 18.252 9.688 1 95.88 144 THR B N 1
ATOM 3269 C CA . THR B 1 144 ? 3.645 18.34 8.277 1 95.88 144 THR B CA 1
ATOM 3270 C C . THR B 1 144 ? 2.698 17.502 7.424 1 95.88 144 THR B C 1
ATOM 3272 O O . THR B 1 144 ? 2.272 17.935 6.351 1 95.88 144 THR B O 1
ATOM 3275 N N . GLY B 1 145 ? 2.333 16.348 7.888 1 95.7 145 GLY B N 1
ATOM 3276 C CA . GLY B 1 145 ? 1.338 15.557 7.182 1 95.7 145 GLY B CA 1
ATOM 3277 C C . GLY B 1 145 ? -0.04 16.191 7.182 1 95.7 145 GLY B C 1
ATOM 3278 O O . GLY B 1 145 ? -0.71 16.233 6.149 1 95.7 145 GLY B O 1
ATOM 3279 N N . LEU B 1 146 ? -0.388 16.714 8.279 1 96.44 146 LEU B N 1
ATOM 3280 C CA . LEU B 1 146 ? -1.711 17.286 8.507 1 96.44 146 LEU B CA 1
ATOM 3281 C C . LEU B 1 146 ? -1.947 18.489 7.6 1 96.44 146 LEU B C 1
ATOM 3283 O O . LEU B 1 146 ? -3.049 18.671 7.077 1 96.44 146 LEU B O 1
ATOM 3287 N N . VAL B 1 147 ? -0.954 19.335 7.401 1 96.74 147 VAL B N 1
ATOM 3288 C CA . VAL B 1 147 ? -1.137 20.576 6.656 1 96.74 147 VAL B CA 1
ATOM 3289 C C . VAL B 1 147 ? -1.462 20.26 5.198 1 96.74 147 VAL B C 1
ATOM 3291 O O . VAL B 1 147 ? -2.221 20.987 4.553 1 96.74 147 VAL B O 1
ATOM 3294 N N . TRP B 1 148 ? -0.934 19.168 4.652 1 95.54 148 TRP B N 1
ATOM 3295 C CA . TRP B 1 148 ? -1.234 18.797 3.273 1 95.54 148 TRP B CA 1
ATOM 3296 C C . TRP B 1 148 ? -2.697 18.391 3.124 1 95.54 148 TRP B C 1
ATOM 3298 O O . TRP B 1 148 ? -3.346 18.737 2.134 1 95.54 148 TRP B O 1
ATOM 3308 N N . LEU B 1 149 ? -3.209 17.689 4.116 1 93.58 149 LEU B N 1
ATOM 3309 C CA . LEU B 1 149 ? -4.625 17.338 4.087 1 93.58 149 LEU B CA 1
ATOM 3310 C C . LEU B 1 149 ? -5.496 18.589 4.127 1 93.58 149 LEU B C 1
ATOM 3312 O O . LEU B 1 149 ? -6.472 18.695 3.38 1 93.58 149 LEU B O 1
ATOM 3316 N N . ASP B 1 150 ? -5.104 19.519 4.944 1 95.37 150 ASP B N 1
ATOM 3317 C CA . ASP B 1 150 ? -5.87 20.754 5.078 1 95.37 150 ASP B CA 1
ATOM 3318 C C . ASP B 1 150 ? -5.918 21.517 3.756 1 95.37 150 ASP B C 1
ATOM 3320 O O . ASP B 1 150 ? -6.973 22.017 3.36 1 95.37 150 ASP B O 1
ATOM 3324 N N . VAL B 1 151 ? -4.8 21.58 3.139 1 97.54 151 VAL B N 1
ATOM 3325 C CA . VAL B 1 151 ? -4.701 22.305 1.877 1 97.54 151 VAL B CA 1
ATOM 3326 C C . VAL B 1 151 ? -5.607 21.654 0.834 1 97.54 151 VAL B C 1
ATOM 3328 O O . VAL B 1 151 ? -6.387 22.338 0.167 1 97.54 151 VAL B O 1
ATOM 3331 N N . PHE B 1 152 ? -5.636 20.364 0.702 1 97.13 152 PHE B N 1
ATOM 3332 C CA . PHE B 1 152 ? -6.405 19.677 -0.328 1 97.13 152 PHE B CA 1
ATOM 3333 C C . PHE B 1 152 ? -7.893 19.698 0.003 1 97.13 152 PHE B C 1
ATOM 3335 O O . PHE B 1 152 ? -8.726 19.93 -0.876 1 97.13 152 PHE B O 1
ATOM 3342 N N . GLN B 1 153 ? -8.216 19.459 1.284 1 94.81 153 GLN B N 1
ATOM 3343 C CA . GLN B 1 153 ? -9.62 19.448 1.68 1 94.81 153 GLN B CA 1
ATOM 3344 C C . GLN B 1 153 ? -10.256 20.822 1.494 1 94.81 153 GLN B C 1
ATOM 3346 O O . GLN B 1 153 ? -11.38 20.93 1 1 94.81 153 GLN B O 1
ATOM 3351 N N . ASN B 1 154 ? -9.506 21.885 1.901 1 96.34 154 ASN B N 1
ATOM 3352 C CA . ASN B 1 154 ? -10.029 23.236 1.724 1 96.34 154 ASN B CA 1
ATOM 3353 C C . ASN B 1 154 ? -10.151 23.601 0.248 1 96.34 154 ASN B C 1
ATOM 3355 O O . ASN B 1 154 ? -11.085 24.3 -0.148 1 96.34 154 ASN B O 1
ATOM 3359 N N . PHE B 1 155 ? -9.23 23.15 -0.569 1 97.53 155 PHE B N 1
ATOM 3360 C CA . PHE B 1 155 ? -9.29 23.387 -2.006 1 97.53 155 PHE B CA 1
ATOM 3361 C C . PHE B 1 155 ? -10.57 22.808 -2.597 1 97.53 155 PHE B C 1
ATOM 3363 O O . PHE B 1 155 ? -11.275 23.486 -3.347 1 97.53 155 PHE B O 1
ATOM 3370 N N . PHE B 1 156 ? -10.955 21.643 -2.225 1 96.67 156 PHE B N 1
ATOM 3371 C CA . PHE B 1 156 ? -12.129 20.981 -2.783 1 96.67 156 PHE B CA 1
ATOM 3372 C C . PHE B 1 156 ? -13.41 21.582 -2.216 1 96.67 156 PHE B C 1
ATOM 3374 O O . PHE B 1 156 ? -14.428 21.652 -2.908 1 96.67 156 PHE B O 1
ATOM 3381 N N . ALA B 1 157 ? -13.329 21.995 -0.981 1 94.49 157 ALA B N 1
ATOM 3382 C CA . ALA B 1 157 ? -14.488 22.675 -0.406 1 94.49 157 ALA B CA 1
ATOM 3383 C C . ALA B 1 157 ? -14.747 24.004 -1.108 1 94.49 157 ALA B C 1
ATOM 3385 O O . ALA B 1 157 ? -15.901 24.386 -1.322 1 94.49 157 ALA B O 1
ATOM 3386 N N . ALA B 1 158 ? -13.657 24.703 -1.49 1 95.27 158 ALA B N 1
ATOM 3387 C CA . ALA B 1 158 ? -13.77 26.044 -2.057 1 95.27 158 ALA B CA 1
ATOM 3388 C C . ALA B 1 158 ? -14.141 25.985 -3.536 1 95.27 158 ALA B C 1
ATOM 3390 O O . ALA B 1 158 ? -14.848 26.86 -4.041 1 95.27 158 ALA B O 1
ATOM 3391 N N . PHE B 1 159 ? -13.672 24.885 -4.245 1 95.56 159 PHE B N 1
ATOM 3392 C CA . PHE B 1 159 ? -13.724 24.996 -5.698 1 95.56 159 PHE B CA 1
ATOM 3393 C C . PHE B 1 159 ? -14.535 23.855 -6.3 1 95.56 159 PHE B C 1
ATOM 3395 O O . PHE B 1 159 ? -14.76 23.817 -7.511 1 95.56 159 PHE B O 1
ATOM 3402 N N . THR B 1 160 ? -15.02 22.876 -5.463 1 94.12 160 THR B N 1
ATOM 3403 C CA . THR B 1 160 ? -15.752 21.746 -6.023 1 94.12 160 THR B CA 1
ATOM 3404 C C . THR B 1 160 ? -16.964 21.405 -5.16 1 94.12 160 THR B C 1
ATOM 3406 O O . THR B 1 160 ? -17.165 22.002 -4.101 1 94.12 160 THR B O 1
ATOM 3409 N N . ASN B 1 161 ? -17.795 20.547 -5.622 1 91.38 161 ASN B N 1
ATOM 3410 C CA . ASN B 1 161 ? -18.919 19.949 -4.909 1 91.38 161 ASN B CA 1
ATOM 3411 C C . ASN B 1 161 ? -19.174 18.516 -5.366 1 91.38 161 ASN B C 1
ATOM 3413 O O . ASN B 1 161 ? -18.383 17.951 -6.124 1 91.38 161 ASN B O 1
ATOM 3417 N N . LYS B 1 162 ? -20.154 17.866 -4.832 1 92.77 162 LYS B N 1
ATOM 3418 C CA . LYS B 1 162 ? -20.424 16.471 -5.168 1 92.77 162 LYS B CA 1
ATOM 3419 C C . LYS B 1 162 ? -21.491 16.363 -6.254 1 92.77 162 LYS B C 1
ATOM 3421 O O . LYS B 1 162 ? -22.065 15.293 -6.463 1 92.77 162 LYS B O 1
ATOM 3426 N N . GLU B 1 163 ? -21.53 17.64 -6.922 1 88.45 163 GLU B N 1
ATOM 3427 C CA . GLU B 1 163 ? -22.483 17.614 -8.028 1 88.45 163 GLU B CA 1
ATOM 3428 C C . GLU B 1 163 ? -21.967 16.757 -9.18 1 88.45 163 GLU B C 1
ATOM 3430 O O . GLU B 1 163 ? -20.772 16.767 -9.482 1 88.45 163 GLU B O 1
ATOM 3435 N N . GLY B 1 164 ? -22.729 15.832 -9.757 1 90.09 164 GLY B N 1
ATOM 3436 C CA . GLY B 1 164 ? -22.344 14.975 -10.867 1 90.09 164 GLY B CA 1
ATOM 3437 C C . GLY B 1 164 ? -22.097 13.537 -10.452 1 90.09 164 GLY B C 1
ATOM 3438 O O . GLY B 1 164 ? -21.943 12.658 -11.303 1 90.09 164 GLY B O 1
ATOM 3439 N N . GLY B 1 165 ? -21.808 13.491 -9.209 1 90.17 165 GLY B N 1
ATOM 3440 C CA . GLY B 1 165 ? -21.775 12.125 -8.711 1 90.17 165 GLY B CA 1
ATOM 3441 C C . GLY B 1 165 ? -20.398 11.494 -8.788 1 90.17 165 GLY B C 1
ATOM 3442 O O . GLY B 1 165 ? -19.391 12.199 -8.884 1 90.17 165 GLY B O 1
ATOM 3443 N N . ALA B 1 166 ? -20.325 10.158 -8.728 1 88.65 166 ALA B N 1
ATOM 3444 C CA . ALA B 1 166 ? -19.108 9.359 -8.609 1 88.65 166 ALA B CA 1
ATOM 3445 C C . ALA B 1 166 ? -18.276 9.432 -9.886 1 88.65 166 ALA B C 1
ATOM 3447 O O . ALA B 1 166 ? -17.08 9.131 -9.874 1 88.65 166 ALA B O 1
ATOM 3448 N N . GLN B 1 167 ? -18.818 9.8 -10.967 1 89.6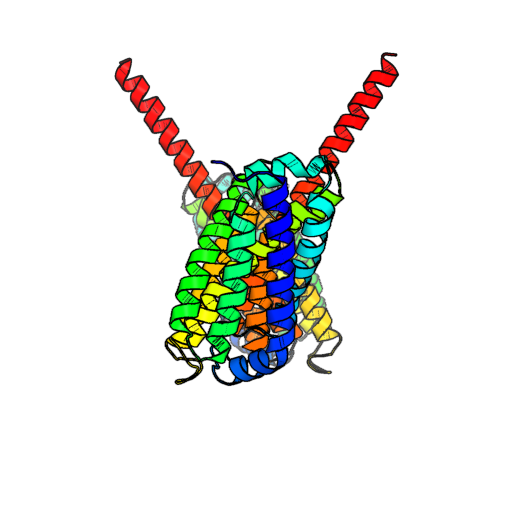9 167 GLN B N 1
ATOM 3449 C CA . GLN B 1 167 ? -18.107 9.849 -12.241 1 89.69 167 GLN B CA 1
ATOM 3450 C C . GLN B 1 167 ? -17.763 11.285 -12.624 1 89.69 167 GLN B C 1
ATOM 3452 O O . GLN B 1 167 ? -17.282 11.54 -13.73 1 89.69 167 GLN B O 1
ATOM 3457 N N . SER B 1 168 ? -17.943 12.202 -11.703 1 92.96 168 SER B N 1
ATOM 3458 C CA . SER B 1 168 ? -17.706 13.618 -11.963 1 92.96 168 SER B CA 1
ATOM 3459 C C . SER B 1 168 ? -16.214 13.933 -11.99 1 92.96 168 SER B C 1
ATOM 3461 O O . SER B 1 168 ? -15.398 13.139 -11.517 1 92.96 168 SER B O 1
ATOM 3463 N N . TRP B 1 169 ? -15.963 15.046 -12.606 1 94.22 169 TRP B N 1
ATOM 3464 C CA . TRP B 1 169 ? -14.582 15.517 -12.639 1 94.22 169 TRP B CA 1
ATOM 3465 C C . TRP B 1 169 ? -14.06 15.772 -11.229 1 94.22 169 TRP B C 1
ATOM 3467 O O . TRP B 1 169 ? -12.871 15.59 -10.958 1 94.22 169 TRP B O 1
ATOM 3477 N N . ALA B 1 170 ? -14.909 16.206 -10.299 1 96.17 170 ALA B N 1
ATOM 3478 C CA . ALA B 1 170 ? -14.526 16.428 -8.907 1 96.17 170 ALA B CA 1
ATOM 3479 C C . ALA B 1 170 ? -14.094 15.124 -8.242 1 96.17 170 ALA B C 1
ATOM 3481 O O . ALA B 1 170 ? -13.145 15.106 -7.454 1 96.17 170 ALA B O 1
ATOM 3482 N N . ALA B 1 171 ? -14.78 14.072 -8.592 1 96.73 171 ALA B N 1
ATOM 3483 C CA . ALA B 1 171 ? -14.431 12.766 -8.04 1 96.73 171 ALA B CA 1
ATOM 3484 C C . ALA B 1 171 ? -13.081 12.29 -8.569 1 96.73 171 ALA B C 1
ATOM 3486 O O . ALA B 1 171 ? -12.253 11.783 -7.809 1 96.73 171 ALA B O 1
ATOM 3487 N N . ILE B 1 172 ? -12.868 12.464 -9.82 1 96.32 172 ILE B N 1
ATOM 3488 C CA . ILE B 1 172 ? -11.596 12.096 -10.433 1 96.32 172 ILE B CA 1
ATOM 3489 C C . ILE B 1 172 ? -10.473 12.946 -9.842 1 96.32 172 ILE B C 1
ATOM 3491 O O . ILE B 1 172 ? -9.385 12.439 -9.561 1 96.32 172 ILE B O 1
ATOM 3495 N N . GLY B 1 173 ? -10.761 14.258 -9.737 1 97.36 173 GLY B N 1
ATOM 3496 C CA . GLY B 1 173 ? -9.801 15.154 -9.112 1 97.36 173 GLY B CA 1
ATOM 3497 C C . GLY B 1 173 ? -9.441 14.748 -7.695 1 97.36 173 GLY B C 1
ATOM 3498 O O . GLY B 1 173 ? -8.284 14.864 -7.286 1 97.36 173 GLY B O 1
ATOM 3499 N N . ALA B 1 174 ? -10.443 14.279 -6.925 1 97.69 174 ALA B N 1
ATOM 3500 C CA . ALA B 1 174 ? -10.199 13.824 -5.558 1 97.69 174 ALA B CA 1
ATOM 3501 C C . ALA B 1 174 ? -9.293 12.596 -5.543 1 97.69 174 ALA B C 1
ATOM 3503 O O . ALA B 1 174 ? -8.409 12.479 -4.691 1 97.69 174 ALA B O 1
ATOM 3504 N N . ALA B 1 175 ? -9.54 11.681 -6.472 1 97.81 175 ALA B N 1
ATOM 3505 C CA . ALA B 1 175 ? -8.667 10.518 -6.603 1 97.81 175 ALA B CA 1
ATOM 3506 C C . ALA B 1 175 ? -7.233 10.94 -6.91 1 97.81 175 ALA B C 1
ATOM 3508 O O . ALA B 1 175 ? -6.284 10.398 -6.338 1 97.81 175 ALA B O 1
ATOM 3509 N N . ALA B 1 176 ? -7.075 11.892 -7.785 1 98.08 176 ALA B N 1
ATOM 3510 C CA . ALA B 1 176 ? -5.757 12.43 -8.115 1 98.08 176 ALA B CA 1
ATOM 3511 C C . ALA B 1 176 ? -5.096 13.053 -6.889 1 98.08 176 ALA B C 1
ATOM 3513 O O . ALA B 1 176 ? -3.892 12.893 -6.677 1 98.08 176 ALA B O 1
ATOM 3514 N N . ALA B 1 177 ? -5.867 13.765 -6.087 1 98.33 177 ALA B N 1
ATOM 3515 C CA . ALA B 1 177 ? -5.348 14.38 -4.868 1 98.33 177 ALA B CA 1
ATOM 3516 C C . ALA B 1 177 ? -4.835 13.322 -3.895 1 98.33 177 ALA B C 1
ATOM 3518 O O . ALA B 1 177 ? -3.817 13.524 -3.229 1 98.33 177 ALA B O 1
ATOM 3519 N N . ILE B 1 178 ? -5.535 12.195 -3.811 1 98.47 178 ILE B N 1
ATOM 3520 C CA . ILE B 1 178 ? -5.104 11.089 -2.963 1 98.47 178 ILE B CA 1
ATOM 3521 C C . ILE B 1 178 ? -3.773 10.539 -3.469 1 98.47 178 ILE B C 1
ATOM 3523 O O . ILE B 1 178 ? -2.88 10.23 -2.676 1 98.47 178 ILE B O 1
ATOM 3527 N N . PHE B 1 179 ? -3.578 10.445 -4.769 1 97.93 179 PHE B N 1
ATOM 3528 C CA . PHE B 1 179 ? -2.32 9.974 -5.336 1 97.93 179 PHE B CA 1
ATOM 3529 C C . PHE B 1 179 ? -1.187 10.941 -5.015 1 97.93 179 PHE B C 1
ATOM 3531 O O . PHE B 1 179 ? -0.052 10.52 -4.781 1 97.93 179 PHE B O 1
ATOM 3538 N N . ILE B 1 180 ? -1.468 12.259 -5.012 1 98.38 180 ILE B N 1
ATOM 3539 C CA . ILE B 1 180 ? -0.463 13.255 -4.656 1 98.38 180 ILE B CA 1
ATOM 3540 C C . ILE B 1 180 ? -0.086 13.104 -3.184 1 98.38 180 ILE B C 1
ATOM 3542 O O . ILE B 1 180 ? 1.093 13.161 -2.829 1 98.38 180 ILE B O 1
ATOM 3546 N N . LEU B 1 181 ? -1.09 12.87 -2.313 1 98.16 181 LEU B N 1
ATOM 3547 C CA . LEU B 1 181 ? -0.825 12.616 -0.901 1 98.16 181 LEU B CA 1
ATOM 3548 C C . LEU B 1 181 ? 0.033 11.368 -0.724 1 98.16 181 LEU B C 1
ATOM 3550 O O . LEU B 1 181 ? 0.955 11.353 0.095 1 98.16 181 LEU B O 1
ATOM 3554 N N . LEU B 1 182 ? -0.308 10.326 -1.516 1 98.32 182 LEU B N 1
ATOM 3555 C CA . LEU B 1 182 ? 0.485 9.102 -1.498 1 98.32 182 LEU B CA 1
ATOM 3556 C C . LEU B 1 182 ? 1.938 9.39 -1.86 1 98.32 182 LEU B C 1
ATOM 3558 O O . LEU B 1 182 ? 2.856 8.905 -1.195 1 98.32 182 LEU B O 1
ATOM 3562 N N . ALA B 1 183 ? 2.154 10.172 -2.904 1 97.16 183 ALA B N 1
ATOM 3563 C CA . ALA B 1 183 ? 3.502 10.516 -3.348 1 97.16 183 ALA B CA 1
ATOM 3564 C C . ALA B 1 183 ? 4.261 11.272 -2.261 1 97.16 183 ALA B C 1
ATOM 3566 O O . ALA B 1 183 ? 5.432 10.987 -1.999 1 97.16 183 ALA B O 1
ATOM 3567 N N . ILE B 1 184 ? 3.612 12.175 -1.595 1 96.78 184 ILE B N 1
ATOM 3568 C CA . ILE B 1 184 ? 4.218 12.957 -0.523 1 96.78 184 ILE B CA 1
ATOM 3569 C C . ILE B 1 184 ? 4.548 12.047 0.657 1 96.78 184 ILE B C 1
ATOM 3571 O O . ILE B 1 184 ? 5.644 12.121 1.219 1 96.78 184 ILE B O 1
ATOM 3575 N N . GLY B 1 185 ? 3.58 11.227 1.045 1 96.81 185 GLY B N 1
ATOM 3576 C CA . GLY B 1 185 ? 3.801 10.291 2.136 1 96.81 185 GLY B CA 1
ATOM 3577 C C . GLY B 1 185 ? 4.96 9.346 1.886 1 96.81 185 GLY B C 1
ATOM 3578 O O . GLY B 1 185 ? 5.771 9.099 2.781 1 96.81 185 GLY B O 1
ATOM 3579 N N . ASN B 1 186 ? 5.033 8.783 0.653 1 95.03 186 ASN B N 1
ATOM 3580 C CA . ASN B 1 186 ? 6.127 7.882 0.305 1 95.03 186 ASN B CA 1
ATOM 3581 C C . ASN B 1 186 ? 7.47 8.608 0.297 1 95.03 186 ASN B C 1
ATOM 3583 O O . ASN B 1 186 ? 8.492 8.036 0.68 1 95.03 186 ASN B O 1
ATOM 3587 N N . TYR B 1 187 ? 7.459 9.841 -0.194 1 93.13 187 TYR B N 1
ATOM 3588 C CA . TYR B 1 187 ? 8.681 10.636 -0.143 1 93.13 187 TYR B CA 1
ATOM 3589 C C . TYR B 1 187 ? 9.191 10.76 1.288 1 93.13 187 TYR B C 1
ATOM 3591 O O . TYR B 1 187 ? 10.374 10.538 1.554 1 93.13 187 TYR B O 1
ATOM 3599 N N . HIS B 1 188 ? 8.303 11.019 2.24 1 92.88 188 HIS B N 1
ATOM 3600 C CA . HIS B 1 188 ? 8.68 11.177 3.64 1 92.88 188 HIS B CA 1
ATOM 3601 C C . HIS B 1 188 ? 9.111 9.846 4.248 1 92.88 188 HIS B C 1
ATOM 3603 O O . HIS B 1 188 ? 10.102 9.785 4.98 1 92.88 188 HIS B O 1
ATOM 3609 N N . ALA B 1 189 ? 8.455 8.82 3.881 1 91.8 189 ALA B N 1
ATOM 3610 C CA . ALA B 1 189 ? 8.643 7.54 4.56 1 91.8 189 ALA B CA 1
ATOM 3611 C C . ALA B 1 189 ? 9.847 6.792 3.995 1 91.8 189 ALA B C 1
ATOM 3613 O O . ALA B 1 189 ? 10.493 6.018 4.705 1 91.8 189 ALA B O 1
ATOM 3614 N N . GLU B 1 190 ? 10.144 7 2.645 1 87.84 190 GLU B N 1
ATOM 3615 C CA . GLU B 1 190 ? 11.074 6.031 2.073 1 87.84 190 GLU B CA 1
ATOM 3616 C C . GLU B 1 190 ? 12.074 6.709 1.142 1 87.84 190 GLU B C 1
ATOM 3618 O O . GLU B 1 190 ? 13.202 6.238 0.985 1 87.84 190 GLU B O 1
ATOM 3623 N N . PHE B 1 191 ? 11.796 7.771 0.522 1 86.24 191 PHE B N 1
ATOM 3624 C CA . PHE B 1 191 ? 12.611 8.212 -0.603 1 86.24 191 PHE B CA 1
ATOM 3625 C C . PHE B 1 191 ? 13.426 9.444 -0.231 1 86.24 191 PHE B C 1
ATOM 3627 O O . PHE B 1 191 ? 14.364 9.812 -0.941 1 86.24 191 PHE B O 1
ATOM 3634 N N . SER B 1 192 ? 13.049 9.916 0.933 1 84.28 192 SER B N 1
ATOM 3635 C CA . SER B 1 192 ? 13.846 11.055 1.377 1 84.28 192 SER B CA 1
ATOM 3636 C C . SER B 1 192 ? 15.186 10.604 1.947 1 84.28 192 SER B C 1
ATOM 3638 O O . SER B 1 192 ? 15.367 9.426 2.265 1 84.28 192 SER B O 1
ATOM 3640 N N . ARG B 1 193 ? 16.193 11.523 2.157 1 83.81 193 ARG B N 1
ATOM 3641 C CA . ARG B 1 193 ? 17.508 11.247 2.726 1 83.81 193 ARG B CA 1
ATOM 3642 C C . ARG B 1 193 ? 17.399 10.879 4.202 1 83.81 193 ARG B C 1
ATOM 3644 O O . ARG B 1 193 ? 18.203 10.096 4.713 1 83.81 193 ARG B O 1
ATOM 3651 N N . ASP B 1 194 ? 16.39 11.413 4.82 1 86.9 194 ASP B N 1
ATOM 3652 C CA . ASP B 1 194 ? 16.098 11.127 6.221 1 86.9 194 ASP B CA 1
ATOM 3653 C C . ASP B 1 194 ? 14.637 10.725 6.407 1 86.9 194 ASP B C 1
ATOM 3655 O O . ASP B 1 194 ? 13.797 11.559 6.751 1 86.9 194 ASP B O 1
ATOM 3659 N N . PRO B 1 195 ? 14.345 9.574 6.157 1 90.09 195 PRO B N 1
ATOM 3660 C CA . PRO B 1 195 ? 12.953 9.12 6.178 1 90.09 195 PRO B CA 1
ATOM 3661 C C . PRO B 1 195 ? 12.274 9.358 7.525 1 90.09 195 PRO B C 1
ATOM 3663 O O . PRO B 1 195 ? 12.904 9.201 8.574 1 90.09 195 PRO B O 1
ATOM 3666 N N . ASP B 1 196 ? 11.03 9.665 7.454 1 93.49 196 ASP B N 1
ATOM 3667 C CA . ASP B 1 196 ? 10.214 10.041 8.604 1 93.49 196 ASP B CA 1
ATOM 3668 C C . ASP B 1 196 ? 8.937 9.207 8.667 1 93.49 196 ASP B C 1
ATOM 3670 O O . ASP B 1 196 ? 7.955 9.512 7.985 1 93.49 196 ASP B O 1
ATOM 3674 N N . SER B 1 197 ? 8.809 8.305 9.582 1 94.17 197 SER B N 1
ATOM 3675 C CA . SER B 1 197 ? 7.69 7.372 9.673 1 94.17 197 SER B CA 1
ATOM 3676 C C . SER B 1 197 ? 6.447 8.052 10.237 1 94.17 197 SER B C 1
ATOM 3678 O O . SER B 1 197 ? 5.322 7.662 9.919 1 94.17 197 SER B O 1
ATOM 3680 N N . TRP B 1 198 ? 6.64 9.076 11.012 1 95.56 198 TRP B N 1
ATOM 3681 C CA . TRP B 1 198 ? 5.506 9.718 11.667 1 95.56 198 TRP B CA 1
ATOM 3682 C C . TRP B 1 198 ? 4.711 10.563 10.677 1 95.56 198 TRP B C 1
ATOM 3684 O O . TRP B 1 198 ? 3.478 10.554 10.693 1 95.56 198 TRP B O 1
ATOM 3694 N N . SER B 1 199 ? 5.422 11.308 9.857 1 96.07 199 SER B N 1
ATOM 3695 C CA . SER B 1 199 ? 4.731 12.041 8.801 1 96.07 199 SER B CA 1
ATOM 3696 C C . SER B 1 199 ? 4.016 11.091 7.846 1 96.07 199 SER B C 1
ATOM 3698 O O . SER B 1 199 ? 2.873 11.338 7.457 1 96.07 199 SER B O 1
ATOM 3700 N N . GLY B 1 200 ? 4.637 10 7.539 1 96.71 200 GLY B N 1
ATOM 3701 C CA . GLY B 1 200 ? 4.012 8.991 6.699 1 96.71 200 GLY B CA 1
ATOM 3702 C C . GLY B 1 200 ? 2.775 8.376 7.326 1 96.71 200 GLY B C 1
ATOM 3703 O O . GLY B 1 200 ? 1.768 8.165 6.647 1 96.71 200 GLY B O 1
ATOM 3704 N N . ALA B 1 201 ? 2.866 8.08 8.582 1 97.28 201 ALA B N 1
ATOM 3705 C CA . ALA B 1 201 ? 1.741 7.486 9.299 1 97.28 201 ALA B CA 1
ATOM 3706 C C . ALA B 1 201 ? 0.548 8.436 9.331 1 97.28 201 ALA B C 1
ATOM 3708 O O . ALA B 1 201 ? -0.601 8.005 9.204 1 97.28 201 ALA B O 1
ATOM 3709 N N . ALA B 1 202 ? 0.821 9.715 9.512 1 97.55 202 ALA B N 1
ATOM 3710 C CA . ALA B 1 202 ? -0.242 10.716 9.495 1 97.55 202 ALA B CA 1
ATOM 3711 C C . ALA B 1 202 ? -0.961 10.73 8.149 1 97.55 202 ALA B C 1
ATOM 3713 O O . ALA B 1 202 ? -2.193 10.7 8.096 1 97.55 202 ALA B O 1
ATOM 3714 N N . ILE B 1 203 ? -0.192 10.72 7.09 1 97.89 203 ILE B N 1
ATOM 3715 C CA . ILE B 1 203 ? -0.761 10.769 5.748 1 97.89 203 ILE B CA 1
ATOM 3716 C C . ILE B 1 203 ? -1.525 9.478 5.463 1 97.89 203 ILE B C 1
ATOM 3718 O O . ILE B 1 203 ? -2.601 9.505 4.862 1 97.89 203 ILE B O 1
ATOM 3722 N N . ALA B 1 204 ? -1.023 8.333 5.935 1 97.99 204 ALA B N 1
ATOM 3723 C CA . ALA B 1 204 ? -1.706 7.053 5.763 1 97.99 204 ALA B CA 1
ATOM 3724 C C . ALA B 1 204 ? -3.081 7.072 6.426 1 97.99 204 ALA B C 1
ATOM 3726 O O . ALA B 1 204 ? -4.072 6.649 5.826 1 97.99 204 ALA B O 1
ATOM 3727 N N . LEU B 1 205 ? -3.108 7.592 7.618 1 97.81 205 LEU B N 1
ATOM 3728 C CA . LEU B 1 205 ? -4.366 7.636 8.356 1 97.81 205 LEU B CA 1
ATOM 3729 C C . LEU B 1 205 ? -5.355 8.586 7.689 1 97.81 205 LEU B C 1
ATOM 3731 O O . LEU B 1 205 ? -6.563 8.342 7.703 1 97.81 205 LEU B O 1
ATOM 3735 N N . MET B 1 206 ? -4.852 9.636 7.127 1 97.21 206 MET B N 1
ATOM 3736 C CA . MET B 1 206 ? -5.71 10.587 6.424 1 97.21 206 MET B CA 1
ATOM 3737 C C . MET B 1 206 ? -6.307 9.957 5.17 1 97.21 206 MET B C 1
ATOM 3739 O O . MET B 1 206 ? -7.501 10.106 4.904 1 97.21 206 MET B O 1
ATOM 3743 N N . ILE B 1 207 ? -5.54 9.22 4.458 1 98.21 207 ILE B N 1
ATOM 3744 C CA . ILE B 1 207 ? -6.013 8.548 3.252 1 98.21 207 ILE B CA 1
ATOM 3745 C C . ILE B 1 207 ? -7.079 7.518 3.62 1 98.21 207 ILE B C 1
ATOM 3747 O O . ILE B 1 207 ? -8.122 7.435 2.968 1 98.21 207 ILE B O 1
ATOM 3751 N N . LEU B 1 208 ? -6.801 6.8 4.696 1 97.91 208 LEU B N 1
ATOM 3752 C CA . LEU B 1 208 ? -7.775 5.82 5.166 1 97.91 208 LEU B CA 1
ATOM 3753 C C . LEU B 1 208 ? -9.092 6.496 5.533 1 97.91 208 LEU B C 1
ATOM 3755 O O . LEU B 1 208 ? -10.167 6.001 5.186 1 97.91 208 LEU B O 1
ATOM 3759 N N . SER B 1 209 ? -8.984 7.594 6.206 1 97.13 209 SER B N 1
ATOM 3760 C CA . SER B 1 209 ? -10.163 8.32 6.667 1 97.13 209 SER B CA 1
ATOM 3761 C C . SER B 1 209 ? -11.02 8.784 5.494 1 97.13 209 SER B C 1
ATOM 3763 O O . SER B 1 209 ? -12.249 8.712 5.55 1 97.13 209 SER B O 1
ATOM 3765 N N . ILE B 1 210 ? -10.416 9.297 4.411 1 97.03 210 ILE B N 1
ATOM 3766 C CA . ILE B 1 210 ? -11.127 9.727 3.212 1 97.03 210 ILE B CA 1
ATOM 3767 C C . ILE B 1 210 ? -11.816 8.528 2.564 1 97.03 210 ILE B C 1
ATOM 3769 O O . ILE B 1 210 ? -12.984 8.611 2.175 1 97.03 210 ILE B O 1
ATOM 3773 N N . SER B 1 211 ? -11.068 7.423 2.481 1 96.6 211 SER B N 1
ATOM 3774 C CA . SER B 1 211 ? -11.581 6.214 1.844 1 96.6 211 SER B CA 1
ATOM 3775 C C . SER B 1 211 ? -12.811 5.684 2.574 1 96.6 211 SER B C 1
ATOM 3777 O O . SER B 1 211 ? -13.775 5.248 1.941 1 96.6 211 SER B O 1
ATOM 3779 N N . VAL B 1 212 ? -12.761 5.743 3.892 1 94.76 212 VAL B N 1
ATOM 3780 C CA . VAL B 1 212 ? -13.865 5.26 4.716 1 94.76 212 VAL B CA 1
ATOM 3781 C C . VAL B 1 212 ? -15.078 6.17 4.54 1 94.76 212 VAL B C 1
ATOM 3783 O O . VAL B 1 212 ? -16.202 5.691 4.374 1 94.76 212 VAL B O 1
ATOM 3786 N N . GLU B 1 213 ? -14.873 7.471 4.474 1 94.69 213 GLU B N 1
ATOM 3787 C CA . GLU B 1 213 ? -15.961 8.436 4.354 1 94.69 213 GLU B CA 1
ATOM 3788 C C . GLU B 1 213 ? -16.637 8.338 2.989 1 94.69 213 GLU B C 1
ATOM 3790 O O . GLU B 1 213 ? -17.861 8.451 2.887 1 94.69 213 GLU B O 1
ATOM 3795 N N . GLN B 1 214 ? -15.794 8.074 1.95 1 95.53 214 GLN B N 1
ATOM 3796 C CA . GLN B 1 214 ? -16.304 8.03 0.584 1 95.53 214 GLN B CA 1
ATOM 3797 C C . GLN B 1 214 ? -16.536 6.591 0.13 1 95.53 214 GLN B C 1
ATOM 3799 O O . GLN B 1 214 ? -16.255 6.244 -1.019 1 95.53 214 GLN B O 1
ATOM 3804 N N . GLY B 1 215 ? -16.954 5.731 1.02 1 92 215 GLY B N 1
ATOM 3805 C CA . GLY B 1 215 ? -17.145 4.315 0.746 1 92 215 GLY B CA 1
ATOM 3806 C C . GLY B 1 215 ? -18.111 4.053 -0.393 1 92 215 GLY B C 1
ATOM 3807 O O . GLY B 1 215 ? -18.057 2.998 -1.029 1 92 215 GLY B O 1
ATOM 3808 N N . ASP B 1 216 ? -18.997 5.052 -0.725 1 91.77 216 ASP B N 1
ATOM 3809 C CA . ASP B 1 216 ? -20.022 4.874 -1.749 1 91.77 216 ASP B CA 1
ATOM 3810 C C . ASP B 1 216 ? -19.522 5.346 -3.113 1 91.77 216 ASP B C 1
ATOM 3812 O O . ASP B 1 216 ? -20.248 5.267 -4.107 1 91.77 216 ASP B O 1
ATOM 3816 N N . VAL B 1 217 ? -18.322 5.852 -3.168 1 95.06 217 VAL B N 1
ATOM 3817 C CA . VAL B 1 217 ? -17.697 6.306 -4.406 1 95.06 217 VAL B CA 1
ATOM 3818 C C . VAL B 1 217 ? -16.519 5.398 -4.754 1 95.06 217 VAL B C 1
ATOM 3820 O O . VAL B 1 217 ? -15.408 5.595 -4.257 1 95.06 217 VAL B O 1
ATOM 3823 N N . PRO B 1 218 ? -16.74 4.491 -5.671 1 93.1 218 PRO B N 1
ATOM 3824 C CA . PRO B 1 218 ? -15.767 3.422 -5.908 1 93.1 218 PRO B CA 1
ATOM 3825 C C . PRO B 1 218 ? -14.383 3.955 -6.275 1 93.1 218 PRO B C 1
ATOM 3827 O O . PRO B 1 218 ? -13.372 3.451 -5.779 1 93.1 218 PRO B O 1
ATOM 3830 N N . VAL B 1 219 ? -14.288 4.953 -7.1 1 95.49 219 VAL B N 1
ATOM 3831 C CA . VAL B 1 219 ? -12.998 5.455 -7.559 1 95.49 219 VAL B CA 1
ATOM 3832 C C . VAL B 1 219 ? -12.194 5.978 -6.37 1 95.49 219 VAL B C 1
ATOM 3834 O O . VAL B 1 219 ? -10.978 5.783 -6.301 1 95.49 219 VAL B O 1
ATOM 3837 N N . ILE B 1 220 ? -12.813 6.61 -5.382 1 97.17 220 ILE B N 1
ATOM 3838 C CA . ILE B 1 220 ? -12.13 7.182 -4.227 1 97.17 220 ILE B CA 1
ATOM 3839 C C . ILE B 1 220 ? -11.848 6.089 -3.199 1 97.17 220 ILE B C 1
ATOM 3841 O O . ILE B 1 220 ? -10.764 6.044 -2.613 1 97.17 220 ILE B O 1
ATOM 3845 N N . GLN B 1 221 ? -12.817 5.195 -3.004 1 95.82 221 GLN B N 1
ATOM 3846 C CA . GLN B 1 221 ? -12.634 4.113 -2.041 1 95.82 221 GLN B CA 1
ATOM 3847 C C . GLN B 1 221 ? -11.475 3.207 -2.446 1 95.82 221 GLN B C 1
ATOM 3849 O O . GLN B 1 221 ? -10.607 2.898 -1.628 1 95.82 221 GLN B O 1
ATOM 3854 N N . ILE B 1 222 ? -11.394 2.798 -3.712 1 96.1 222 ILE B N 1
ATOM 3855 C CA . ILE B 1 222 ? -10.367 1.895 -4.219 1 96.1 222 ILE B CA 1
ATOM 3856 C C . ILE B 1 222 ? -9.007 2.59 -4.189 1 96.1 222 ILE B C 1
ATOM 3858 O O . ILE B 1 222 ? -8.029 2.033 -3.685 1 96.1 222 ILE B O 1
ATOM 3862 N N . THR B 1 223 ? -9.005 3.823 -4.687 1 97.72 223 THR B N 1
ATOM 3863 C CA . THR B 1 223 ? -7.757 4.578 -4.688 1 97.72 223 THR B CA 1
ATOM 3864 C C . THR B 1 223 ? -7.242 4.773 -3.265 1 97.72 223 THR B C 1
ATOM 3866 O O . THR B 1 223 ? -6.042 4.647 -3.011 1 97.72 223 THR B O 1
ATOM 3869 N N . GLY B 1 224 ? -8.155 5.081 -2.342 1 98.25 224 GLY B N 1
ATOM 3870 C CA . GLY B 1 224 ? -7.787 5.283 -0.95 1 98.25 224 GLY B CA 1
ATOM 3871 C C . GLY B 1 224 ? -7.241 4.032 -0.289 1 98.25 224 GLY B C 1
ATOM 3872 O O . GLY B 1 224 ? -6.197 4.074 0.365 1 98.25 224 GLY B O 1
ATOM 3873 N N . LEU B 1 225 ? -7.866 2.906 -0.462 1 98 225 LEU B N 1
ATOM 3874 C CA . LEU B 1 225 ? -7.461 1.664 0.188 1 98 225 LEU B CA 1
ATOM 3875 C C . LEU B 1 225 ? -6.148 1.15 -0.392 1 98 225 LEU B C 1
ATOM 3877 O O . LEU B 1 225 ? -5.28 0.678 0.346 1 98 225 LEU B O 1
ATOM 3881 N N . VAL B 1 226 ? -5.976 1.233 -1.69 1 98.4 226 VAL B N 1
ATOM 3882 C CA . VAL B 1 226 ? -4.736 0.825 -2.342 1 98.4 226 VAL B CA 1
ATOM 3883 C C . VAL B 1 226 ? -3.587 1.711 -1.866 1 98.4 226 VAL B C 1
ATOM 3885 O O . VAL B 1 226 ? -2.511 1.214 -1.525 1 98.4 226 VAL B O 1
ATOM 3888 N N . SER B 1 227 ? -3.828 3.013 -1.799 1 98.75 227 SER B N 1
ATOM 3889 C CA . SER B 1 227 ? -2.811 3.958 -1.347 1 98.75 227 SER B CA 1
ATOM 3890 C C . SER B 1 227 ? -2.467 3.738 0.122 1 98.75 227 SER B C 1
ATOM 3892 O O . SER B 1 227 ? -1.303 3.843 0.515 1 98.75 227 SER B O 1
ATOM 3894 N N . PHE B 1 228 ? -3.508 3.484 0.924 1 98.56 228 PHE B N 1
ATOM 3895 C CA . PHE B 1 228 ? -3.29 3.17 2.332 1 98.56 228 PHE B CA 1
ATOM 3896 C C . PHE B 1 228 ? -2.423 1.926 2.481 1 98.56 228 PHE B C 1
ATOM 3898 O O . PHE B 1 228 ? -1.469 1.919 3.263 1 98.56 228 PHE B O 1
ATOM 3905 N N . GLY B 1 229 ? -2.732 0.875 1.758 1 98.53 229 GLY B N 1
ATOM 3906 C CA . GLY B 1 229 ? -1.914 -0.327 1.773 1 98.53 229 GLY B CA 1
ATOM 3907 C C . GLY B 1 229 ? -0.469 -0.071 1.388 1 98.53 229 GLY B C 1
ATOM 3908 O O . GLY B 1 229 ? 0.45 -0.601 2.015 1 98.53 229 GLY B O 1
ATOM 3909 N N . TRP B 1 230 ? -0.306 0.681 0.301 1 98.12 230 TRP B N 1
ATOM 3910 C CA . TRP B 1 230 ? 1.019 1.082 -0.16 1 98.12 230 TRP B CA 1
ATOM 3911 C C . TRP B 1 230 ? 1.809 1.745 0.963 1 98.12 230 TRP B C 1
ATOM 3913 O O . TRP B 1 230 ? 2.957 1.379 1.224 1 98.12 230 TRP B O 1
ATOM 3923 N N . MET B 1 231 ? 1.152 2.622 1.708 1 98.2 231 MET B N 1
ATOM 3924 C CA . MET B 1 231 ? 1.802 3.358 2.789 1 98.2 231 MET B CA 1
ATOM 3925 C C . MET B 1 231 ? 2.136 2.431 3.953 1 98.2 231 MET B C 1
ATOM 3927 O O . MET B 1 231 ? 3.21 2.538 4.549 1 98.2 231 MET B O 1
ATOM 3931 N N . ILE B 1 232 ? 1.252 1.532 4.294 1 97.29 232 ILE B N 1
ATOM 3932 C CA . ILE B 1 232 ? 1.497 0.595 5.385 1 97.29 232 ILE B CA 1
ATOM 3933 C C . ILE B 1 232 ? 2.697 -0.287 5.048 1 97.29 232 ILE B C 1
ATOM 3935 O O . ILE B 1 232 ? 3.537 -0.56 5.909 1 97.29 232 ILE B O 1
ATOM 3939 N N . GLY B 1 233 ? 2.749 -0.7 3.798 1 95.71 233 GLY B N 1
ATOM 3940 C CA . GLY B 1 233 ? 3.905 -1.471 3.37 1 95.71 233 GLY B CA 1
ATOM 3941 C C . GLY B 1 233 ? 5.217 -0.732 3.553 1 95.71 233 GLY B C 1
ATOM 3942 O O . GLY B 1 233 ? 6.197 -1.305 4.033 1 95.71 233 GLY B O 1
ATOM 3943 N N . ALA B 1 234 ? 5.231 0.464 3.139 1 94.65 234 ALA B N 1
ATOM 3944 C CA . ALA B 1 234 ? 6.426 1.292 3.277 1 94.65 234 ALA B CA 1
ATOM 3945 C C . ALA B 1 234 ? 6.823 1.444 4.742 1 94.65 234 ALA B C 1
ATOM 3947 O O . ALA B 1 234 ? 8.003 1.342 5.086 1 94.65 234 ALA B O 1
ATOM 3948 N N . LEU B 1 235 ? 5.836 1.642 5.643 1 95.68 235 LEU B N 1
ATOM 3949 C CA . LEU B 1 235 ? 6.09 1.868 7.061 1 95.68 235 LEU B CA 1
ATOM 3950 C C . LEU B 1 235 ? 6.566 0.587 7.739 1 95.68 235 LEU B C 1
ATOM 3952 O O . LEU B 1 235 ? 7.466 0.623 8.581 1 95.68 235 LEU B O 1
ATOM 3956 N N . VAL B 1 236 ? 5.994 -0.518 7.396 1 93.01 236 VAL B N 1
ATOM 3957 C CA . VAL B 1 236 ? 6.386 -1.801 7.969 1 93.01 236 VAL B CA 1
ATOM 3958 C C . VAL B 1 236 ? 7.806 -2.152 7.53 1 93.01 236 VAL B C 1
ATOM 3960 O O . VAL B 1 236 ? 8.61 -2.632 8.332 1 93.01 236 VAL B O 1
ATOM 3963 N N . ARG B 1 237 ? 8.072 -1.927 6.291 1 89.85 237 ARG B N 1
ATOM 3964 C CA . ARG B 1 237 ? 9.416 -2.192 5.786 1 89.85 237 ARG B CA 1
ATOM 3965 C C . ARG B 1 237 ? 10.456 -1.369 6.539 1 89.85 237 ARG B C 1
ATOM 3967 O O . ARG B 1 237 ? 11.522 -1.878 6.891 1 89.85 237 ARG B O 1
ATOM 3974 N N . ARG B 1 238 ? 10.132 -0.197 6.718 1 88.95 238 ARG B N 1
ATOM 3975 C CA . ARG B 1 238 ? 11.042 0.674 7.455 1 88.95 238 ARG B CA 1
ATOM 3976 C C . ARG B 1 238 ? 11.212 0.196 8.893 1 88.95 238 ARG B C 1
ATOM 3978 O O . ARG B 1 238 ? 12.326 0.189 9.422 1 88.95 238 ARG B O 1
ATOM 3985 N N . ALA B 1 239 ? 10.141 -0.145 9.49 1 89.67 239 ALA B N 1
ATOM 3986 C CA . ALA B 1 239 ? 10.189 -0.654 10.858 1 89.67 239 ALA B CA 1
ATOM 3987 C C . ALA B 1 239 ? 11.047 -1.913 10.945 1 89.67 239 ALA B C 1
ATOM 3989 O O . ALA B 1 239 ? 11.859 -2.056 11.862 1 89.67 239 ALA B O 1
ATOM 3990 N N . LEU B 1 240 ? 10.94 -2.78 9.964 1 86.91 240 LEU B N 1
ATOM 3991 C CA . LEU B 1 240 ? 11.692 -4.03 9.955 1 86.91 240 LEU B CA 1
ATOM 3992 C C . LEU B 1 240 ? 13.174 -3.77 9.708 1 86.91 240 LEU B C 1
ATOM 3994 O O . LEU B 1 240 ? 14.031 -4.44 10.29 1 86.91 240 LEU B O 1
ATOM 3998 N N . ARG B 1 241 ? 13.424 -2.851 8.844 1 82.08 241 ARG B N 1
ATOM 3999 C CA . ARG B 1 241 ? 14.817 -2.491 8.596 1 82.08 241 ARG B CA 1
ATOM 4000 C C . ARG B 1 241 ? 15.469 -1.927 9.854 1 82.08 241 ARG B C 1
ATOM 4002 O O . ARG B 1 241 ? 16.631 -2.22 10.142 1 82.08 241 ARG B O 1
ATOM 4009 N N . ASN B 1 242 ? 14.736 -1.163 10.583 1 80.78 242 ASN B N 1
ATOM 4010 C CA . ASN B 1 242 ? 15.255 -0.605 11.827 1 80.78 242 ASN B CA 1
ATOM 4011 C C . ASN B 1 242 ? 15.507 -1.693 12.868 1 80.78 242 ASN B C 1
ATOM 4013 O O . ASN B 1 242 ? 16.501 -1.644 13.595 1 80.78 242 ASN B O 1
ATOM 4017 N N . VAL B 1 243 ? 14.635 -2.673 12.871 1 79.67 243 VAL B N 1
ATOM 4018 C CA . VAL B 1 243 ? 14.791 -3.795 13.792 1 79.67 243 VAL B CA 1
ATOM 4019 C C . VAL B 1 243 ? 16.006 -4.627 13.392 1 79.67 243 VAL B C 1
ATOM 4021 O O . VAL B 1 243 ? 16.781 -5.059 14.249 1 79.67 243 VAL B O 1
ATOM 4024 N N . ALA B 1 244 ? 16.218 -4.792 12.146 1 76 244 ALA B N 1
ATOM 4025 C CA . ALA B 1 244 ? 17.351 -5.566 11.646 1 76 244 ALA B CA 1
ATOM 4026 C C . ALA B 1 244 ? 18.673 -4.88 11.977 1 76 244 ALA B C 1
ATOM 4028 O O . ALA B 1 244 ? 19.634 -5.536 12.388 1 76 244 ALA B O 1
ATOM 4029 N N . VAL B 1 245 ? 18.688 -3.614 11.774 1 72.6 245 VAL B N 1
ATOM 4030 C CA . VAL B 1 245 ? 19.893 -2.849 12.074 1 72.6 245 VAL B CA 1
ATOM 4031 C C . VAL B 1 245 ? 20.162 -2.874 13.577 1 72.6 245 VAL B C 1
ATOM 4033 O O . VAL B 1 245 ? 21.306 -3.037 14.007 1 72.6 245 VAL B O 1
ATOM 4036 N N . TRP B 1 246 ? 19.087 -2.762 14.322 1 71.34 246 TRP B N 1
ATOM 4037 C CA . TRP B 1 246 ? 19.216 -2.822 15.775 1 71.34 246 TRP B CA 1
ATOM 4038 C C . TRP B 1 246 ? 19.768 -4.173 16.217 1 71.34 246 TRP B C 1
ATOM 4040 O O . TRP B 1 246 ? 20.663 -4.238 17.063 1 71.34 246 TRP B O 1
ATOM 4050 N N . HIS B 1 247 ? 19.314 -5.258 15.583 1 71.83 247 HIS B N 1
ATOM 4051 C CA . HIS B 1 247 ? 19.753 -6.608 15.918 1 71.83 247 HIS B CA 1
ATOM 4052 C C . HIS B 1 247 ? 21.214 -6.824 15.535 1 71.83 247 HIS B C 1
ATOM 4054 O O . HIS B 1 247 ? 21.971 -7.446 16.283 1 71.83 247 HIS B O 1
ATOM 4060 N N . GLU B 1 248 ? 21.554 -6.27 14.47 1 72.6 248 GLU B N 1
ATOM 4061 C CA . GLU B 1 248 ? 22.94 -6.39 14.03 1 72.6 248 GLU B CA 1
ATOM 4062 C C . GLU B 1 248 ? 23.88 -5.615 14.95 1 72.6 248 GLU B C 1
ATOM 4064 O O . GLU B 1 248 ? 24.945 -6.114 15.321 1 72.6 248 GLU B O 1
ATOM 4069 N N . ARG B 1 249 ? 23.473 -4.445 15.335 1 67.75 249 ARG B N 1
ATOM 4070 C CA . ARG B 1 249 ? 24.281 -3.632 16.238 1 67.75 249 ARG B CA 1
ATOM 4071 C C . ARG B 1 249 ? 24.394 -4.286 17.611 1 67.75 249 ARG B C 1
ATOM 4073 O O . ARG B 1 249 ? 25.461 -4.269 18.227 1 67.75 249 ARG B O 1
ATOM 4080 N N . ALA B 1 250 ? 23.309 -4.893 18.016 1 72.62 250 ALA B N 1
ATOM 4081 C CA . ALA B 1 250 ? 23.294 -5.581 19.305 1 72.62 250 ALA B CA 1
ATOM 4082 C C . ALA B 1 250 ? 24.211 -6.8 19.286 1 72.62 250 ALA B C 1
ATOM 4084 O O . ALA B 1 250 ? 24.925 -7.063 20.257 1 72.62 250 ALA B O 1
ATOM 4085 N N . GLN B 1 251 ? 24.312 -7.567 18.198 1 73.58 251 GLN B N 1
ATOM 4086 C CA . GLN B 1 251 ? 25.167 -8.741 18.06 1 73.58 251 GLN B CA 1
ATOM 4087 C C . GLN B 1 251 ? 26.638 -8.343 17.975 1 73.58 251 GLN B C 1
ATOM 4089 O O . GLN B 1 251 ? 27.503 -9.022 18.533 1 73.58 251 GLN B O 1
ATOM 4094 N N . ASP B 1 252 ? 26.825 -7.204 17.319 1 74.9 252 ASP B N 1
ATOM 4095 C CA . ASP B 1 252 ? 28.191 -6.695 17.242 1 74.9 252 ASP B CA 1
ATOM 4096 C C . ASP B 1 252 ? 28.693 -6.261 18.617 1 74.9 252 ASP B C 1
ATOM 4098 O O . ASP B 1 252 ? 29.85 -6.505 18.967 1 74.9 252 ASP B O 1
ATOM 4102 N N . GLU B 1 253 ? 27.942 -5.652 19.318 1 71.13 253 GLU B N 1
ATOM 4103 C CA . GLU B 1 253 ? 28.311 -5.205 20.658 1 71.13 253 GLU B CA 1
ATOM 4104 C C . GLU B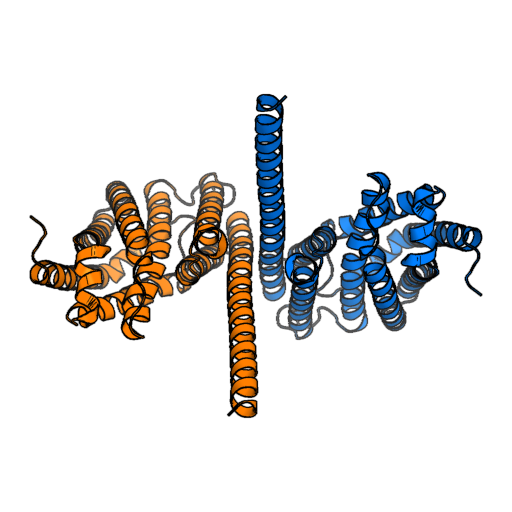 1 253 ? 28.568 -6.39 21.584 1 71.13 253 GLU B C 1
ATOM 4106 O O . GLU B 1 253 ? 29.489 -6.357 22.403 1 71.13 253 GLU B O 1
ATOM 4111 N N . ILE B 1 254 ? 27.729 -7.443 21.398 1 75.1 254 ILE B N 1
ATOM 4112 C CA . ILE B 1 254 ? 27.918 -8.662 22.177 1 75.1 254 ILE B CA 1
ATOM 4113 C C . ILE B 1 254 ? 29.228 -9.334 21.774 1 75.1 254 ILE B C 1
ATOM 4115 O O . ILE B 1 254 ? 29.98 -9.806 22.63 1 75.1 254 ILE B O 1
ATOM 4119 N N . SER B 1 255 ? 29.5 -9.346 20.539 1 74.9 255 SER B N 1
ATOM 4120 C CA . SER B 1 255 ? 30.729 -9.972 20.063 1 74.9 255 SER B CA 1
ATOM 4121 C C . SER B 1 255 ? 31.959 -9.2 20.529 1 74.9 255 SER B C 1
ATOM 4123 O O . SER B 1 255 ? 32.965 -9.798 20.914 1 74.9 255 SER B O 1
ATOM 4125 N N . VAL B 1 256 ? 31.883 -7.865 20.5 1 72.69 256 VAL B N 1
ATOM 4126 C CA . VAL B 1 256 ? 32.983 -7.033 20.976 1 72.69 256 VAL B CA 1
ATOM 4127 C C . VAL B 1 256 ? 33.123 -7.177 22.49 1 72.69 256 VAL B C 1
ATOM 4129 O O . VAL B 1 256 ? 34.238 -7.244 23.013 1 72.69 256 VAL B O 1
ATOM 4132 N N . GLY B 1 257 ? 31.985 -7.23 23.035 1 71 257 GLY B N 1
ATOM 4133 C CA . GLY B 1 257 ? 32.038 -7.444 24.472 1 71 257 GLY B CA 1
ATOM 4134 C C . GLY B 1 257 ? 32.646 -8.78 24.855 1 71 257 GLY B C 1
ATOM 4135 O O . GLY B 1 257 ? 33.437 -8.862 25.797 1 71 257 GLY B O 1
ATOM 4136 N N . GLU B 1 258 ? 32.285 -9.801 24.082 1 71.69 258 GLU B N 1
ATOM 4137 C CA . GLU B 1 258 ? 32.851 -11.123 24.329 1 71.69 258 GLU B CA 1
ATOM 4138 C C . GLU B 1 258 ? 34.351 -11.144 24.046 1 71.69 258 GLU B C 1
ATOM 4140 O O . GLU B 1 258 ? 35.116 -11.783 24.772 1 71.69 258 GLU B O 1
ATOM 4145 N N . ARG B 1 259 ? 34.759 -10.63 23.091 1 71.23 259 ARG B N 1
ATOM 4146 C CA . ARG B 1 259 ? 36.183 -10.559 22.779 1 71.23 259 ARG B CA 1
ATOM 4147 C C . ARG B 1 259 ? 36.94 -9.782 23.851 1 71.23 259 ARG B C 1
ATOM 4149 O O . ARG B 1 259 ? 38.059 -10.148 24.216 1 71.23 259 ARG B O 1
ATOM 4156 N N . ARG B 1 260 ? 36.454 -8.681 24.353 1 70.79 260 ARG B N 1
ATOM 4157 C CA . ARG B 1 260 ? 37.093 -7.909 25.414 1 70.79 260 ARG B CA 1
ATOM 4158 C C . ARG B 1 260 ? 37.153 -8.708 26.712 1 70.79 260 ARG B C 1
ATOM 4160 O O . ARG B 1 260 ? 38.12 -8.6 27.469 1 70.79 260 ARG B O 1
ATOM 4167 N N . GLY B 1 261 ? 36.184 -9.479 26.91 1 72.34 261 GLY B N 1
ATOM 4168 C CA . GLY B 1 261 ? 36.22 -10.341 28.081 1 72.34 261 GLY B CA 1
ATOM 4169 C C . GLY B 1 261 ? 37.275 -11.427 27.99 1 72.34 261 GLY B C 1
ATOM 4170 O O . GLY B 1 261 ? 37.807 -11.87 29.01 1 72.34 261 GLY B O 1
ATOM 4171 N N . LEU B 1 262 ? 37.608 -11.869 26.822 1 70.74 262 LEU B N 1
ATOM 4172 C CA . LEU B 1 262 ? 38.638 -12.887 26.65 1 70.74 262 LEU B CA 1
ATOM 4173 C C . LEU B 1 262 ? 40.03 -12.268 26.709 1 70.74 262 LEU B C 1
ATOM 4175 O O . LEU B 1 262 ? 41.007 -12.954 27.019 1 70.74 262 LEU B O 1
ATOM 4179 N N . LEU B 1 263 ? 40.17 -11.051 26.334 1 72.29 263 LEU B N 1
ATOM 4180 C CA . LEU B 1 263 ? 41.474 -10.396 26.323 1 72.29 263 LEU B CA 1
ATOM 4181 C C . LEU B 1 263 ? 41.765 -9.741 27.669 1 72.29 263 LEU B C 1
ATOM 4183 O O . LEU B 1 263 ? 42.882 -9.279 27.911 1 72.29 263 LEU B O 1
ATOM 4187 N N . GLY B 1 264 ? 40.812 -9.502 28.473 1 55.01 264 GLY B N 1
ATOM 4188 C CA . GLY B 1 264 ? 41.078 -9.004 29.814 1 55.01 264 GLY B CA 1
ATOM 4189 C C . GLY B 1 264 ? 41.161 -10.106 30.853 1 55.01 264 GLY B C 1
ATOM 4190 O O . GLY B 1 264 ? 40.687 -11.22 30.624 1 55.01 264 GLY B O 1
#

Secondary structure (DSSP, 8-state):
-PPPHHHHHHHHHHHHHHHHHHHHHTHHHHHHHHHHS--TT---GGGGHHHHHHHHHHHHHHHHTTSGGGHHIIIIIITTHHHHHHHHHHHHHHHHHTT-HHHHHHHHHHHHHHHHHHHHHHTTSPPSSHHHIIIIIIHHHHHHHHHHHHHHHHHHHHH--STTGGGSHHHHHHHHHHHHHHHHHHIIIIISSS--HHHHHHHHHHHHHHHHHTTT-HHHHHHHHHHHHHHHHHHHHHHHHHHHHHHHHHHHHHHHHHHHHHH-/-PPPHHHHHHHHHHHHHHHHHHHHHTHHHHHHHHHHS--TT---GGGGHHHHHHHHHHHHHHHHTTSGGGHHIIIIIITTHHHHHHHHHHHHHHHHHTT-HHHHHHHHHHHHHHHHHHHHHHTTSPPSSHHHIIIIIIHHHHHHHHHHHHHHHHHHHHH--STTGGGSHHHHHHHHHHHHHHHHHHIIIIISSS--HHHHHHHHHHHHHHHHHTTT-HHHHHHHHHHHHHHHHHHHHHHHHHHHHHHHHHHHHHHHHHHHHHH-

Solvent-accessible surface area (backbone atoms only — not comparable to full-atom values): 26098 Å² total; per-residue (Å²): 126,85,73,52,62,68,57,47,54,49,42,35,40,52,28,44,52,52,22,55,49,47,50,63,73,41,40,70,54,50,58,51,47,51,67,74,38,47,34,72,54,50,56,31,79,68,33,52,51,53,60,51,52,30,55,54,25,44,50,50,26,57,62,49,48,80,36,78,85,28,42,60,51,45,57,71,27,43,44,72,43,55,33,51,39,28,47,40,53,34,51,35,57,51,20,60,77,71,70,34,37,64,63,27,37,54,46,35,51,54,36,39,53,43,44,48,55,31,44,61,47,42,69,74,58,75,66,88,46,70,67,43,34,49,27,44,54,44,21,48,26,31,44,49,28,48,39,54,50,51,38,55,38,39,43,36,42,54,75,44,44,61,71,75,43,70,81,17,70,51,36,52,50,36,36,51,50,51,51,52,49,43,53,53,24,45,36,35,40,64,71,40,98,72,53,33,59,53,24,21,49,38,34,30,47,42,35,41,12,22,17,62,53,33,59,90,27,62,66,39,22,52,51,18,36,21,44,26,17,21,44,50,40,52,50,50,51,50,52,50,51,51,51,50,52,50,50,50,53,52,50,50,52,50,50,51,50,51,52,50,60,69,74,96,126,85,74,55,63,68,55,47,56,48,43,35,41,52,28,44,52,52,22,56,49,47,50,64,74,41,42,72,54,49,57,52,48,50,66,73,36,48,34,72,54,50,53,31,78,70,33,51,51,55,61,53,53,30,54,53,25,45,52,49,27,59,62,47,48,79,37,78,85,29,43,61,50,46,57,72,27,44,45,72,44,56,33,52,39,29,48,41,53,34,50,33,58,51,22,59,76,71,69,35,39,65,62,28,37,56,44,36,52,54,40,38,54,43,44,48,55,31,45,61,46,42,69,74,57,75,66,88,45,69,65,43,33,50,27,45,54,45,20,49,28,30,44,49,27,50,38,56,52,51,39,53,39,40,44,35,43,56,76,42,44,62,72,75,43,73,80,18,70,50,36,51,50,36,34,51,50,50,52,52,49,41,54,53,24,45,35,36,40,64,70,40,99,71,52,33,60,52,24,20,50,37,36,31,46,42,35,41,12,22,16,63,55,33,58,89,27,64,67,40,22,52,49,18,36,21,44,26,16,21,44,49,41,52,49,52,51,49,53,50,52,52,50,51,52,50,52,50,52,52,50,49,50,49,51,51,50,51,51,50,59,70,75,95